Protein AF-0000000068182570 (afdb_homodimer)

InterPro domains:
  IPR019267 CRISPR-associated protein Cas6, C-terminal [PF10040] (191-313)
  IPR059891 AF_1859-like, N-terminal domain [PF27225] (15-176)

Radius of gyration: 29.95 Å; Cα contacts (8 Å, |Δi|>4): 1324; chains: 2; bounding box: 74×82×62 Å

Nearest PDB structures (foldseek):
  6dd5-assembly2_B  TM=6.411E-01  e=1.722E-13  Escherichia coli O157:H7
  6dd5-assembly1_A  TM=6.587E-01  e=2.800E-12  Escherichia coli O157:H7
  4r25-assembly1_A  TM=2.896E-01  e=4.091E-01  Bacillus subtilis subsp. subtilis str. 168
  4rx6-assembly1_B  TM=2.726E-01  e=5.540E-01  Bacillus subtilis subsp. subtilis str. 168
  1qy7-assembly1_A  TM=3.628E-01  e=1.650E+00  Synechococcus elongatus PCC 7942 = FACHB-805

Structure (mmCIF, N/CA/C/O backbone):
data_AF-0000000068182570-model_v1
#
loop_
_entity.id
_entity.type
_entity.pdbx_description
1 polymer 'CRISPR-associated protein Cas6 C-terminal domain-containing protein'
#
loop_
_atom_site.group_PDB
_atom_site.id
_atom_site.type_symbol
_atom_site.label_atom_id
_atom_site.label_alt_id
_atom_site.label_comp_id
_atom_site.label_asym_id
_atom_site.label_entity_id
_atom_site.label_seq_id
_atom_site.pdbx_PDB_ins_code
_atom_site.Cartn_x
_atom_site.Cartn_y
_atom_site.Cartn_z
_atom_site.occupancy
_atom_site.B_iso_or_equiv
_atom_site.auth_seq_id
_atom_site.auth_comp_id
_atom_site.auth_asym_id
_atom_site.auth_atom_id
_atom_site.pdbx_PDB_model_num
ATOM 1 N N . MET A 1 1 ? 48.281 18.938 11.906 1 26.72 1 MET A N 1
ATOM 2 C CA . MET A 1 1 ? 47.156 19.641 11.289 1 26.72 1 MET A CA 1
ATOM 3 C C . MET A 1 1 ? 46 18.688 11.023 1 26.72 1 MET A C 1
ATOM 5 O O . MET A 1 1 ? 46.094 17.844 10.133 1 26.72 1 MET A O 1
ATOM 9 N N . SER A 1 2 ? 45.344 18.141 12.07 1 31.88 2 SER A N 1
ATOM 10 C CA . SER A 1 2 ? 44.281 17.172 12.141 1 31.88 2 SER A CA 1
ATOM 11 C C . SER A 1 2 ? 43.062 17.609 11.328 1 31.88 2 SER A C 1
ATOM 13 O O . SER A 1 2 ? 42.469 18.656 11.602 1 31.88 2 SER A O 1
ATOM 15 N N . THR A 1 3 ? 43.094 17.375 10.008 1 32.53 3 THR A N 1
ATOM 16 C CA . THR A 1 3 ? 41.969 17.609 9.102 1 32.53 3 THR A CA 1
ATOM 17 C C . THR A 1 3 ? 40.688 17.031 9.672 1 32.53 3 THR A C 1
ATOM 19 O O . THR A 1 3 ? 40.562 15.82 9.859 1 32.53 3 THR A O 1
ATOM 22 N N . HIS A 1 4 ? 40.125 17.734 10.633 1 34.22 4 HIS A N 1
ATOM 23 C CA . HIS A 1 4 ? 38.719 17.469 11.008 1 34.22 4 HIS A CA 1
ATOM 24 C C . HIS A 1 4 ? 37.875 17.203 9.773 1 34.22 4 HIS A C 1
ATOM 26 O O . HIS A 1 4 ? 37.844 18.016 8.844 1 34.22 4 HIS A O 1
ATOM 32 N N . HIS A 1 5 ? 37.875 16 9.281 1 34.69 5 HIS A N 1
ATOM 33 C CA . HIS A 1 5 ? 36.906 15.57 8.297 1 34.69 5 HIS A CA 1
ATOM 34 C C . HIS A 1 5 ? 35.531 16.172 8.578 1 34.69 5 HIS A C 1
ATOM 36 O O . HIS A 1 5 ? 34.906 15.852 9.586 1 34.69 5 HIS A O 1
ATOM 42 N N . MET A 1 6 ? 35.438 17.453 8.32 1 28.94 6 MET A N 1
ATOM 43 C CA . MET A 1 6 ? 34.062 17.953 8.258 1 28.94 6 MET A CA 1
ATOM 44 C C . MET A 1 6 ? 33.125 16.953 7.562 1 28.94 6 MET A C 1
ATOM 46 O O . MET A 1 6 ? 33.344 16.641 6.387 1 28.94 6 MET A O 1
ATOM 50 N N . ALA A 1 7 ? 32.75 15.938 8.164 1 37.94 7 ALA A N 1
ATOM 51 C CA . ALA A 1 7 ? 31.609 15.156 7.66 1 37.94 7 ALA A CA 1
ATOM 52 C C . ALA A 1 7 ? 30.703 16.016 6.773 1 37.94 7 ALA A C 1
ATOM 54 O O . ALA A 1 7 ? 30.297 17.109 7.164 1 37.94 7 ALA A O 1
ATOM 55 N N . GLU A 1 8 ? 30.922 16.109 5.59 1 42.59 8 GLU A N 1
ATOM 56 C CA . GLU A 1 8 ? 30.047 16.75 4.605 1 42.59 8 GLU A CA 1
ATOM 57 C C . GLU A 1 8 ? 28.594 16.75 5.07 1 42.59 8 GLU A C 1
ATOM 59 O O . GLU A 1 8 ? 28 15.688 5.246 1 42.59 8 GLU A O 1
ATOM 64 N N . PHE A 1 9 ? 28.141 17.594 6.035 1 49.91 9 PHE A N 1
ATOM 65 C CA . PHE A 1 9 ? 26.781 17.781 6.496 1 49.91 9 PHE A CA 1
ATOM 66 C C . PHE A 1 9 ? 25.812 17.828 5.32 1 49.91 9 PHE A C 1
ATOM 68 O O . PHE A 1 9 ? 25.797 18.797 4.559 1 49.91 9 PHE A O 1
ATOM 75 N N . SER A 1 10 ? 25.641 16.859 4.57 1 63.28 10 SER A N 1
ATOM 76 C CA . SER A 1 10 ? 24.625 16.844 3.518 1 63.28 10 SER A CA 1
ATOM 77 C C . SER A 1 10 ? 23.328 17.5 3.986 1 63.28 10 SER A C 1
ATOM 79 O O . SER A 1 10 ? 22.906 17.297 5.125 1 63.28 10 SER A O 1
ATOM 81 N N . SER A 1 11 ? 22.875 18.656 3.348 1 81.69 11 SER A N 1
ATOM 82 C CA . SER A 1 11 ? 21.641 19.406 3.615 1 81.69 11 SER A CA 1
ATOM 83 C C . SER A 1 11 ? 20.453 18.469 3.758 1 81.69 11 SER A C 1
ATOM 85 O O . SER A 1 11 ? 20.25 17.578 2.928 1 81.69 11 SER A O 1
ATOM 87 N N . PRO A 1 12 ? 19.812 18.594 4.898 1 90.5 12 PRO A N 1
ATOM 88 C CA . PRO A 1 12 ? 18.656 17.719 5.07 1 90.5 12 PRO A CA 1
ATOM 89 C C . PRO A 1 12 ? 17.625 17.875 3.951 1 90.5 12 PRO A C 1
ATOM 91 O O . PRO A 1 12 ? 17.438 18.969 3.428 1 90.5 12 PRO A O 1
ATOM 94 N N . THR A 1 13 ? 17.172 16.797 3.488 1 94 13 THR A N 1
ATOM 95 C CA . THR A 1 13 ? 16.125 16.781 2.465 1 94 13 THR A CA 1
ATOM 96 C C . THR A 1 13 ? 14.859 16.109 2.994 1 94 13 THR A C 1
ATOM 98 O O . THR A 1 13 ? 14.914 15.289 3.91 1 94 13 THR A O 1
ATOM 101 N N . LEU A 1 14 ? 13.742 16.609 2.539 1 96.31 14 LEU A N 1
ATOM 102 C CA . LEU A 1 14 ? 12.438 16.016 2.852 1 96.31 14 LEU A CA 1
ATOM 103 C C . LEU A 1 14 ? 11.477 16.172 1.677 1 96.31 14 LEU A C 1
ATOM 105 O O . LEU A 1 14 ? 11.367 17.266 1.1 1 96.31 14 LEU A O 1
ATOM 109 N N . SER A 1 15 ? 10.875 15.094 1.269 1 96.81 15 SER A N 1
ATOM 110 C CA . SER A 1 15 ? 9.836 15.188 0.249 1 96.81 15 SER A CA 1
ATOM 111 C C . SER A 1 15 ? 8.516 15.68 0.843 1 96.81 15 SER A C 1
ATOM 113 O O . SER A 1 15 ? 8.023 15.117 1.825 1 96.81 15 SER A O 1
ATOM 115 N N . LEU A 1 16 ? 8 16.703 0.334 1 96.75 16 LEU A N 1
ATOM 116 C CA . LEU A 1 16 ? 6.719 17.25 0.772 1 96.75 16 LEU A CA 1
ATOM 117 C C . LEU A 1 16 ? 6.012 17.969 -0.374 1 96.75 16 LEU A C 1
ATOM 119 O O . LEU A 1 16 ? 6.652 18.656 -1.171 1 96.75 16 LEU A O 1
ATOM 123 N N . GLY A 1 17 ? 4.723 17.719 -0.558 1 97.56 17 GLY A N 1
ATOM 124 C CA . GLY A 1 17 ? 3.883 18.375 -1.537 1 97.56 17 GLY A CA 1
ATOM 125 C C . GLY A 1 17 ? 2.77 19.203 -0.909 1 97.56 17 GLY A C 1
ATOM 126 O O . GLY A 1 17 ? 1.881 18.641 -0.257 1 97.56 17 GLY A O 1
ATOM 127 N N . ARG A 1 18 ? 2.877 20.531 -1.02 1 98.25 18 ARG A N 1
ATOM 128 C CA . ARG A 1 18 ? 1.784 21.406 -0.635 1 98.25 18 ARG A CA 1
ATOM 129 C C . ARG A 1 18 ? 0.847 21.672 -1.811 1 98.25 18 ARG A C 1
ATOM 131 O O . ARG A 1 18 ? 1.177 22.438 -2.721 1 98.25 18 ARG A O 1
ATOM 138 N N . TYR A 1 19 ? -0.336 21.125 -1.73 1 98.56 19 TYR A N 1
ATOM 139 C CA . TYR A 1 19 ? -1.284 21.172 -2.838 1 98.56 19 TYR A CA 1
ATOM 140 C C . TYR A 1 19 ? -2.422 22.141 -2.547 1 98.56 19 TYR A C 1
ATOM 142 O O . TYR A 1 19 ? -3.072 22.047 -1.504 1 98.56 19 TYR A O 1
ATOM 150 N N . ARG A 1 20 ? -2.617 23.047 -3.412 1 98.5 20 ARG A N 1
ATOM 151 C CA . ARG A 1 20 ? -3.824 23.859 -3.359 1 98.5 20 ARG A CA 1
ATOM 152 C C . ARG A 1 20 ? -4.984 23.172 -4.066 1 98.5 20 ARG A C 1
ATOM 154 O O . ARG A 1 20 ? -4.879 22.828 -5.246 1 98.5 20 ARG A O 1
ATOM 161 N N . LEU A 1 21 ? -6.016 22.922 -3.393 1 98.5 21 LEU A N 1
ATOM 162 C CA . LEU A 1 21 ? -7.238 22.359 -3.957 1 98.5 21 LEU A CA 1
ATOM 163 C C . LEU A 1 21 ? -8.273 23.453 -4.195 1 98.5 21 LEU A C 1
ATOM 165 O O . LEU A 1 21 ? -8.672 24.156 -3.262 1 98.5 21 LEU A O 1
ATOM 169 N N . ASP A 1 22 ? -8.711 23.531 -5.422 1 98.5 22 ASP A N 1
ATOM 170 C CA . ASP A 1 22 ? -9.734 24.516 -5.781 1 98.5 22 ASP A CA 1
ATOM 171 C C . ASP A 1 22 ? -11.062 23.828 -6.082 1 98.5 22 ASP A C 1
ATOM 173 O O . ASP A 1 22 ? -11.109 22.828 -6.809 1 98.5 22 ASP A O 1
ATOM 177 N N . TRP A 1 23 ? -12.094 24.422 -5.492 1 98.5 23 TRP A N 1
ATOM 178 C CA . TRP A 1 23 ? -13.43 23.844 -5.59 1 98.5 23 TRP A CA 1
ATOM 179 C C . TRP A 1 23 ? -14.445 24.891 -6.059 1 98.5 23 TRP A C 1
ATOM 181 O O . TRP A 1 23 ? -14.344 26.062 -5.699 1 98.5 23 TRP A O 1
ATOM 191 N N . GLN A 1 24 ? -15.383 24.422 -6.805 1 98.69 24 GLN A N 1
ATOM 192 C CA . GLN A 1 24 ? -16.562 25.234 -7.09 1 98.69 24 GLN A CA 1
ATOM 193 C C . GLN A 1 24 ? -17.734 24.828 -6.215 1 98.69 24 GLN A C 1
ATOM 195 O O . GLN A 1 24 ? -18.188 23.672 -6.266 1 98.69 24 GLN A O 1
ATOM 200 N N . VAL A 1 25 ? -18.25 25.766 -5.445 1 98.56 25 VAL A N 1
ATOM 201 C CA . VAL A 1 25 ? -19.328 25.5 -4.5 1 98.56 25 VAL A CA 1
ATOM 202 C C . VAL A 1 25 ? -20.609 25.188 -5.262 1 98.56 25 VAL A C 1
ATOM 204 O O . VAL A 1 25 ? -20.969 25.891 -6.211 1 98.56 25 VAL A O 1
ATOM 207 N N . THR A 1 26 ? -21.312 24.141 -4.891 1 98.62 26 THR A N 1
ATOM 208 C CA . THR A 1 26 ? -22.562 23.75 -5.527 1 98.62 26 THR A CA 1
ATOM 209 C C . THR A 1 26 ? -23.734 23.906 -4.555 1 98.62 26 THR A C 1
ATOM 211 O O . THR A 1 26 ? -24.891 24.047 -4.98 1 98.62 26 THR A O 1
ATOM 214 N N . ARG A 1 27 ? -23.453 23.781 -3.279 1 98.38 27 ARG A N 1
ATOM 215 C CA . ARG A 1 27 ? -24.359 24.109 -2.184 1 98.38 27 ARG A CA 1
ATOM 216 C C . ARG A 1 27 ? -23.656 24.969 -1.134 1 98.38 27 ARG A C 1
ATOM 218 O O . ARG A 1 27 ? -22.5 24.719 -0.805 1 98.38 27 ARG A O 1
ATOM 225 N N . SER A 1 28 ? -24.359 25.891 -0.627 1 98.19 28 SER A N 1
ATOM 226 C CA . SER A 1 28 ? -23.734 26.891 0.247 1 98.19 28 SER A CA 1
ATOM 227 C C . SER A 1 28 ? -22.969 26.219 1.384 1 98.19 28 SER A C 1
ATOM 229 O O . SER A 1 28 ? -23.438 25.234 1.965 1 98.19 28 SER A O 1
ATOM 231 N N . ILE A 1 29 ? -21.812 26.828 1.618 1 97.44 29 ILE A N 1
ATOM 232 C CA . ILE A 1 29 ? -20.953 26.359 2.697 1 97.44 29 ILE A CA 1
ATOM 233 C C . ILE A 1 29 ? -20.75 27.469 3.719 1 97.44 29 ILE A C 1
ATOM 235 O O . ILE A 1 29 ? -20.312 28.562 3.369 1 97.44 29 ILE A O 1
ATOM 239 N N . ARG A 1 30 ? -21.047 27.219 4.934 1 95.56 30 ARG A N 1
ATOM 240 C CA . ARG A 1 30 ? -20.75 28.156 6.02 1 95.56 30 ARG A CA 1
ATOM 241 C C . ARG A 1 30 ? -19.422 27.812 6.684 1 95.56 30 ARG A C 1
ATOM 243 O O . ARG A 1 30 ? -19.312 26.797 7.363 1 95.56 30 ARG A O 1
ATOM 250 N N . LEU A 1 31 ? -18.516 28.688 6.535 1 93.75 31 LEU A N 1
ATOM 251 C CA . LEU A 1 31 ? -17.203 28.5 7.156 1 93.75 31 LEU A CA 1
ATOM 252 C C . LEU A 1 31 ? -17.172 29.156 8.531 1 93.75 31 LEU A C 1
ATOM 254 O O . LEU A 1 31 ? -17.547 30.328 8.68 1 93.75 31 LEU A O 1
ATOM 258 N N . PRO A 1 32 ? -16.781 28.438 9.523 1 91.88 32 PRO A N 1
ATOM 259 C CA . PRO A 1 32 ? -16.516 29.062 10.812 1 91.88 32 PRO A CA 1
ATOM 260 C C . PRO A 1 32 ? -15.305 30 10.789 1 91.88 32 PRO A C 1
ATOM 262 O O . PRO A 1 32 ? -14.727 30.234 9.727 1 91.88 32 PRO A O 1
ATOM 265 N N . ASP A 1 33 ? -14.977 30.578 11.953 1 89.75 33 ASP A N 1
ATOM 266 C CA . ASP A 1 33 ? -13.844 31.484 12.047 1 89.75 33 ASP A CA 1
ATOM 267 C C . ASP A 1 33 ? -12.555 30.812 11.57 1 89.75 33 ASP A C 1
ATOM 269 O O . ASP A 1 33 ? -11.742 31.438 10.883 1 89.75 33 ASP A O 1
ATOM 273 N N . TYR A 1 34 ? -12.406 29.609 11.945 1 92.56 34 TYR A N 1
ATOM 274 C CA . TYR A 1 34 ? -11.297 28.766 11.5 1 92.56 34 TYR A CA 1
ATOM 275 C C . TYR A 1 34 ? -11.789 27.391 11.07 1 92.56 34 TYR A C 1
ATOM 277 O O . TYR A 1 34 ? -12.273 26.625 11.898 1 92.56 34 TYR A O 1
ATOM 285 N N . ALA A 1 35 ? -11.516 27.047 9.836 1 93.5 35 ALA A N 1
ATOM 286 C CA . ALA A 1 35 ? -12.203 25.906 9.242 1 93.5 35 ALA A CA 1
ATOM 287 C C . ALA A 1 35 ? -11.336 24.656 9.273 1 93.5 35 ALA A C 1
ATOM 289 O O . ALA A 1 35 ? -11.703 23.625 8.719 1 93.5 35 ALA A O 1
ATOM 290 N N . GLY A 1 36 ? -10.164 24.734 9.906 1 94.5 36 GLY A N 1
ATOM 291 C CA . GLY A 1 36 ? -9.234 23.609 9.914 1 94.5 36 GLY A CA 1
ATOM 292 C C . GLY A 1 36 ? -9.844 22.328 10.469 1 94.5 36 GLY A C 1
ATOM 293 O O . GLY A 1 36 ? -9.727 21.266 9.867 1 94.5 36 GLY A O 1
ATOM 294 N N . SER A 1 37 ? -10.492 22.438 11.602 1 91.44 37 SER A N 1
ATOM 295 C CA . SER A 1 37 ? -11.094 21.266 12.242 1 91.44 37 SER A CA 1
ATOM 296 C C . SER A 1 37 ? -12.227 20.703 11.398 1 91.44 37 SER A C 1
ATOM 298 O O . SER A 1 37 ? -12.391 19.484 11.305 1 91.44 37 SER A O 1
ATOM 300 N N . MET A 1 38 ? -13.023 21.531 10.828 1 92.19 38 MET A N 1
ATOM 301 C CA . MET A 1 38 ? -14.133 21.125 9.977 1 92.19 38 MET A CA 1
ATOM 302 C C . MET A 1 38 ? -13.625 20.312 8.781 1 92.19 38 MET A C 1
ATOM 304 O O . MET A 1 38 ? -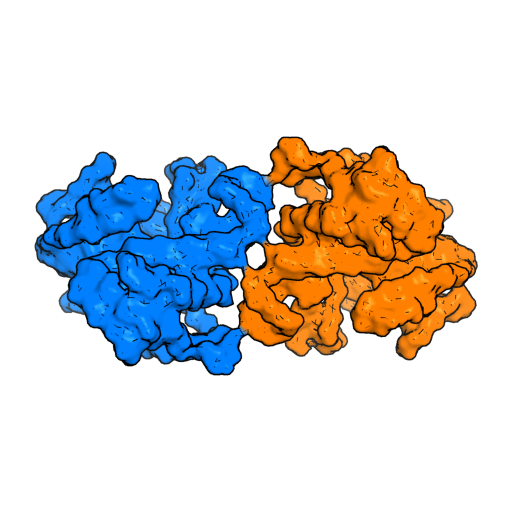14.133 19.234 8.492 1 92.19 38 MET A O 1
ATOM 308 N N . LEU A 1 39 ? -12.625 20.812 8.125 1 96.31 39 LEU A N 1
ATOM 309 C CA . LEU A 1 39 ? -12.07 20.172 6.949 1 96.31 39 LEU A CA 1
ATOM 310 C C . LEU A 1 39 ? -11.406 18.844 7.32 1 96.31 39 LEU A C 1
ATOM 312 O O . LEU A 1 39 ? -11.594 17.844 6.633 1 96.31 39 LEU A O 1
ATOM 316 N N . ARG A 1 40 ? -10.672 18.844 8.391 1 95.56 40 ARG A N 1
ATOM 317 C CA . ARG A 1 40 ? -9.992 17.625 8.82 1 95.56 40 ARG A CA 1
ATOM 318 C C . ARG A 1 40 ? -11 16.516 9.141 1 95.56 40 ARG A C 1
ATOM 320 O O . ARG A 1 40 ? -10.789 15.359 8.781 1 95.56 40 ARG A O 1
ATOM 327 N N . GLY A 1 41 ? -12.055 16.953 9.875 1 93.75 41 GLY A N 1
ATOM 328 C CA . GLY A 1 41 ? -13.094 15.984 10.172 1 93.75 41 GLY A CA 1
ATOM 329 C C . GLY A 1 41 ? -13.734 15.391 8.93 1 93.75 41 GLY A C 1
ATOM 330 O O . GLY A 1 41 ? -13.914 14.172 8.844 1 93.75 41 GLY A O 1
ATOM 331 N N . ALA A 1 42 ? -14.055 16.219 7.992 1 95.69 42 ALA A N 1
ATOM 332 C CA . ALA A 1 42 ? -14.656 15.766 6.738 1 95.69 42 ALA A CA 1
ATOM 333 C C . ALA A 1 42 ? -13.719 14.82 5.992 1 95.69 42 ALA A C 1
ATOM 335 O O . ALA A 1 42 ? -14.148 13.773 5.496 1 95.69 42 ALA A O 1
ATOM 336 N N . PHE A 1 43 ? -12.469 15.172 5.953 1 97.12 43 PHE A N 1
ATOM 337 C CA . PHE A 1 43 ? -11.469 14.359 5.277 1 97.12 43 PHE A CA 1
ATOM 338 C C . PHE A 1 43 ? -11.352 12.992 5.934 1 97.12 43 PHE A C 1
ATOM 340 O O . PHE A 1 43 ? -11.414 11.961 5.254 1 97.12 43 PHE A O 1
ATOM 347 N N . GLY A 1 44 ? -11.156 13 7.277 1 96 44 GLY A N 1
ATOM 348 C CA . GLY A 1 44 ? -10.992 11.758 8.008 1 96 44 GLY A CA 1
ATOM 349 C C . GLY A 1 44 ? -12.148 10.789 7.812 1 96 44 GLY A C 1
ATOM 350 O O . GLY A 1 44 ? -11.93 9.609 7.543 1 96 44 GLY A O 1
ATOM 351 N N . HIS A 1 45 ? -13.328 11.32 7.883 1 94.62 45 HIS A N 1
ATOM 352 C CA . HIS A 1 45 ? -14.516 10.5 7.707 1 94.62 45 HIS A CA 1
ATOM 353 C C . HIS A 1 45 ? -14.586 9.922 6.297 1 94.62 45 HIS A C 1
ATOM 355 O O . HIS A 1 45 ? -14.867 8.734 6.121 1 94.62 45 HIS A O 1
ATOM 361 N N . ALA A 1 46 ? -14.344 10.742 5.328 1 96.25 46 ALA A N 1
ATOM 362 C CA . ALA A 1 46 ? -14.391 10.297 3.939 1 96.25 46 ALA A CA 1
ATOM 363 C C . ALA A 1 46 ? -13.305 9.266 3.654 1 96.25 46 ALA A C 1
ATOM 365 O O . ALA A 1 46 ? -13.555 8.25 3.01 1 96.25 46 ALA A O 1
ATOM 366 N N . LEU A 1 47 ? -12.094 9.484 4.121 1 95.81 47 LEU A N 1
ATOM 367 C CA . LEU A 1 47 ? -10.977 8.578 3.916 1 95.81 47 LEU A CA 1
ATOM 368 C C . LEU A 1 47 ? -11.273 7.199 4.5 1 95.81 47 LEU A C 1
ATOM 370 O O . LEU A 1 47 ? -11.047 6.18 3.846 1 95.81 47 LEU A O 1
ATOM 374 N N . ARG A 1 48 ? -11.773 7.227 5.719 1 94.19 48 ARG A N 1
ATOM 375 C CA . ARG A 1 48 ? -12.117 5.957 6.352 1 94.19 48 ARG A CA 1
ATOM 376 C C . ARG A 1 48 ? -13.211 5.238 5.57 1 94.19 48 ARG A C 1
ATOM 378 O O . ARG A 1 48 ? -13.133 4.023 5.363 1 94.19 48 ARG A O 1
ATOM 385 N N . SER A 1 49 ? -14.18 5.992 5.16 1 91.62 49 SER A N 1
ATOM 386 C CA . SER A 1 49 ? -15.312 5.418 4.438 1 91.62 49 SER A CA 1
ATOM 387 C C . SER A 1 49 ? -14.859 4.742 3.146 1 91.62 49 SER A C 1
ATOM 389 O O . SER A 1 49 ? -15.375 3.686 2.777 1 91.62 49 SER A O 1
ATOM 391 N N . ILE A 1 50 ? -13.914 5.285 2.475 1 88.38 50 ILE A N 1
ATOM 392 C CA . ILE A 1 50 ? -13.539 4.75 1.17 1 88.38 50 ILE A CA 1
ATOM 393 C C . ILE A 1 50 ? -12.375 3.77 1.329 1 88.38 50 ILE A C 1
ATOM 395 O O . ILE A 1 50 ? -12.234 2.83 0.543 1 88.38 50 ILE A O 1
ATOM 399 N N . GLY A 1 51 ? -11.578 3.975 2.281 1 86.38 51 GLY A N 1
ATOM 400 C CA . GLY A 1 51 ? -10.344 3.213 2.398 1 86.38 51 GLY A CA 1
ATOM 401 C C . GLY A 1 51 ? -10.484 1.972 3.258 1 86.38 51 GLY A C 1
ATOM 402 O O . GLY A 1 51 ? -9.664 1.055 3.176 1 86.38 51 GLY A O 1
ATOM 403 N N . CYS A 1 52 ? -11.484 1.945 4.098 1 88.44 52 CYS A N 1
ATOM 404 C CA . CYS A 1 52 ? -11.602 0.83 5.027 1 88.44 52 CYS A CA 1
ATOM 405 C C . CYS A 1 52 ? -12.195 -0.394 4.336 1 88.44 52 CYS A C 1
ATOM 407 O O . CYS A 1 52 ? -13.375 -0.404 3.988 1 88.44 52 CYS A O 1
ATOM 409 N N . ILE A 1 53 ? -11.375 -1.364 4.312 1 81.88 53 ILE A N 1
ATOM 410 C CA . ILE A 1 53 ? -11.75 -2.6 3.633 1 81.88 53 ILE A CA 1
ATOM 411 C C . ILE A 1 53 ? -12.508 -3.512 4.598 1 81.88 53 ILE A C 1
ATOM 413 O O . ILE A 1 53 ? -13.492 -4.148 4.215 1 81.88 53 ILE A O 1
ATOM 417 N N . THR A 1 54 ? -12.18 -3.559 5.871 1 80.88 54 THR A N 1
ATOM 418 C CA . THR A 1 54 ? -12.703 -4.527 6.832 1 80.88 54 THR A CA 1
ATOM 419 C C . THR A 1 54 ? -13.984 -4.016 7.473 1 80.88 54 THR A C 1
ATOM 421 O O . THR A 1 54 ? -14.758 -4.793 8.031 1 80.88 54 THR A O 1
ATOM 424 N N . ARG A 1 55 ? -14.148 -2.699 7.508 1 78.06 55 ARG A N 1
ATOM 425 C CA . ARG A 1 55 ? -15.297 -2.029 8.117 1 78.06 55 ARG A CA 1
ATOM 426 C C . ARG A 1 55 ? -15.352 -2.295 9.617 1 78.06 55 ARG A C 1
ATOM 428 O O . ARG A 1 55 ? -16.422 -2.252 10.219 1 78.06 55 ARG A O 1
ATOM 435 N N . GLU A 1 56 ? -14.234 -2.699 10.094 1 81 56 GLU A N 1
ATOM 436 C CA . GLU A 1 56 ? -14.133 -2.854 11.539 1 81 56 GLU A CA 1
ATOM 437 C C . GLU A 1 56 ? -14.375 -1.527 12.258 1 81 56 GLU A C 1
ATOM 439 O O . GLU A 1 56 ? -13.984 -0.469 11.758 1 81 56 GLU A O 1
ATOM 444 N N . LYS A 1 57 ? -14.953 -1.591 13.406 1 81.12 57 LYS A N 1
ATOM 445 C CA . LYS A 1 57 ? -15.219 -0.381 14.18 1 81.12 57 LYS A CA 1
ATOM 446 C C . LYS A 1 57 ? -13.93 0.188 14.766 1 81.12 57 LYS A C 1
ATOM 448 O O . LYS A 1 57 ? -13.773 1.406 14.875 1 81.12 57 LYS A O 1
ATOM 453 N N . ASP A 1 58 ? -13.047 -0.737 15.156 1 85.31 58 ASP A N 1
ATOM 454 C CA . ASP A 1 58 ? -11.789 -0.348 15.797 1 85.31 58 ASP A CA 1
ATOM 455 C C . ASP A 1 58 ? -10.594 -0.767 14.953 1 85.31 58 ASP A C 1
ATOM 457 O O . ASP A 1 58 ? -10.391 -1.956 14.695 1 85.31 58 ASP A O 1
ATOM 461 N N . CYS A 1 59 ? -9.75 0.26 14.633 1 88.69 59 CYS A N 1
ATOM 462 C CA . CYS A 1 59 ? -8.609 0.007 13.766 1 88.69 59 CYS A CA 1
ATOM 463 C C . CYS A 1 59 ? -7.496 -0.706 14.523 1 88.69 59 CYS A C 1
ATOM 465 O O . CYS A 1 59 ? -6.609 -1.309 13.906 1 88.69 59 CYS A O 1
ATOM 467 N N . THR A 1 60 ? -7.496 -0.642 15.828 1 84.62 60 THR A N 1
ATOM 468 C CA . THR A 1 60 ? -6.383 -1.138 16.641 1 84.62 60 THR A CA 1
ATOM 469 C C . THR A 1 60 ? -6.23 -2.646 16.469 1 84.62 60 THR A C 1
ATOM 471 O O . THR A 1 60 ? -5.117 -3.174 16.547 1 84.62 60 THR A O 1
ATOM 474 N N . THR A 1 61 ? -7.273 -3.332 16.234 1 81.56 61 THR A N 1
ATOM 475 C CA . THR A 1 61 ? -7.223 -4.785 16.109 1 81.56 61 THR A CA 1
ATOM 476 C C . THR A 1 61 ? -7.324 -5.211 14.648 1 81.56 61 THR A C 1
ATOM 478 O O . THR A 1 61 ? -7.398 -6.406 14.352 1 81.56 61 THR A O 1
ATOM 481 N N . CYS A 1 62 ? -7.266 -4.309 13.789 1 86.38 62 CYS A N 1
ATOM 482 C CA . CYS A 1 62 ? -7.449 -4.586 12.375 1 86.38 62 CYS A CA 1
ATOM 483 C C . CYS A 1 62 ? -6.207 -5.227 11.773 1 86.38 62 CYS A C 1
ATOM 485 O O . CYS A 1 62 ? -5.094 -4.727 11.961 1 86.38 62 CYS A O 1
ATOM 487 N N . PRO A 1 63 ? -6.41 -6.316 11.008 1 79.69 63 PRO A N 1
ATOM 488 C CA . PRO A 1 63 ? -5.258 -6.98 10.398 1 79.69 63 PRO A CA 1
ATOM 489 C C . PRO A 1 63 ? -4.578 -6.129 9.328 1 79.69 63 PRO A C 1
ATOM 491 O O . PRO A 1 63 ? -3.438 -6.398 8.945 1 79.69 63 PRO A O 1
ATOM 494 N N . LEU A 1 64 ? -5.273 -5.164 8.797 1 85.5 64 LEU A N 1
ATOM 495 C CA . LEU A 1 64 ? -4.727 -4.328 7.734 1 85.5 64 LEU A CA 1
ATOM 496 C C . LEU A 1 64 ? -4.219 -3.002 8.289 1 85.5 64 LEU A C 1
ATOM 498 O O . LEU A 1 64 ? -3.889 -2.09 7.527 1 85.5 64 LEU A O 1
ATOM 502 N N . ARG A 1 65 ? -4.078 -2.877 9.57 1 86.69 65 ARG A N 1
ATOM 503 C CA . ARG A 1 65 ? -3.822 -1.614 10.258 1 86.69 65 ARG A CA 1
ATOM 504 C C . ARG A 1 65 ? -2.568 -0.94 9.711 1 86.69 65 ARG A C 1
ATOM 506 O O . ARG A 1 65 ? -2.551 0.275 9.508 1 86.69 65 ARG A O 1
ATOM 513 N N . ARG A 1 66 ? -1.517 -1.656 9.391 1 82.06 66 ARG A N 1
ATOM 514 C CA . ARG A 1 66 ? -0.226 -1.081 9.031 1 82.06 66 ARG A CA 1
ATOM 515 C C . ARG A 1 66 ? -0.187 -0.712 7.551 1 82.06 66 ARG A C 1
ATOM 517 O O . ARG A 1 66 ? 0.646 0.093 7.129 1 82.06 66 ARG A O 1
ATOM 524 N N . ASP A 1 67 ? -1.108 -1.247 6.766 1 79.88 67 ASP A N 1
ATOM 525 C CA . ASP A 1 67 ? -1.087 -1.016 5.324 1 79.88 67 ASP A CA 1
ATOM 526 C C . ASP A 1 67 ? -2.348 -0.288 4.867 1 79.88 67 ASP A C 1
ATOM 528 O O . ASP A 1 67 ? -2.562 -0.099 3.668 1 79.88 67 ASP A O 1
ATOM 532 N N . CYS A 1 68 ? -3.088 0.117 5.816 1 88.5 68 CYS A N 1
ATOM 533 C CA . CYS A 1 68 ? -4.355 0.783 5.539 1 88.5 68 CYS A CA 1
ATOM 534 C C . CYS A 1 68 ? -4.141 2.262 5.246 1 88.5 68 CYS A C 1
ATOM 536 O O . CYS A 1 68 ? -3.514 2.973 6.031 1 88.5 68 CYS A O 1
ATOM 538 N N . PRO A 1 69 ? -4.66 2.746 4.078 1 88.44 69 PRO A N 1
ATOM 539 C CA . PRO A 1 69 ? -4.477 4.164 3.752 1 88.44 69 PRO A CA 1
ATOM 540 C C . PRO A 1 69 ? -5.023 5.094 4.832 1 88.44 69 PRO A C 1
ATOM 542 O O . PRO A 1 69 ? -4.48 6.18 5.051 1 88.44 69 PRO A O 1
ATOM 545 N N . TYR A 1 70 ? -6.039 4.707 5.504 1 93.88 70 TYR A N 1
ATOM 546 C CA . TYR A 1 70 ? -6.586 5.516 6.586 1 93.88 70 TYR A CA 1
ATOM 547 C C . TYR A 1 70 ? -5.586 5.637 7.734 1 93.88 70 TYR A C 1
ATOM 549 O O . TYR A 1 70 ? -5.289 6.742 8.195 1 93.88 70 TYR A O 1
ATOM 557 N N . THR A 1 71 ? -5.074 4.527 8.172 1 93.25 71 THR A N 1
ATOM 558 C CA . THR A 1 71 ? -4.156 4.574 9.305 1 93.25 71 THR A CA 1
ATOM 559 C C . THR A 1 71 ? -2.828 5.211 8.898 1 93.25 71 THR A C 1
ATOM 561 O O . THR A 1 71 ? -2.188 5.887 9.711 1 93.25 71 THR A O 1
ATOM 564 N N . ILE A 1 72 ? -2.463 5.078 7.707 1 92.31 72 ILE A N 1
ATOM 565 C CA . ILE A 1 72 ? -1.226 5.68 7.223 1 92.31 72 ILE A CA 1
ATOM 566 C C . ILE A 1 72 ? -1.325 7.203 7.305 1 92.31 72 ILE A C 1
ATOM 568 O O . ILE A 1 72 ? -0.391 7.867 7.758 1 92.31 72 ILE A O 1
ATOM 572 N N . LEU A 1 73 ? -2.453 7.691 6.961 1 95.5 73 LEU A N 1
ATOM 573 C CA . LEU A 1 73 ? -2.598 9.141 6.887 1 95.5 73 LEU A CA 1
ATOM 574 C C . LEU A 1 73 ? -3.121 9.703 8.203 1 95.5 73 LEU A C 1
ATOM 576 O O . LEU A 1 73 ? -2.584 10.688 8.727 1 95.5 73 LEU A O 1
ATOM 580 N N . PHE A 1 74 ? -4.086 9.07 8.781 1 94.62 74 PHE A N 1
ATOM 581 C CA . PHE A 1 74 ? -4.859 9.734 9.82 1 94.62 74 PHE A CA 1
ATOM 582 C C . PHE A 1 74 ? -4.473 9.211 11.195 1 94.62 74 PHE A C 1
ATOM 584 O O . PHE A 1 74 ? -4.566 9.93 12.195 1 94.62 74 PHE A O 1
ATOM 591 N N . GLU A 1 75 ? -4.129 7.988 11.281 1 92.06 75 GLU A N 1
ATOM 592 C CA . GLU A 1 75 ? -3.771 7.371 12.555 1 92.06 75 GLU A CA 1
ATOM 593 C C . GLU A 1 75 ? -2.568 6.445 12.406 1 92.06 75 GLU A C 1
ATOM 595 O O . GLU A 1 75 ? -2.66 5.25 12.68 1 92.06 75 GLU A O 1
ATOM 600 N N . PRO A 1 76 ? -1.487 7.082 12.023 1 92.62 76 PRO A N 1
ATOM 601 C CA . PRO A 1 76 ? -0.316 6.227 11.828 1 92.62 76 PRO A CA 1
ATOM 602 C C . PRO A 1 76 ? 0.069 5.453 13.086 1 92.62 76 PRO A C 1
ATOM 604 O O . PRO A 1 76 ? -0.057 5.977 14.195 1 92.62 76 PRO A O 1
ATOM 607 N N . VAL A 1 77 ? 0.557 4.289 12.922 1 88.81 77 VAL A N 1
ATOM 608 C CA . VAL A 1 77 ? 0.853 3.367 14.016 1 88.81 77 VAL A CA 1
ATOM 609 C C . VAL A 1 77 ? 2.246 3.652 14.57 1 88.81 77 VAL A C 1
ATOM 611 O O . VAL A 1 77 ? 3.238 3.572 13.844 1 88.81 77 VAL A O 1
ATOM 614 N N . PRO A 1 78 ? 2.273 4.016 15.812 1 89.12 78 PRO A N 1
ATOM 615 C CA . PRO A 1 78 ? 3.596 4.219 16.406 1 89.12 78 PRO A CA 1
ATOM 616 C C . PRO A 1 78 ? 4.367 2.912 16.594 1 89.12 78 PRO A C 1
ATOM 618 O O . PRO A 1 78 ? 3.766 1.836 16.641 1 89.12 78 PRO A O 1
ATOM 621 N N . PRO A 1 79 ? 5.648 3.07 16.609 1 83.62 79 PRO A N 1
ATOM 622 C CA . PRO A 1 79 ? 6.414 1.87 16.953 1 83.62 79 PRO A CA 1
ATOM 623 C C . PRO A 1 79 ? 6.207 1.429 18.406 1 83.62 79 PRO A C 1
ATOM 625 O O . PRO A 1 79 ? 5.855 2.246 19.25 1 83.62 79 PRO A O 1
ATOM 628 N N . GLU A 1 80 ? 6.355 0.241 18.656 1 79.81 80 GLU A N 1
ATOM 629 C CA . GLU A 1 80 ? 6.223 -0.264 20.016 1 79.81 80 GLU A CA 1
ATOM 630 C C . GLU A 1 80 ? 7.266 0.358 20.938 1 79.81 80 GLU A C 1
ATOM 632 O O . GLU A 1 80 ? 6.953 0.737 22.062 1 79.81 80 GLU A O 1
ATOM 637 N N . HIS A 1 81 ? 8.5 0.453 20.375 1 78.5 81 HIS A N 1
ATOM 638 C CA . HIS A 1 81 ? 9.586 1.057 21.141 1 78.5 81 HIS A CA 1
ATOM 639 C C . HIS A 1 81 ? 10.336 2.096 20.328 1 78.5 81 HIS A C 1
ATOM 641 O O . HIS A 1 81 ? 10.562 1.9 19.125 1 78.5 81 HIS A O 1
ATOM 647 N N . HIS A 1 82 ? 10.516 3.279 20.984 1 78.31 82 HIS A N 1
ATOM 648 C CA . HIS A 1 82 ? 11.312 4.324 20.359 1 78.31 82 HIS A CA 1
ATOM 649 C C . HIS A 1 82 ? 12.359 4.875 21.328 1 78.31 82 HIS A C 1
ATOM 651 O O . HIS A 1 82 ? 12.094 5.023 22.516 1 78.31 82 HIS A O 1
ATOM 657 N N . PRO A 1 83 ? 13.477 5.059 20.797 1 70.56 83 PRO A N 1
ATOM 658 C CA . PRO A 1 83 ? 14.555 5.512 21.688 1 70.56 83 PRO A CA 1
ATOM 659 C C . PRO A 1 83 ? 14.219 6.82 22.406 1 70.56 83 PRO A C 1
ATOM 661 O O . PRO A 1 83 ? 14.641 7.027 23.547 1 70.56 83 PRO A O 1
ATOM 664 N N . LEU A 1 84 ? 13.625 7.715 21.766 1 69.94 84 LEU A N 1
ATOM 665 C CA . LEU A 1 84 ? 13.312 9.008 22.359 1 69.94 84 LEU A CA 1
ATOM 666 C C . LEU A 1 84 ? 12.25 8.859 23.453 1 69.94 84 LEU A C 1
ATOM 668 O O . LEU A 1 84 ? 12.375 9.43 24.531 1 69.94 84 LEU A O 1
ATOM 672 N N . GLN A 1 85 ? 11.164 8.109 23.062 1 73.44 85 GLN A N 1
ATOM 673 C CA . GLN A 1 85 ? 10.062 7.914 23.984 1 73.44 85 GLN A CA 1
ATOM 674 C C . GLN A 1 85 ? 9.055 6.898 23.438 1 73.44 85 GLN A C 1
ATOM 676 O O . GLN A 1 85 ? 9.164 6.465 22.297 1 73.44 85 GLN A O 1
ATOM 681 N N . ASP A 1 86 ? 8.258 6.5 24.375 1 72.81 86 ASP A N 1
ATOM 682 C CA . ASP A 1 86 ? 7.098 5.738 23.922 1 72.81 86 ASP A CA 1
ATOM 683 C C . ASP A 1 86 ? 6.004 6.66 23.391 1 72.81 86 ASP A C 1
ATOM 685 O O . ASP A 1 86 ? 5.66 7.652 24.047 1 72.81 86 ASP A O 1
ATOM 689 N N . PHE A 1 87 ? 5.676 6.34 22.266 1 79.38 87 PHE A N 1
ATOM 690 C CA . PHE A 1 87 ? 4.66 7.199 21.672 1 79.38 87 PHE A CA 1
ATOM 691 C C . PHE A 1 87 ? 3.299 6.516 21.672 1 79.38 87 PHE A C 1
ATOM 693 O O . PHE A 1 87 ? 3.176 5.363 21.25 1 79.38 87 PHE A O 1
ATOM 700 N N . SER A 1 88 ? 2.352 7.184 22.25 1 77.25 88 SER A N 1
ATOM 701 C CA . SER A 1 88 ? 0.98 6.734 22.031 1 77.25 88 SER A CA 1
ATOM 702 C C . SER A 1 88 ? 0.472 7.141 20.656 1 77.25 88 SER A C 1
ATOM 704 O O . SER A 1 88 ? -0.402 6.477 20.094 1 77.25 88 SER A O 1
ATOM 706 N N . ARG A 1 89 ? 1.053 8.258 20.172 1 86.12 89 ARG A N 1
ATOM 707 C CA . ARG A 1 89 ? 0.746 8.75 18.828 1 86.12 89 ARG A CA 1
ATOM 708 C C . ARG A 1 89 ? 1.966 9.414 18.203 1 86.12 89 ARG A C 1
ATOM 710 O O . ARG A 1 89 ? 2.811 9.969 18.906 1 86.12 89 ARG A O 1
ATOM 717 N N . ILE A 1 90 ? 2.033 9.289 16.984 1 92.56 90 ILE A N 1
ATOM 718 C CA . ILE A 1 90 ? 3.076 9.992 16.234 1 92.56 90 ILE A CA 1
ATOM 719 C C . ILE A 1 90 ? 2.443 11.039 15.328 1 92.56 90 ILE A C 1
ATOM 721 O O . ILE A 1 90 ? 1.252 10.969 15.023 1 92.56 90 ILE A O 1
ATOM 725 N N . PRO A 1 91 ? 3.23 12.078 15 1 95 91 PRO A N 1
ATOM 726 C CA . PRO A 1 91 ? 2.639 13.102 14.133 1 95 91 PRO A CA 1
ATOM 727 C C . PRO A 1 91 ? 2.123 12.531 12.812 1 95 91 PRO A C 1
ATOM 729 O O . PRO A 1 91 ? 2.73 11.609 12.258 1 95 91 PRO A O 1
ATOM 732 N N . VAL A 1 92 ? 1.036 13.031 12.398 1 97.19 92 VAL A N 1
ATOM 733 C CA . VAL A 1 92 ? 0.474 12.602 11.117 1 97.19 92 VAL A CA 1
ATOM 734 C C . VAL A 1 92 ? 1.237 13.25 9.969 1 97.19 92 VAL A C 1
ATOM 736 O O . VAL A 1 92 ? 1.811 14.336 10.133 1 97.19 92 VAL A O 1
ATOM 739 N N . PRO A 1 93 ? 1.202 12.633 8.852 1 98 93 PRO A N 1
ATOM 740 C CA . PRO A 1 93 ? 2.023 13.109 7.738 1 98 93 PRO A CA 1
ATOM 741 C C . PRO A 1 93 ? 1.254 14.023 6.785 1 98 93 PRO A C 1
ATOM 743 O O . PRO A 1 93 ? 1.421 13.93 5.566 1 98 93 PRO A O 1
ATOM 746 N N . TYR A 1 94 ? 0.385 14.828 7.344 1 98.5 94 TYR A N 1
ATOM 747 C CA . TYR A 1 94 ? -0.327 15.789 6.512 1 98.5 94 TYR A CA 1
ATOM 748 C C . TYR A 1 94 ? -0.68 17.047 7.305 1 98.5 94 TYR A C 1
ATOM 750 O O . TYR A 1 94 ? -0.64 17.031 8.539 1 98.5 94 TYR A O 1
ATOM 758 N N . ILE A 1 95 ? -0.931 18.094 6.609 1 98.5 95 ILE A N 1
ATOM 759 C CA . ILE A 1 95 ? -1.442 19.344 7.172 1 98.5 95 ILE A CA 1
ATOM 760 C C . ILE A 1 95 ? -2.545 19.906 6.273 1 98.5 95 ILE A C 1
ATOM 762 O O . ILE A 1 95 ? -2.416 19.891 5.047 1 98.5 95 ILE A O 1
ATOM 766 N N . ILE A 1 96 ? -3.566 20.312 6.863 1 98.5 96 ILE A N 1
ATOM 767 C CA . ILE A 1 96 ? -4.641 21 6.156 1 98.5 96 ILE A CA 1
ATOM 768 C C . ILE A 1 96 ? -4.629 22.484 6.512 1 98.5 96 ILE A C 1
ATOM 770 O O . ILE A 1 96 ? -4.766 22.859 7.684 1 98.5 96 ILE A O 1
ATOM 774 N N . GLU A 1 97 ? -4.41 23.281 5.527 1 98.12 97 GLU A N 1
ATOM 775 C CA . GLU A 1 97 ? -4.473 24.719 5.707 1 98.12 97 GLU A CA 1
ATOM 776 C C . GLU A 1 97 ? -5.789 25.281 5.184 1 98.12 97 GLU A C 1
ATOM 778 O O . GLU A 1 97 ? -5.961 25.453 3.973 1 98.12 97 GLU A O 1
ATOM 783 N N . PRO A 1 98 ? -6.656 25.641 6.078 1 97.06 98 PRO A N 1
ATOM 784 C CA . PRO A 1 98 ? -7.961 26.156 5.652 1 97.06 98 PRO A CA 1
ATOM 785 C C . PRO A 1 98 ? -7.867 27.547 5.023 1 97.06 98 PRO A C 1
ATOM 787 O O . PRO A 1 98 ? -6.793 28.156 5.004 1 97.06 98 PRO A O 1
ATOM 790 N N . PRO A 1 99 ? -9.008 28.016 4.461 1 95.69 99 PRO A N 1
ATOM 791 C CA . PRO A 1 99 ? -9.047 29.406 3.979 1 95.69 99 PRO A CA 1
ATOM 792 C C . PRO A 1 99 ? -8.742 30.422 5.078 1 95.69 99 PRO A C 1
ATOM 794 O O . PRO A 1 99 ? -8.625 30.047 6.25 1 95.69 99 PRO A O 1
ATOM 797 N N . GLU A 1 100 ? -8.594 31.578 4.629 1 91.31 100 GLU A N 1
ATOM 798 C CA . GLU A 1 100 ? -8.242 32.656 5.547 1 91.31 100 GLU A CA 1
ATOM 799 C C . GLU A 1 100 ? -9.227 32.719 6.711 1 91.31 100 GLU A C 1
ATOM 801 O O . GLU A 1 100 ? -10.398 32.375 6.562 1 91.31 100 GLU A O 1
ATOM 806 N N . TRP A 1 101 ? -8.758 33.281 7.742 1 89.56 101 TRP A N 1
ATOM 807 C CA . TRP A 1 101 ? -9.516 33.406 8.984 1 89.56 101 TRP A CA 1
ATOM 808 C C . TRP A 1 101 ? -10.742 34.281 8.789 1 89.56 101 TRP A C 1
ATOM 810 O O . TRP A 1 101 ? -10.68 35.312 8.094 1 89.56 101 TRP A O 1
ATOM 820 N N . GLY A 1 102 ? -11.867 33.844 9.414 1 89.5 102 GLY A N 1
ATOM 821 C CA . GLY A 1 102 ? -13.094 34.625 9.375 1 89.5 102 GLY A CA 1
ATOM 822 C C . GLY A 1 102 ? -14.305 33.844 8.93 1 89.5 102 GLY A C 1
ATOM 823 O O . GLY A 1 102 ? -14.211 33.031 8.008 1 89.5 102 GLY A O 1
ATOM 824 N N . THR A 1 103 ? -15.375 34.125 9.648 1 89.69 103 THR A N 1
ATOM 825 C CA . THR A 1 103 ? -16.625 33.469 9.25 1 89.69 103 THR A CA 1
ATOM 826 C C . THR A 1 103 ? -17.094 34 7.895 1 89.69 103 THR A C 1
ATOM 828 O O . THR A 1 103 ? -17.016 35.188 7.609 1 89.69 103 THR A O 1
ATOM 831 N N . ARG A 1 104 ? -17.516 33.062 7.051 1 92.81 104 ARG A N 1
ATOM 832 C CA . ARG A 1 104 ? -18.047 33.469 5.75 1 92.81 104 ARG A CA 1
ATOM 833 C C . ARG A 1 104 ? -18.984 32.406 5.191 1 92.81 104 ARG A C 1
ATOM 835 O O . ARG A 1 104 ? -18.891 31.219 5.578 1 92.81 104 ARG A O 1
ATOM 842 N N . VAL A 1 105 ? -19.859 32.906 4.398 1 96.38 105 VAL A N 1
ATOM 843 C CA . VAL A 1 105 ? -20.734 32 3.66 1 96.38 105 VAL A CA 1
ATOM 844 C C . VAL A 1 105 ? -20.359 32 2.182 1 96.38 105 VAL A C 1
ATOM 846 O O . VAL A 1 105 ? -20.297 33.062 1.554 1 96.38 105 VAL A O 1
ATOM 849 N N . LEU A 1 106 ? -20.031 30.875 1.688 1 97.62 106 LEU A N 1
ATOM 850 C CA . LEU A 1 106 ? -19.797 30.688 0.259 1 97.62 106 LEU A CA 1
ATOM 851 C C . LEU A 1 106 ? -21.062 30.219 -0.44 1 97.62 106 LEU A C 1
ATOM 853 O O . LEU A 1 106 ? -21.719 29.281 0.027 1 97.62 106 LEU A O 1
ATOM 857 N N . HIS A 1 107 ? -21.359 30.859 -1.508 1 98 107 HIS A N 1
ATOM 858 C CA . HIS A 1 107 ? -22.562 30.531 -2.264 1 98 107 HIS A CA 1
ATOM 859 C C . HIS A 1 107 ? -22.219 29.719 -3.51 1 98 107 HIS A C 1
ATOM 861 O O . HIS A 1 107 ? -21.062 29.688 -3.938 1 98 107 HIS A O 1
ATOM 867 N N . PRO A 1 108 ? -23.297 29.031 -4.027 1 98.25 108 PRO A N 1
ATOM 868 C CA . PRO A 1 108 ? -23.031 28.312 -5.273 1 98.25 108 PRO A CA 1
ATOM 869 C C . PRO A 1 108 ? -22.359 29.172 -6.332 1 98.25 108 PRO A C 1
ATOM 871 O O . PRO A 1 108 ? -22.766 30.328 -6.547 1 98.25 108 PRO A O 1
ATOM 874 N N . GLY A 1 109 ? -21.328 28.641 -6.941 1 98.19 109 GLY A N 1
ATOM 875 C CA . GLY A 1 109 ? -20.578 29.406 -7.926 1 98.19 109 GLY A CA 1
ATOM 876 C C . GLY A 1 109 ? -19.281 29.984 -7.375 1 98.19 109 GLY A C 1
ATOM 877 O O . GLY A 1 109 ? -18.344 30.25 -8.125 1 98.19 109 GLY A O 1
ATOM 878 N N . ASP A 1 110 ? -19.25 30.203 -6.051 1 98.25 110 ASP A N 1
ATOM 879 C CA . ASP A 1 110 ? -18.047 30.719 -5.41 1 98.25 110 ASP A CA 1
ATOM 880 C C . ASP A 1 110 ? -16.938 29.672 -5.422 1 98.25 110 ASP A C 1
ATOM 882 O O . ASP A 1 110 ? -17.203 28.484 -5.637 1 98.25 110 ASP A O 1
ATOM 886 N N . THR A 1 111 ? -15.719 30.172 -5.207 1 98.12 111 THR A N 1
ATOM 887 C CA . THR A 1 111 ? -14.555 29.281 -5.145 1 98.12 111 THR A CA 1
ATOM 888 C C . THR A 1 111 ? -14.141 29.047 -3.697 1 98.12 111 THR A C 1
ATOM 890 O O . THR A 1 111 ? -14.062 29.984 -2.902 1 98.12 111 THR A O 1
ATOM 893 N N . LEU A 1 112 ? -14.008 27.859 -3.328 1 98.19 112 LEU A N 1
ATOM 894 C CA . LEU A 1 112 ? -13.359 27.453 -2.088 1 98.19 112 LEU A CA 1
ATOM 895 C C . LEU A 1 112 ? -11.953 26.922 -2.359 1 98.19 112 LEU A C 1
ATOM 897 O O . LEU A 1 112 ? -11.766 26.031 -3.184 1 98.19 112 LEU A O 1
ATOM 901 N N . SER A 1 113 ? -10.977 27.516 -1.732 1 98.25 113 SER A N 1
ATOM 902 C CA . SER A 1 113 ? -9.602 27.047 -1.882 1 98.25 113 SER A CA 1
ATOM 903 C C . SER A 1 113 ? -8.961 26.766 -0.526 1 98.25 113 SER A C 1
ATOM 905 O O . SER A 1 113 ? -9.148 27.531 0.423 1 98.25 113 SER A O 1
ATOM 907 N N . PHE A 1 114 ? -8.305 25.703 -0.391 1 98.5 114 PHE A N 1
ATOM 908 C CA . 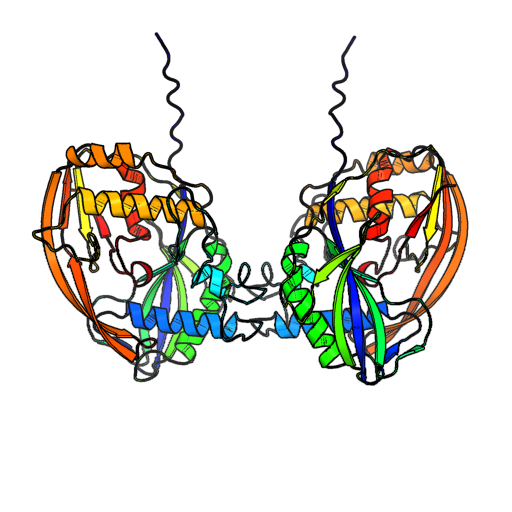PHE A 1 114 ? -7.488 25.391 0.78 1 98.5 114 PHE A CA 1
ATOM 909 C C . PHE A 1 114 ? -6.316 24.5 0.405 1 98.5 114 PHE A C 1
ATOM 911 O O . PHE A 1 114 ? -6.234 24.016 -0.728 1 98.5 114 PHE A O 1
ATOM 918 N N . HIS A 1 115 ? -5.359 24.344 1.296 1 98.56 115 HIS A N 1
ATOM 919 C CA . HIS A 1 115 ? -4.152 23.578 0.994 1 98.56 115 HIS A CA 1
ATOM 920 C C . HIS A 1 115 ? -4.113 22.266 1.78 1 98.56 115 HIS A C 1
ATOM 922 O O . HIS A 1 115 ? -4.625 22.203 2.9 1 98.56 115 HIS A O 1
ATOM 928 N N . PHE A 1 116 ? -3.609 21.312 1.148 1 98.62 116 PHE A N 1
ATOM 929 C CA . PHE A 1 116 ? -3.355 20 1.714 1 98.62 116 PHE A CA 1
ATOM 930 C C . PHE A 1 116 ? -1.909 19.578 1.481 1 98.62 116 PHE A C 1
ATOM 932 O O . PHE A 1 116 ? -1.502 19.344 0.343 1 98.62 116 PHE A O 1
ATOM 939 N N . THR A 1 117 ? -1.155 19.5 2.576 1 98.5 117 THR A N 1
ATOM 940 C CA . THR A 1 117 ? 0.249 19.125 2.479 1 98.5 117 THR A CA 1
ATOM 941 C C . THR A 1 117 ? 0.433 17.656 2.832 1 98.5 117 THR A C 1
ATOM 943 O O . THR A 1 117 ? -0.091 17.172 3.842 1 98.5 117 THR A O 1
ATOM 946 N N . LEU A 1 118 ? 1.059 16.953 1.965 1 98.31 118 LEU A N 1
ATOM 947 C CA . LEU A 1 118 ? 1.473 15.578 2.229 1 98.31 118 LEU A CA 1
ATOM 948 C C . LEU A 1 118 ? 2.984 15.492 2.406 1 98.31 118 LEU A C 1
ATOM 950 O O . LEU A 1 118 ? 3.738 16.156 1.69 1 98.31 118 LEU A O 1
ATOM 954 N N . ILE A 1 119 ? 3.402 14.539 3.316 1 98 119 ILE A N 1
ATOM 955 C CA . ILE A 1 119 ? 4.809 14.523 3.707 1 98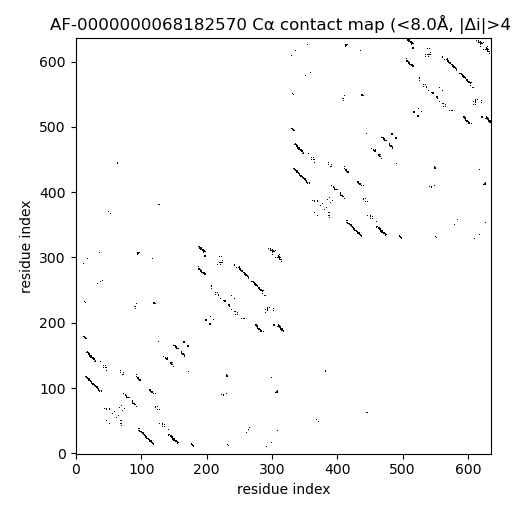 119 ILE A CA 1
ATOM 956 C C . ILE A 1 119 ? 5.371 13.117 3.555 1 98 119 ILE A C 1
ATOM 958 O O . ILE A 1 119 ? 4.773 12.148 4.027 1 98 119 ILE A O 1
ATOM 962 N N . GLY A 1 120 ? 6.531 13.047 2.902 1 96.56 120 GLY A N 1
ATOM 963 C CA . GLY A 1 120 ? 7.277 11.797 2.824 1 96.56 120 GLY A CA 1
ATOM 964 C C . GLY A 1 120 ? 6.508 10.688 2.145 1 96.56 120 GLY A C 1
ATOM 965 O O . GLY A 1 120 ? 5.996 10.859 1.035 1 96.56 120 GLY A O 1
ATOM 966 N N . CYS A 1 121 ? 6.387 9.586 2.807 1 91.44 121 CYS A N 1
ATOM 967 C CA . CYS A 1 121 ? 5.77 8.398 2.24 1 91.44 121 CYS A CA 1
ATOM 968 C C . CYS A 1 121 ? 4.285 8.625 1.98 1 91.44 121 CYS A C 1
ATOM 970 O O . CYS A 1 121 ? 3.686 7.953 1.138 1 91.44 121 CYS A O 1
ATOM 972 N N . ALA A 1 122 ? 3.742 9.57 2.627 1 95.69 122 ALA A N 1
ATOM 973 C CA . ALA A 1 122 ? 2.318 9.844 2.463 1 95.69 122 ALA A CA 1
ATOM 974 C C . ALA A 1 122 ? 2.025 10.398 1.069 1 95.69 122 ALA A C 1
ATOM 976 O O . ALA A 1 122 ? 0.872 10.422 0.634 1 95.69 122 ALA A O 1
ATOM 977 N N . LEU A 1 123 ? 3.051 10.867 0.39 1 95.25 123 LEU A N 1
ATOM 978 C CA . LEU A 1 123 ? 2.879 11.375 -0.966 1 95.25 123 LEU A CA 1
ATOM 979 C C . LEU A 1 123 ? 2.311 10.297 -1.884 1 95.25 123 LEU A C 1
ATOM 981 O O . LEU A 1 123 ? 1.592 10.609 -2.838 1 95.25 123 LEU A O 1
ATOM 985 N N . GLN A 1 124 ? 2.584 9.062 -1.569 1 89.31 124 GLN A N 1
ATOM 986 C CA . GLN A 1 124 ? 2.088 7.945 -2.361 1 89.31 124 GLN A CA 1
ATOM 987 C C . GLN A 1 124 ? 0.574 7.801 -2.225 1 89.31 124 GLN A C 1
ATOM 989 O O . GLN A 1 124 ? -0.072 7.16 -3.057 1 89.31 124 GLN A O 1
ATOM 994 N N . GLU A 1 125 ? 0.023 8.414 -1.201 1 92.69 125 GLU A N 1
ATOM 995 C CA . GLU A 1 125 ? -1.406 8.312 -0.925 1 92.69 125 GLU A CA 1
ATOM 996 C C . GLU A 1 125 ? -2.18 9.445 -1.583 1 92.69 125 GLU A C 1
ATOM 998 O O . GLU A 1 125 ? -3.387 9.586 -1.379 1 92.69 125 GLU A O 1
ATOM 1003 N N . LEU A 1 126 ? -1.527 10.281 -2.416 1 94.81 126 LEU A N 1
ATOM 1004 C CA . LEU A 1 126 ? -2.172 11.438 -3.027 1 94.81 126 LEU A CA 1
ATOM 1005 C C . LEU A 1 126 ? -3.418 11.023 -3.801 1 94.81 126 LEU A C 1
ATOM 1007 O O . LEU A 1 126 ? -4.469 11.656 -3.686 1 94.81 126 LEU A O 1
ATOM 1011 N N . PRO A 1 127 ? -3.424 9.945 -4.574 1 91.44 127 PRO A N 1
ATOM 1012 C CA . PRO A 1 127 ? -4.629 9.586 -5.328 1 91.44 127 PRO A CA 1
ATOM 1013 C C . PRO A 1 127 ? -5.832 9.32 -4.426 1 91.44 127 PRO A C 1
ATOM 1015 O O . PRO A 1 127 ? -6.918 9.852 -4.664 1 91.44 127 PRO A O 1
ATOM 1018 N N . ILE A 1 128 ? -5.625 8.5 -3.377 1 92.19 128 ILE A N 1
ATOM 1019 C CA . ILE A 1 128 ? -6.754 8.18 -2.51 1 92.19 128 ILE A CA 1
ATOM 1020 C C . ILE A 1 128 ? -7.152 9.406 -1.702 1 92.19 128 ILE A C 1
ATOM 1022 O O . ILE A 1 128 ? -8.328 9.594 -1.382 1 92.19 128 ILE A O 1
ATOM 1026 N N . ALA A 1 129 ? -6.199 10.25 -1.405 1 96.25 129 ALA A N 1
ATOM 1027 C CA . ALA A 1 129 ? -6.523 11.492 -0.721 1 96.25 129 ALA A CA 1
ATOM 1028 C C . ALA A 1 129 ? -7.441 12.367 -1.575 1 96.25 129 ALA A C 1
ATOM 1030 O O . ALA A 1 129 ? -8.398 12.953 -1.067 1 96.25 129 ALA A O 1
ATOM 1031 N N . ILE A 1 130 ? -7.113 12.469 -2.854 1 95.25 130 ILE A N 1
ATOM 1032 C CA . ILE A 1 130 ? -7.938 13.242 -3.77 1 95.25 130 ILE A CA 1
ATOM 1033 C C . ILE A 1 130 ? -9.352 12.672 -3.809 1 95.25 130 ILE A C 1
ATOM 1035 O O . ILE A 1 130 ? -10.328 13.414 -3.734 1 95.25 130 ILE A O 1
ATOM 1039 N N . LEU A 1 131 ? -9.453 11.391 -3.887 1 92.69 131 LEU A N 1
ATOM 1040 C CA . LEU A 1 131 ? -10.758 10.742 -3.898 1 92.69 131 LEU A CA 1
ATOM 1041 C C . LEU A 1 131 ? -11.516 11.023 -2.607 1 92.69 131 LEU A C 1
ATOM 1043 O O . LEU A 1 131 ? -12.727 11.289 -2.637 1 92.69 131 LEU A O 1
ATOM 1047 N N . ALA A 1 132 ? -10.828 10.961 -1.509 1 96.06 132 ALA A N 1
ATOM 1048 C CA . ALA A 1 132 ? -11.438 11.227 -0.211 1 96.06 132 ALA A CA 1
ATOM 1049 C C . ALA A 1 132 ? -11.961 12.664 -0.135 1 96.06 132 ALA A C 1
ATOM 1051 O O . ALA A 1 132 ? -13.07 12.898 0.349 1 96.06 132 ALA A O 1
ATOM 1052 N N . TRP A 1 133 ? -11.172 13.602 -0.58 1 97.62 133 TRP A N 1
ATOM 1053 C CA . TRP A 1 133 ? -11.617 14.992 -0.585 1 97.62 133 TRP A CA 1
ATOM 1054 C C . TRP A 1 133 ? -12.852 15.172 -1.461 1 97.62 133 TRP A C 1
ATOM 1056 O O . TRP A 1 133 ? -13.797 15.852 -1.073 1 97.62 133 TRP A O 1
ATOM 1066 N N . ARG A 1 134 ? -12.797 14.633 -2.641 1 95.81 134 ARG A N 1
ATOM 1067 C CA . ARG A 1 134 ? -13.945 14.727 -3.531 1 95.81 134 ARG A CA 1
ATOM 1068 C C . ARG A 1 134 ? -15.195 14.164 -2.867 1 95.81 134 ARG A C 1
ATOM 1070 O O . ARG A 1 134 ? -16.266 14.758 -2.947 1 95.81 134 ARG A O 1
ATOM 1077 N N . ARG A 1 135 ? -15.07 13.062 -2.23 1 95.12 135 ARG A N 1
ATOM 1078 C CA . ARG A 1 135 ? -16.203 12.453 -1.522 1 95.12 135 ARG A CA 1
ATOM 1079 C C . ARG A 1 135 ? -16.672 13.344 -0.382 1 95.12 135 ARG A C 1
ATOM 1081 O O . ARG A 1 135 ? -17.875 13.523 -0.188 1 95.12 135 ARG A O 1
ATOM 1088 N N . ALA A 1 136 ? -15.773 13.828 0.374 1 97.69 136 ALA A N 1
ATOM 1089 C CA . ALA A 1 136 ? -16.109 14.672 1.519 1 97.69 136 ALA A CA 1
ATOM 1090 C C . ALA A 1 136 ? -16.953 15.867 1.091 1 97.69 136 ALA A C 1
ATOM 1092 O O . ALA A 1 136 ? -18 16.125 1.683 1 97.69 136 ALA A O 1
ATOM 1093 N N . LEU A 1 137 ? -16.547 16.531 0.05 1 98.25 137 LEU A N 1
ATOM 1094 C CA . LEU A 1 137 ? -17.234 17.75 -0.356 1 98.25 137 LEU A CA 1
ATOM 1095 C C . LEU A 1 137 ? -18.469 17.438 -1.187 1 98.25 137 LEU A C 1
ATOM 1097 O O . LEU A 1 137 ? -19.328 18.297 -1.396 1 98.25 137 LEU A O 1
ATOM 1101 N N . ALA A 1 138 ? -18.516 16.25 -1.727 1 97 138 ALA A N 1
ATOM 1102 C CA . ALA A 1 138 ? -19.75 15.812 -2.391 1 97 138 ALA A CA 1
ATOM 1103 C C . ALA A 1 138 ? -20.828 15.477 -1.372 1 97 138 ALA A C 1
ATOM 1105 O O . ALA A 1 138 ? -22.016 15.727 -1.61 1 97 138 ALA A O 1
ATOM 1106 N N . ARG A 1 139 ? -20.484 14.859 -0.3 1 95.38 139 ARG A N 1
ATOM 1107 C CA . ARG A 1 139 ? -21.422 14.477 0.75 1 95.38 139 ARG A CA 1
ATOM 1108 C C . ARG A 1 139 ? -21.938 15.703 1.506 1 95.38 139 ARG A C 1
ATOM 1110 O O . ARG A 1 139 ? -23.109 15.758 1.894 1 95.38 139 ARG A O 1
ATOM 1117 N N . GLY A 1 140 ? -20.953 16.562 1.822 1 96.81 140 GLY A N 1
ATOM 1118 C CA . GLY A 1 140 ? -21.312 17.781 2.527 1 96.81 140 GLY A CA 1
ATOM 1119 C C . GLY A 1 140 ? -20.438 18.062 3.734 1 96.81 140 GLY A C 1
ATOM 1120 O O . GLY A 1 140 ? -20.125 17.156 4.504 1 96.81 140 GLY A O 1
ATOM 1121 N N . ILE A 1 141 ? -20.156 19.344 3.887 1 95 141 ILE A N 1
ATOM 1122 C CA . ILE A 1 141 ? -19.344 19.734 5.027 1 95 141 ILE A CA 1
ATOM 1123 C C . ILE A 1 141 ? -20.031 20.875 5.793 1 95 141 ILE A C 1
ATOM 1125 O O . ILE A 1 141 ? -20.828 21.625 5.219 1 95 141 ILE A O 1
ATOM 1129 N N . GLY A 1 142 ? -19.734 20.922 7.113 1 88.81 142 GLY A N 1
ATOM 1130 C CA . GLY A 1 142 ? -20.312 21.969 7.934 1 88.81 142 GLY A CA 1
ATOM 1131 C C . GLY A 1 142 ? -21.734 21.688 8.359 1 88.81 142 GLY A C 1
ATOM 1132 O O . GLY A 1 142 ? -22.266 20.625 8.062 1 88.81 142 GLY A O 1
ATOM 1133 N N . PRO A 1 143 ? -22.266 22.609 9.07 1 85.25 143 PRO A N 1
ATOM 1134 C CA . PRO A 1 143 ? -23.594 22.375 9.656 1 85.25 143 PRO A CA 1
ATOM 1135 C C . PRO A 1 143 ? -24.688 22.25 8.602 1 85.25 143 PRO A C 1
ATOM 1137 O O . PRO A 1 143 ? -25.703 21.578 8.836 1 85.25 143 PRO A O 1
ATOM 1140 N N . ASP A 1 144 ? -24.531 22.828 7.445 1 89.62 144 ASP A N 1
ATOM 1141 C CA . ASP A 1 144 ? -25.578 22.844 6.422 1 89.62 144 ASP A CA 1
ATOM 1142 C C . ASP A 1 144 ? -25.25 21.859 5.301 1 89.62 144 ASP A C 1
ATOM 1144 O O . ASP A 1 144 ? -25.844 21.906 4.223 1 89.62 144 ASP A O 1
ATOM 1148 N N . ASP A 1 145 ? -24.328 21.109 5.469 1 94.88 145 ASP A N 1
ATOM 1149 C CA . ASP A 1 145 ? -23.906 20.109 4.488 1 94.88 145 ASP A CA 1
ATOM 1150 C C . ASP A 1 145 ? -23.625 20.766 3.133 1 94.88 145 ASP A C 1
ATOM 1152 O O . ASP A 1 145 ? -24.172 20.344 2.109 1 94.88 145 ASP A O 1
ATOM 1156 N N . GLY A 1 146 ? -22.859 21.812 3.191 1 97.69 146 GLY A N 1
ATOM 1157 C CA . GLY A 1 146 ? -22.453 22.453 1.947 1 97.69 146 GLY A CA 1
ATOM 1158 C C . GLY A 1 146 ? -21.609 21.547 1.071 1 97.69 146 GLY A C 1
ATOM 1159 O O . GLY A 1 146 ? -20.828 20.734 1.577 1 97.69 146 GLY A O 1
ATOM 1160 N N . THR A 1 147 ? -21.766 21.734 -0.283 1 98.62 147 THR A N 1
ATOM 1161 C CA . THR A 1 147 ? -21.062 20.844 -1.203 1 98.62 147 THR A CA 1
ATOM 1162 C C . THR A 1 147 ? -20.281 21.656 -2.232 1 98.62 147 THR A C 1
ATOM 1164 O O . THR A 1 147 ? -20.531 22.844 -2.428 1 98.62 147 THR A O 1
ATOM 1167 N N . ALA A 1 148 ? -19.312 21.031 -2.816 1 98.56 148 ALA A N 1
ATOM 1168 C CA . ALA A 1 148 ? -18.484 21.641 -3.855 1 98.56 148 ALA A CA 1
ATOM 1169 C C . ALA A 1 148 ? -17.875 20.578 -4.766 1 98.56 148 ALA A C 1
ATOM 1171 O O . ALA A 1 148 ? -17.812 19.406 -4.402 1 98.56 148 ALA A O 1
ATOM 1172 N N . GLU A 1 149 ? -17.469 21 -5.969 1 98 149 GLU A N 1
ATOM 1173 C CA . GLU A 1 149 ? -16.812 20.125 -6.941 1 98 149 GLU A CA 1
ATOM 1174 C C . GLU A 1 149 ? -15.359 20.562 -7.18 1 98 149 GLU A C 1
ATOM 1176 O O . GLU A 1 149 ? -15.078 21.75 -7.348 1 98 149 GLU A O 1
ATOM 1181 N N . LEU A 1 150 ? -14.5 19.578 -7.195 1 97.88 150 LEU A N 1
ATOM 1182 C CA . LEU A 1 150 ? -13.078 19.859 -7.406 1 97.88 150 LEU A CA 1
ATOM 1183 C C . LEU A 1 150 ? -12.836 20.391 -8.82 1 97.88 150 LEU A C 1
ATOM 1185 O O . LEU A 1 150 ? -13.32 19.812 -9.797 1 97.88 150 LEU A O 1
ATOM 1189 N N . THR A 1 151 ? -12.102 21.469 -8.938 1 97.69 151 THR A N 1
ATOM 1190 C CA . THR A 1 151 ? -11.844 22.031 -10.258 1 97.69 151 THR A CA 1
ATOM 1191 C C . THR A 1 151 ? -10.375 21.875 -10.633 1 97.69 151 THR A C 1
ATOM 1193 O O . THR A 1 151 ? -10.047 21.703 -11.812 1 97.69 151 THR A O 1
ATOM 1196 N N . SER A 1 152 ? -9.5 21.938 -9.641 1 97.06 152 SER A N 1
ATOM 1197 C CA . SER A 1 152 ? -8.078 21.781 -9.953 1 97.06 152 SER A CA 1
ATOM 1198 C C . SER A 1 152 ? -7.266 21.516 -8.695 1 97.06 152 SER A C 1
ATOM 1200 O O . SER A 1 152 ? -7.707 21.828 -7.582 1 97.06 152 SER A O 1
ATOM 1202 N N . ILE A 1 153 ? -6.141 20.922 -8.867 1 97.88 153 ILE A N 1
ATOM 1203 C CA . ILE A 1 153 ? -5.109 20.766 -7.844 1 97.88 153 ILE A CA 1
ATOM 1204 C C . ILE A 1 153 ? -3.779 21.297 -8.375 1 97.88 153 ILE A C 1
ATOM 1206 O O . ILE A 1 153 ? -3.336 20.906 -9.453 1 97.88 153 ILE A O 1
ATOM 1210 N N . VAL A 1 154 ? -3.186 22.219 -7.59 1 97.88 154 VAL A N 1
ATOM 1211 C CA . VAL A 1 154 ? -1.926 22.859 -7.965 1 97.88 154 VAL A CA 1
ATOM 1212 C C . VAL A 1 154 ? -0.882 22.625 -6.879 1 97.88 154 VAL A C 1
ATOM 1214 O O . VAL A 1 154 ? -1.163 22.797 -5.691 1 97.88 154 VAL A O 1
ATOM 1217 N N . LEU A 1 155 ? 0.278 22.141 -7.254 1 97.88 155 LEU A N 1
ATOM 1218 C CA . LEU A 1 155 ? 1.403 22.047 -6.332 1 97.88 155 LEU A CA 1
ATOM 1219 C C . LEU A 1 155 ? 2.051 23.406 -6.125 1 97.88 155 LEU A C 1
ATOM 1221 O O . LEU A 1 155 ? 2.475 24.047 -7.086 1 97.88 155 LEU A O 1
ATOM 1225 N N . GLU A 1 156 ? 2.064 23.828 -4.879 1 96 156 GLU A N 1
ATOM 1226 C CA . GLU A 1 156 ? 2.707 25.094 -4.555 1 96 156 GLU A CA 1
ATOM 1227 C C . GLU A 1 156 ? 4.16 24.891 -4.141 1 96 156 GLU A C 1
ATOM 1229 O O . GLU A 1 156 ? 4.445 24.188 -3.176 1 96 156 GLU A O 1
ATOM 1234 N N . GLN A 1 157 ? 4.988 25.5 -4.859 1 88.81 157 GLN A N 1
ATOM 1235 C CA . GLN A 1 157 ? 6.414 25.531 -4.555 1 88.81 157 GLN A CA 1
ATOM 1236 C C . GLN A 1 157 ? 6.879 26.938 -4.227 1 88.81 157 GLN A C 1
ATOM 1238 O O . GLN A 1 157 ? 6.137 27.906 -4.418 1 88.81 157 GLN A O 1
ATOM 1243 N N . PRO A 1 158 ? 8.039 27.031 -3.623 1 81.44 158 PRO A N 1
ATOM 1244 C CA . PRO A 1 158 ? 8.516 28.375 -3.246 1 81.44 158 PRO A CA 1
ATOM 1245 C C . PRO A 1 158 ? 8.531 29.344 -4.422 1 81.44 158 PRO A C 1
ATOM 1247 O O . PRO A 1 158 ? 8.172 30.516 -4.266 1 81.44 158 PRO A O 1
ATOM 1250 N N . ASP A 1 159 ? 8.844 28.797 -5.621 1 83.69 159 ASP A N 1
ATOM 1251 C CA . ASP A 1 159 ? 9.039 29.734 -6.723 1 83.69 159 ASP A CA 1
ATOM 1252 C C . ASP A 1 159 ? 8.07 29.453 -7.867 1 83.69 159 ASP A C 1
ATOM 1254 O O . ASP A 1 159 ? 8.18 30.047 -8.938 1 83.69 159 ASP A O 1
ATOM 1258 N N . SER A 1 160 ? 7.168 28.531 -7.641 1 88.44 160 SER A N 1
ATOM 1259 C CA . SER A 1 160 ? 6.309 28.188 -8.773 1 88.44 160 SER A CA 1
ATOM 1260 C C . SER A 1 160 ? 5.059 27.438 -8.312 1 88.44 160 SER A C 1
ATOM 1262 O O . SER A 1 160 ? 4.988 26.984 -7.172 1 88.44 160 SER A O 1
ATOM 1264 N N . SER A 1 161 ? 4.117 27.562 -9.133 1 93.25 161 SER A N 1
ATOM 1265 C CA . SER A 1 161 ? 2.9 26.766 -9.008 1 93.25 161 SER A CA 1
ATOM 1266 C C . SER A 1 161 ? 2.713 25.859 -10.211 1 93.25 161 SER A C 1
ATOM 1268 O O . SER A 1 161 ? 2.732 26.312 -11.359 1 93.25 161 SER A O 1
ATOM 1270 N N . ILE A 1 162 ? 2.516 24.594 -9.953 1 94.31 162 ILE A N 1
ATOM 1271 C CA . ILE A 1 162 ? 2.463 23.594 -11.023 1 94.31 162 ILE A CA 1
ATOM 1272 C C . ILE A 1 162 ? 1.122 22.859 -10.977 1 94.31 162 ILE A C 1
ATOM 1274 O O . ILE A 1 162 ? 0.79 22.219 -9.984 1 94.31 162 ILE A O 1
ATOM 1278 N N . PRO A 1 163 ? 0.345 22.953 -12.062 1 94.94 163 PRO A N 1
ATOM 1279 C CA . PRO A 1 163 ? -0.869 22.141 -12.094 1 94.94 163 PRO A CA 1
ATOM 1280 C C . PRO A 1 163 ? -0.574 20.641 -12.039 1 94.94 163 PRO A C 1
ATOM 1282 O O . PRO A 1 163 ? 0.287 20.156 -12.773 1 94.94 163 PRO A O 1
ATOM 1285 N N . VAL A 1 164 ? -1.266 19.953 -11.148 1 95.25 164 VAL A N 1
ATOM 1286 C CA . VAL A 1 164 ? -0.95 18.547 -10.953 1 95.25 164 VAL A CA 1
ATOM 1287 C C . VAL A 1 164 ? -2.154 17.688 -11.336 1 95.25 164 VAL A C 1
ATOM 1289 O O . VAL A 1 164 ? -2.004 16.516 -11.695 1 95.25 164 VAL A O 1
ATOM 1292 N N . TYR A 1 165 ? -3.348 18.25 -11.258 1 92.19 165 TYR A N 1
ATOM 1293 C CA . TYR A 1 165 ? -4.547 17.453 -11.477 1 92.19 165 TYR A CA 1
ATOM 1294 C C . TYR A 1 165 ? -5.727 18.328 -11.883 1 92.19 165 TYR A C 1
ATOM 1296 O O . TYR A 1 165 ? -5.922 19.406 -11.312 1 92.19 165 TYR A O 1
ATOM 1304 N N . THR A 1 166 ? -6.449 17.75 -12.859 1 88.88 166 THR A N 1
ATOM 1305 C CA . THR A 1 166 ? -7.789 18.234 -13.172 1 88.88 166 THR A CA 1
ATOM 1306 C C . THR A 1 166 ? -8.758 17.078 -13.352 1 88.88 166 THR A C 1
ATOM 1308 O O . THR A 1 166 ? -8.375 16.016 -13.828 1 88.88 166 THR A O 1
ATOM 1311 N N . PRO A 1 167 ? -9.938 17.359 -12.883 1 84.81 167 PRO A N 1
ATOM 1312 C CA . PRO A 1 167 ? -10.922 16.297 -13.055 1 84.81 167 PRO A CA 1
ATOM 1313 C C . PRO A 1 167 ? -11.062 15.852 -14.508 1 84.81 167 PRO A C 1
ATOM 1315 O O . PRO A 1 167 ? -11.336 14.68 -14.781 1 84.81 167 PRO A O 1
ATOM 1318 N N . GLU A 1 168 ? -10.922 16.672 -15.438 1 80.31 168 GLU A N 1
ATOM 1319 C CA . GLU A 1 168 ? -11.039 16.359 -16.859 1 80.31 168 GLU A CA 1
ATOM 1320 C C . GLU A 1 168 ? -9.969 15.359 -17.281 1 80.31 168 GLU A C 1
ATOM 1322 O O . GLU A 1 168 ? -10.242 14.445 -18.062 1 80.31 168 GLU A O 1
ATOM 1327 N N . ASN A 1 169 ? -8.812 15.602 -16.797 1 74.88 169 ASN A N 1
ATOM 1328 C CA . ASN A 1 169 ? -7.703 14.703 -17.125 1 74.88 169 ASN A CA 1
ATOM 1329 C C . ASN A 1 169 ? -7.766 13.414 -16.312 1 74.88 169 ASN A C 1
ATOM 1331 O O . ASN A 1 169 ? -7.465 12.336 -16.828 1 74.88 169 ASN A O 1
ATOM 1335 N N . GLY A 1 170 ? -8.195 13.531 -15.078 1 76.44 170 GLY A N 1
ATOM 1336 C CA . GLY A 1 170 ? -8.383 12.383 -14.203 1 76.44 170 GLY A CA 1
ATOM 1337 C C . GLY A 1 170 ? -7.078 11.734 -13.773 1 76.44 170 GLY A C 1
ATOM 1338 O O . GLY A 1 170 ? -7.082 10.695 -13.117 1 76.44 170 GLY A O 1
ATOM 1339 N N . GLN A 1 171 ? -5.953 12.266 -14.297 1 80.56 171 GLN A N 1
ATOM 1340 C CA . GLN A 1 171 ? -4.645 11.711 -13.961 1 80.56 171 GLN A CA 1
ATOM 1341 C C . GLN A 1 171 ? -3.797 12.727 -13.195 1 80.56 171 GLN A C 1
ATOM 1343 O O . GLN A 1 171 ? -3.885 13.93 -13.438 1 80.56 171 GLN A O 1
ATOM 1348 N N . ILE A 1 172 ? -3.084 12.203 -12.281 1 89.06 172 ILE A N 1
ATOM 1349 C CA . ILE A 1 172 ? -2.145 13.047 -11.547 1 89.06 172 ILE A CA 1
ATOM 1350 C C . ILE A 1 172 ? -0.843 13.172 -12.336 1 89.06 172 ILE A C 1
ATOM 1352 O O . ILE A 1 172 ? -0.151 12.18 -12.57 1 89.06 172 ILE A O 1
ATOM 1356 N N . GLU A 1 173 ? -0.482 14.328 -12.703 1 89.75 173 GLU A N 1
ATOM 1357 C CA . GLU A 1 173 ? 0.756 14.57 -13.438 1 89.75 173 GLU A CA 1
ATOM 1358 C C . GLU A 1 173 ? 1.978 14.359 -12.547 1 89.75 173 GLU A C 1
ATOM 1360 O O . GLU A 1 173 ? 1.968 14.727 -11.367 1 89.75 173 GLU A O 1
ATOM 1365 N N . PRO A 1 174 ? 2.963 13.711 -13.156 1 87.88 174 PRO A N 1
ATOM 1366 C CA . PRO A 1 174 ? 4.199 13.594 -12.375 1 87.88 174 PRO A CA 1
ATOM 1367 C C . PRO A 1 174 ? 4.746 14.945 -11.922 1 87.88 174 PRO A C 1
ATOM 1369 O O . PRO A 1 174 ? 4.66 15.93 -12.664 1 87.88 174 PRO A O 1
ATOM 1372 N N . HIS A 1 175 ? 5.195 15.078 -10.781 1 93.12 175 HIS A N 1
ATOM 1373 C CA . HIS A 1 175 ? 5.742 16.312 -10.234 1 93.12 175 HIS A CA 1
ATOM 1374 C C . HIS A 1 175 ? 6.773 16.016 -9.148 1 93.12 175 HIS A C 1
ATOM 1376 O O . HIS A 1 175 ? 6.727 14.969 -8.508 1 93.12 175 HIS A O 1
ATOM 1382 N N . GLU A 1 176 ? 7.715 16.891 -8.977 1 92.44 176 GLU A N 1
ATOM 1383 C CA . GLU A 1 176 ? 8.789 16.75 -7.992 1 92.44 176 GLU A CA 1
ATOM 1384 C C . GLU A 1 176 ? 8.406 17.391 -6.664 1 92.44 176 GLU A C 1
ATOM 1386 O O . GLU A 1 176 ? 7.902 18.516 -6.641 1 92.44 176 GLU A O 1
ATOM 1391 N N . THR A 1 177 ? 8.641 16.656 -5.57 1 95.38 177 THR A N 1
ATOM 1392 C CA . THR A 1 177 ? 8.227 17.156 -4.27 1 95.38 177 THR A CA 1
ATOM 1393 C C . THR A 1 177 ? 9.406 17.219 -3.307 1 95.38 177 THR A C 1
ATOM 1395 O O . THR A 1 177 ? 9.266 17.641 -2.16 1 95.38 177 THR A O 1
ATOM 1398 N N . ARG A 1 178 ? 10.586 16.797 -3.775 1 94.12 178 ARG A N 1
ATOM 1399 C CA . ARG A 1 178 ? 11.742 16.781 -2.889 1 94.12 178 ARG A CA 1
ATOM 1400 C C . ARG A 1 178 ? 12.258 18.188 -2.643 1 94.12 178 ARG A C 1
ATOM 1402 O O . ARG A 1 178 ? 12.539 18.922 -3.59 1 94.12 178 ARG A O 1
ATOM 1409 N N . LEU A 1 179 ? 12.391 18.625 -1.384 1 93.56 179 LEU A N 1
ATOM 1410 C CA . LEU A 1 179 ? 12.922 19.922 -0.981 1 93.56 179 LEU A CA 1
ATOM 1411 C C . LEU A 1 179 ? 14.25 19.766 -0.251 1 93.56 179 LEU A C 1
ATOM 1413 O O . LEU A 1 179 ? 14.398 18.875 0.589 1 93.56 179 LEU A O 1
ATOM 1417 N N . ALA A 1 180 ? 15.102 20.578 -0.586 1 92.75 180 ALA A N 1
ATOM 1418 C CA . ALA A 1 180 ? 16.391 20.625 0.096 1 92.75 180 ALA A CA 1
ATOM 1419 C C . ALA A 1 180 ? 16.531 21.922 0.897 1 92.75 180 ALA A C 1
ATOM 1421 O O . ALA A 1 180 ? 16.281 23.016 0.381 1 92.75 180 ALA A O 1
ATOM 1422 N N . CYS A 1 181 ? 16.906 21.766 2.088 1 93.44 181 CYS A N 1
ATOM 1423 C CA . CYS A 1 181 ? 17.094 22.906 2.959 1 93.44 181 CYS A CA 1
ATOM 1424 C C . CYS A 1 181 ? 18.266 23.766 2.482 1 93.44 181 CYS A C 1
ATOM 1426 O O . CYS A 1 181 ? 19.391 23.266 2.326 1 93.44 181 CYS A O 1
ATOM 1428 N N . PRO A 1 182 ? 18.078 25.016 2.207 1 92.25 182 PRO A N 1
ATOM 1429 C CA . PRO A 1 182 ? 19.188 25.906 1.834 1 92.25 182 PRO A CA 1
ATOM 1430 C C . PRO A 1 182 ? 20.109 26.219 3.01 1 92.25 182 PRO A C 1
ATOM 1432 O O . PRO A 1 182 ? 19.781 25.922 4.156 1 92.25 182 PRO A O 1
ATOM 1435 N N . PRO A 1 183 ? 21.234 26.734 2.734 1 91.06 183 PRO A N 1
ATOM 1436 C CA . PRO A 1 183 ? 22.125 27.156 3.83 1 91.06 183 PRO A CA 1
ATOM 1437 C C . PRO A 1 183 ? 21.469 28.188 4.742 1 91.06 183 PRO A C 1
ATOM 1439 O O . PRO A 1 183 ? 20.641 28.984 4.293 1 91.06 183 PRO A O 1
ATOM 1442 N N . PRO A 1 184 ? 21.828 28.125 5.992 1 88.06 184 PRO A N 1
ATOM 1443 C CA . PRO A 1 184 ? 21.25 29.078 6.938 1 88.06 184 PRO A CA 1
ATOM 1444 C C . PRO A 1 184 ? 21.594 30.516 6.602 1 88.06 184 PRO A C 1
ATOM 1446 O O . PRO A 1 184 ? 22.656 30.797 6.055 1 88.06 184 PRO A O 1
ATOM 1449 N N . PRO A 1 185 ? 20.562 31.25 6.785 1 78.44 185 PRO A N 1
ATOM 1450 C CA . PRO A 1 185 ? 20.844 32.656 6.566 1 78.44 185 PRO A CA 1
ATOM 1451 C C . PRO A 1 185 ? 21.75 33.281 7.637 1 78.44 185 PRO A C 1
ATOM 1453 O O . PRO A 1 185 ? 22.266 32.531 8.484 1 78.44 185 PRO A O 1
ATOM 1456 N N . ALA A 1 186 ? 21.609 34.625 7.688 1 74.12 186 ALA A N 1
ATOM 1457 C CA . ALA A 1 186 ? 22.375 35.469 8.609 1 74.12 186 ALA A CA 1
ATOM 1458 C C . ALA A 1 186 ? 22.016 35.156 10.062 1 74.12 186 ALA A C 1
ATOM 1460 O O . ALA A 1 186 ? 21.125 34.312 10.32 1 74.12 186 ALA A O 1
ATOM 1461 N N . ALA A 1 187 ? 22.594 35.75 10.969 1 84 187 ALA A N 1
ATOM 1462 C CA . ALA A 1 187 ? 22.438 35.562 12.414 1 84 187 ALA A CA 1
ATOM 1463 C C . ALA A 1 187 ? 21.062 35.969 12.883 1 84 187 ALA A C 1
ATOM 1465 O O . ALA A 1 187 ? 20.672 35.688 14.016 1 84 187 ALA A O 1
ATOM 1466 N N . THR A 1 188 ? 20.219 36.562 11.984 1 91.81 188 THR A N 1
ATOM 1467 C CA . THR A 1 188 ? 18.906 37 12.391 1 91.81 188 THR A CA 1
ATOM 1468 C C . THR A 1 188 ? 17.844 36.594 11.375 1 91.81 188 THR A C 1
ATOM 1470 O O . THR A 1 188 ? 18.062 36.688 10.164 1 91.81 188 THR A O 1
ATOM 1473 N N . ILE A 1 189 ? 16.719 36.031 11.922 1 94.81 189 ILE A N 1
ATOM 1474 C CA . ILE A 1 189 ? 15.57 35.75 11.07 1 94.81 189 ILE A CA 1
ATOM 1475 C C . ILE A 1 189 ? 14.305 36.312 11.711 1 94.81 189 ILE A C 1
ATOM 1477 O O . ILE A 1 189 ? 14.266 36.562 12.922 1 94.81 189 ILE A O 1
ATOM 1481 N N . ARG A 1 190 ? 13.32 36.594 10.883 1 96.56 190 ARG A N 1
ATOM 1482 C CA . ARG A 1 190 ? 12 37 11.352 1 96.56 190 ARG A CA 1
ATOM 1483 C C . ARG A 1 190 ? 10.93 36 10.953 1 96.56 190 ARG A C 1
ATOM 1485 O O . ARG A 1 190 ? 10.797 35.656 9.781 1 96.56 190 ARG A O 1
ATOM 1492 N N . LEU A 1 191 ? 10.242 35.5 11.945 1 97.44 191 LEU A N 1
ATOM 1493 C CA . LEU A 1 191 ? 9.094 34.656 11.719 1 97.44 191 LEU A CA 1
ATOM 1494 C C . LEU A 1 191 ? 7.797 35.469 11.719 1 97.44 191 LEU A C 1
ATOM 1496 O O . LEU A 1 191 ? 7.586 36.281 12.602 1 97.44 191 LEU A O 1
ATOM 1500 N N . HIS A 1 192 ? 7.035 35.281 10.727 1 98.06 192 HIS A N 1
ATOM 1501 C CA . HIS A 1 192 ? 5.66 35.781 10.719 1 98.06 192 HIS A CA 1
ATOM 1502 C C . HIS A 1 192 ? 4.672 34.625 10.945 1 98.06 192 HIS A C 1
ATOM 1504 O O . HIS A 1 192 ? 4.375 33.875 10.023 1 98.06 192 HIS A O 1
ATOM 1510 N N . ILE A 1 193 ? 4.156 34.562 12.125 1 97.69 193 ILE A N 1
ATOM 1511 C CA . ILE A 1 193 ? 3.229 33.5 12.516 1 97.69 193 ILE A CA 1
ATOM 1512 C C . ILE A 1 193 ? 1.804 33.906 12.141 1 97.69 193 ILE A C 1
ATOM 1514 O O . ILE A 1 193 ? 1.242 34.812 12.727 1 97.69 193 ILE A O 1
ATOM 1518 N N . THR A 1 194 ? 1.171 33.125 11.258 1 96.12 194 THR A N 1
ATOM 1519 C CA . THR A 1 194 ? -0.071 33.594 10.648 1 96.12 194 THR A CA 1
ATOM 1520 C C . THR A 1 194 ? -1.267 32.844 11.219 1 96.12 194 THR A C 1
ATOM 1522 O O . THR A 1 194 ? -2.406 33.281 11.117 1 96.12 194 THR A O 1
ATOM 1525 N N . THR A 1 195 ? -1.097 31.656 11.703 1 96.5 195 THR A N 1
ATOM 1526 C CA . THR A 1 195 ? -2.145 30.922 12.414 1 96.5 195 THR A CA 1
ATOM 1527 C C . THR A 1 195 ? -1.723 30.641 13.852 1 96.5 195 THR A C 1
ATOM 1529 O O . THR A 1 195 ? -0.529 30.578 14.156 1 96.5 195 THR A O 1
ATOM 1532 N N . PRO A 1 196 ? -2.65 30.453 14.727 1 95.69 196 PRO A N 1
ATOM 1533 C CA . PRO A 1 196 ? -2.326 30.344 16.156 1 95.69 196 PRO A CA 1
ATOM 1534 C C . PRO A 1 196 ? -1.303 29.25 16.438 1 95.69 196 PRO A C 1
ATOM 1536 O O . PRO A 1 196 ? -1.532 28.078 16.109 1 95.69 196 PRO A O 1
ATOM 1539 N N . LEU A 1 197 ? -0.237 29.641 17.047 1 97.31 197 LEU A N 1
ATOM 1540 C CA . LEU A 1 197 ? 0.82 28.75 17.516 1 97.31 197 LEU A CA 1
ATOM 1541 C C . LEU A 1 197 ? 0.569 28.328 18.953 1 97.31 197 LEU A C 1
ATOM 1543 O O . LEU A 1 197 ? 0.575 29.156 19.859 1 97.31 197 LEU A O 1
ATOM 1547 N N . ARG A 1 198 ? 0.443 27.047 19.125 1 95.94 198 ARG A N 1
ATOM 1548 C CA . ARG A 1 198 ? 0.116 26.531 20.453 1 95.94 198 ARG A CA 1
ATOM 1549 C C . ARG A 1 198 ? 1.278 25.734 21.031 1 95.94 198 ARG A C 1
ATOM 1551 O O . ARG A 1 198 ? 1.446 24.547 20.703 1 95.94 198 ARG A O 1
ATOM 1558 N N . LEU A 1 199 ? 2.018 26.359 21.859 1 96.44 199 LEU A N 1
ATOM 1559 C CA . LEU A 1 199 ? 3.086 25.703 22.609 1 96.44 199 LEU A CA 1
ATOM 1560 C C . LEU A 1 199 ? 2.682 25.531 24.078 1 96.44 199 LEU A C 1
ATOM 1562 O O . LEU A 1 199 ? 1.951 26.344 24.625 1 96.44 199 LEU A O 1
ATOM 1566 N N . GLN A 1 200 ? 3.125 24.438 24.578 1 93.56 200 GLN A N 1
ATOM 1567 C CA . GLN A 1 200 ? 2.764 24.156 25.953 1 93.56 200 GLN A CA 1
ATOM 1568 C C . GLN A 1 200 ? 3.975 23.688 26.75 1 93.56 200 GLN A C 1
ATOM 1570 O O . GLN A 1 200 ? 4.941 23.172 26.188 1 93.56 200 GLN A O 1
ATOM 1575 N N . ASN A 1 201 ? 3.969 23.953 27.938 1 90.5 201 ASN A N 1
ATOM 1576 C CA . ASN A 1 201 ? 4.871 23.375 28.922 1 90.5 201 ASN A CA 1
ATOM 1577 C C . ASN A 1 201 ? 4.113 22.594 30 1 90.5 201 ASN A C 1
ATOM 1579 O O . ASN A 1 201 ? 3.381 23.188 30.797 1 90.5 201 ASN A O 1
ATOM 1583 N N . ASN A 1 202 ? 4.285 21.266 29.969 1 88.06 202 ASN A N 1
ATOM 1584 C CA . ASN A 1 202 ? 3.58 20.391 30.891 1 88.06 202 ASN A CA 1
ATOM 1585 C C . ASN A 1 202 ? 2.072 20.609 30.828 1 88.06 202 ASN A C 1
ATOM 1587 O O . ASN A 1 202 ? 1.428 20.781 31.875 1 88.06 202 ASN A O 1
ATOM 1591 N N . GLY A 1 203 ? 1.619 20.781 29.703 1 86.75 203 GLY A N 1
ATOM 1592 C CA . GLY A 1 203 ? 0.184 20.859 29.484 1 86.75 203 GLY A CA 1
ATOM 1593 C C . GLY A 1 203 ? -0.364 22.266 29.594 1 86.75 203 GLY A C 1
ATOM 1594 O O . GLY A 1 203 ? -1.533 22.516 29.297 1 86.75 203 GLY A O 1
ATOM 1595 N N . VAL A 1 204 ? 0.443 23.203 30.031 1 89.38 204 VAL A N 1
ATOM 1596 C CA . VAL A 1 204 ? 0.014 24.578 30.203 1 89.38 204 VAL A CA 1
ATOM 1597 C C . VAL A 1 204 ? 0.392 25.391 28.969 1 89.38 204 VAL A C 1
ATOM 1599 O O . VAL A 1 204 ? 1.569 25.484 28.609 1 89.38 204 VAL A O 1
ATOM 1602 N N . PRO A 1 205 ? -0.609 26.016 28.375 1 91.5 205 PRO A N 1
ATOM 1603 C CA . PRO A 1 205 ? -0.299 26.828 27.188 1 91.5 205 PRO A CA 1
ATOM 1604 C C . PRO A 1 205 ? 0.606 28.016 27.5 1 91.5 205 PRO A C 1
ATOM 1606 O O . PRO A 1 205 ? 0.428 28.672 28.531 1 91.5 205 PRO A O 1
ATOM 1609 N N . LEU A 1 206 ? 1.553 28.234 26.672 1 95.12 206 LEU A N 1
ATOM 1610 C CA . LEU A 1 206 ? 2.455 29.375 26.812 1 95.12 206 LEU A CA 1
ATOM 1611 C C . LEU A 1 206 ? 1.898 30.609 26.109 1 95.12 206 LEU A C 1
ATOM 1613 O O . LEU A 1 206 ? 1.609 30.562 24.906 1 95.12 206 LEU A O 1
ATOM 1617 N N . LYS A 1 207 ? 1.827 31.656 26.875 1 94.75 207 LYS A N 1
ATOM 1618 C CA . LYS A 1 207 ? 1.298 32.906 26.344 1 94.75 207 LYS A CA 1
ATOM 1619 C C . LYS A 1 207 ? 2.424 33.812 25.891 1 94.75 207 LYS A C 1
ATOM 1621 O O . LYS A 1 207 ? 3.596 33.438 25.922 1 94.75 207 LYS A O 1
ATOM 1626 N N . ALA A 1 208 ? 1.984 35 25.406 1 94.25 208 ALA A N 1
ATOM 1627 C CA . ALA A 1 208 ? 2.945 35.938 24.828 1 94.25 208 ALA A CA 1
ATOM 1628 C C . ALA A 1 208 ? 4.016 36.312 25.844 1 94.25 208 ALA A C 1
ATOM 1630 O O . ALA A 1 208 ? 5.176 36.531 25.484 1 94.25 208 ALA A O 1
ATOM 1631 N N . GLN A 1 209 ? 3.672 36.344 27.109 1 93.88 209 GLN A N 1
ATOM 1632 C CA . GLN A 1 209 ? 4.578 36.812 28.156 1 93.88 209 GLN A CA 1
ATOM 1633 C C . GLN A 1 209 ? 5.449 35.656 28.672 1 93.88 209 GLN A C 1
ATOM 1635 O O . GLN A 1 209 ? 6.488 35.906 29.297 1 93.88 209 GLN A O 1
ATOM 1640 N N . THR A 1 210 ? 4.996 34.5 28.375 1 95.06 210 THR A N 1
ATOM 1641 C CA . THR A 1 210 ? 5.68 33.375 29.031 1 95.06 210 THR A CA 1
ATOM 1642 C C . THR A 1 210 ? 6.414 32.531 28 1 95.06 210 THR A C 1
ATOM 1644 O O . THR A 1 210 ? 7.277 31.719 28.359 1 95.06 210 THR A O 1
ATOM 1647 N N . VAL A 1 211 ? 6.094 32.656 26.734 1 96.69 211 VAL A N 1
ATOM 1648 C CA . VAL A 1 211 ? 6.742 31.859 25.703 1 96.69 211 VAL A CA 1
ATOM 1649 C C . VAL A 1 211 ? 8.227 32.219 25.625 1 96.69 211 VAL A C 1
ATOM 1651 O O . VAL A 1 211 ? 8.609 33.344 25.938 1 96.69 211 VAL A O 1
ATOM 1654 N N . THR A 1 212 ? 9.039 31.234 25.266 1 96.94 212 THR A N 1
ATOM 1655 C CA . THR A 1 212 ? 10.477 31.438 25.156 1 96.94 212 THR A CA 1
ATOM 1656 C C . THR A 1 212 ? 11 30.953 23.812 1 96.94 212 THR A C 1
ATOM 1658 O O . THR A 1 212 ? 10.344 30.172 23.125 1 96.94 212 THR A O 1
ATOM 1661 N N . GLU A 1 213 ? 12.188 31.469 23.469 1 97.38 213 GLU A N 1
ATOM 1662 C CA . GLU A 1 213 ? 12.867 30.984 22.281 1 97.38 213 GLU A CA 1
ATOM 1663 C C . GLU A 1 213 ? 13.141 29.484 22.375 1 97.38 213 GLU A C 1
ATOM 1665 O O . GLU A 1 213 ? 13 28.75 21.375 1 97.38 213 GLU A O 1
ATOM 1670 N N . ARG A 1 214 ? 13.461 29.062 23.531 1 97.31 214 ARG A N 1
ATOM 1671 C CA . ARG A 1 214 ? 13.727 27.656 23.766 1 97.31 214 ARG A CA 1
ATOM 1672 C C . ARG A 1 214 ? 12.5 26.812 23.438 1 97.31 214 ARG A C 1
ATOM 1674 O O . ARG A 1 214 ? 12.594 25.781 22.766 1 97.31 214 ARG A O 1
ATOM 1681 N N . ALA A 1 215 ? 11.352 27.219 23.938 1 97.38 215 ALA A N 1
ATOM 1682 C CA . ALA A 1 215 ? 10.117 26.469 23.719 1 97.38 215 ALA A CA 1
ATOM 1683 C C . ALA A 1 215 ? 9.812 26.344 22.234 1 97.38 215 ALA A C 1
ATOM 1685 O O . ALA A 1 215 ? 9.453 25.266 21.75 1 97.38 215 ALA A O 1
ATOM 1686 N N . LEU A 1 216 ? 9.969 27.422 21.484 1 98.19 216 LEU A N 1
ATOM 1687 C CA . LEU A 1 216 ? 9.711 27.422 20.047 1 98.19 216 LEU A CA 1
ATOM 1688 C C . LEU A 1 216 ? 10.703 26.516 19.328 1 98.19 216 LEU A C 1
ATOM 1690 O O . LEU A 1 216 ? 10.297 25.625 18.578 1 98.19 216 LEU A O 1
ATOM 1694 N N . LEU A 1 217 ? 11.961 26.766 19.562 1 98.06 217 LEU A N 1
ATOM 1695 C CA . LEU A 1 217 ? 13.016 26.078 18.828 1 98.06 217 LEU A CA 1
ATOM 1696 C C . LEU A 1 217 ? 12.977 24.578 19.109 1 98.06 217 LEU A C 1
ATOM 1698 O O . LEU A 1 217 ? 13.07 23.766 18.172 1 98.06 217 LEU A O 1
ATOM 1702 N N . MET A 1 218 ? 12.789 24.203 20.312 1 97.12 218 MET A N 1
ATOM 1703 C CA . MET A 1 218 ? 12.789 22.781 20.656 1 97.12 218 MET A CA 1
ATOM 1704 C C . MET A 1 218 ? 11.539 22.094 20.125 1 97.12 218 MET A C 1
ATOM 1706 O O . MET A 1 218 ? 11.578 20.922 19.75 1 97.12 218 MET A O 1
ATOM 1710 N N . ALA A 1 219 ? 10.414 22.828 20.078 1 96.94 219 ALA A N 1
ATOM 1711 C CA . ALA A 1 219 ? 9.211 22.266 19.469 1 96.94 219 ALA A CA 1
ATOM 1712 C C . ALA A 1 219 ? 9.422 21.984 17.984 1 96.94 219 ALA A C 1
ATOM 1714 O O . ALA A 1 219 ? 9.016 20.938 17.484 1 96.94 219 ALA A O 1
ATOM 1715 N N . LEU A 1 220 ? 10.055 22.891 17.344 1 98.12 220 LEU A N 1
ATOM 1716 C CA . LEU A 1 220 ? 10.336 22.734 15.914 1 98.12 220 LEU A CA 1
ATOM 1717 C C . LEU A 1 220 ? 11.305 21.594 15.672 1 98.12 220 LEU A C 1
ATOM 1719 O O . LEU A 1 220 ? 11.102 20.781 14.766 1 98.12 220 LEU A O 1
ATOM 1723 N N . VAL A 1 221 ? 12.32 21.531 16.469 1 96.62 221 VAL A N 1
ATOM 1724 C CA . VAL A 1 221 ? 13.336 20.5 16.359 1 96.62 221 VAL A CA 1
ATOM 1725 C C . VAL A 1 221 ? 12.695 19.125 16.547 1 96.62 221 VAL A C 1
ATOM 1727 O O . VAL A 1 221 ? 12.906 18.219 15.758 1 96.62 221 VAL A O 1
ATOM 1730 N N . ARG A 1 222 ? 11.906 19.016 17.547 1 94.56 222 ARG A N 1
ATOM 1731 C CA . ARG A 1 222 ? 11.25 17.75 17.844 1 94.56 222 ARG A CA 1
ATOM 1732 C C . ARG A 1 222 ? 10.32 17.328 16.719 1 94.56 222 ARG A C 1
ATOM 1734 O O . ARG A 1 222 ? 10.336 16.172 16.281 1 94.56 222 ARG A O 1
ATOM 1741 N N . ARG A 1 223 ? 9.57 18.219 16.25 1 96.31 223 ARG A N 1
ATOM 1742 C CA . ARG A 1 223 ? 8.609 17.906 15.188 1 96.31 223 ARG A CA 1
ATOM 1743 C C . ARG A 1 223 ? 9.328 17.469 13.914 1 96.31 223 ARG A C 1
ATOM 1745 O O . ARG A 1 223 ? 8.961 16.453 13.312 1 96.31 223 ARG A O 1
ATOM 1752 N N . PHE A 1 224 ? 10.305 18.203 13.523 1 97 224 PHE A N 1
ATOM 1753 C CA . PHE A 1 224 ? 11.031 17.844 12.312 1 97 224 PHE A CA 1
ATOM 1754 C C . PHE A 1 224 ? 11.711 16.484 12.461 1 97 224 PHE A C 1
ATOM 1756 O O . PHE A 1 224 ? 11.68 15.672 11.539 1 97 224 PHE A O 1
ATOM 1763 N N . ALA A 1 225 ? 12.305 16.297 13.594 1 94.56 225 ALA A N 1
ATOM 1764 C CA . ALA A 1 225 ? 12.984 15.031 13.852 1 94.56 225 ALA A CA 1
ATOM 1765 C C . ALA A 1 225 ? 12.016 13.859 13.758 1 94.56 225 ALA A C 1
ATOM 1767 O O . ALA A 1 225 ? 12.305 12.859 13.094 1 94.56 225 ALA A O 1
ATOM 1768 N N . LEU A 1 226 ? 10.867 14.008 14.336 1 94.5 226 LEU A N 1
ATOM 1769 C CA . LEU A 1 226 ? 9.891 12.922 14.359 1 94.5 226 LEU A CA 1
ATOM 1770 C C . LEU A 1 226 ? 9.297 12.695 12.969 1 94.5 226 LEU A C 1
ATOM 1772 O O . LEU A 1 226 ? 9.172 11.555 12.523 1 94.5 226 LEU A O 1
ATOM 1776 N N . ILE A 1 227 ? 8.977 13.734 12.266 1 96.62 227 ILE A N 1
ATOM 1777 C CA . ILE A 1 227 ? 8.383 13.617 10.938 1 96.62 227 ILE A CA 1
ATOM 1778 C C . ILE A 1 227 ? 9.383 12.969 9.977 1 96.62 227 ILE A C 1
ATOM 1780 O O . ILE A 1 227 ? 9.023 12.078 9.211 1 96.62 227 ILE A O 1
ATOM 1784 N N . SER A 1 228 ? 10.609 13.422 10.031 1 95.5 228 SER A N 1
ATOM 1785 C CA . SER A 1 228 ? 11.633 12.844 9.164 1 95.5 228 SER A CA 1
ATOM 1786 C C . SER A 1 228 ? 11.867 11.375 9.484 1 95.5 228 SER A C 1
ATOM 1788 O O . SER A 1 228 ? 12.094 10.562 8.578 1 95.5 228 SER A O 1
ATOM 1790 N N . GLU A 1 229 ? 11.797 11.109 10.719 1 93.06 229 GLU A N 1
ATOM 1791 C CA . GLU A 1 229 ? 12.055 9.742 11.156 1 93.06 229 GLU A CA 1
ATOM 1792 C C . GLU A 1 229 ? 10.922 8.805 10.727 1 93.06 229 GLU A C 1
ATOM 1794 O O . GLU A 1 229 ? 11.172 7.73 10.18 1 93.06 229 GLU A O 1
ATOM 1799 N N . PHE A 1 230 ? 9.773 9.234 10.93 1 93.56 230 PHE A N 1
ATOM 1800 C CA . PHE A 1 230 ? 8.648 8.328 10.75 1 93.56 230 PHE A CA 1
ATOM 1801 C C . PHE A 1 230 ? 8.156 8.352 9.312 1 93.56 230 PHE A C 1
ATOM 1803 O O . PHE A 1 230 ? 7.602 7.359 8.82 1 93.56 230 PHE A O 1
ATOM 1810 N N . HIS A 1 231 ? 8.32 9.406 8.617 1 95 231 HIS A N 1
ATOM 1811 C CA . HIS A 1 231 ? 7.656 9.539 7.324 1 95 231 HIS A CA 1
ATOM 1812 C C . HIS A 1 231 ? 8.648 9.922 6.227 1 95 231 HIS A C 1
ATOM 1814 O O . HIS A 1 231 ? 8.336 9.797 5.039 1 95 231 HIS A O 1
ATOM 1820 N N . GLY A 1 232 ? 9.773 10.383 6.617 1 94.5 232 GLY A N 1
ATOM 1821 C CA . GLY A 1 232 ? 10.727 10.883 5.637 1 94.5 232 GLY A CA 1
ATOM 1822 C C . GLY A 1 232 ? 11.586 9.789 5.027 1 94.5 232 GLY A C 1
ATOM 1823 O O . GLY A 1 232 ? 11.469 8.625 5.398 1 94.5 232 GLY A O 1
ATOM 1824 N N . GLU A 1 233 ? 12.375 10.18 4.043 1 90 233 GLU A N 1
ATOM 1825 C CA . GLU A 1 233 ? 13.312 9.266 3.396 1 90 233 GLU A CA 1
ATOM 1826 C C . GLU A 1 233 ? 14.516 8.992 4.289 1 90 233 GLU A C 1
ATOM 1828 O O . GLU A 1 233 ? 15.062 7.883 4.273 1 90 233 GLU A O 1
ATOM 1833 N N . ALA A 1 234 ? 14.867 10.016 4.957 1 89.19 234 ALA A N 1
ATOM 1834 C CA . ALA A 1 234 ? 15.992 9.906 5.887 1 89.19 234 ALA A CA 1
ATOM 1835 C C . ALA A 1 234 ? 15.695 10.641 7.191 1 89.19 234 ALA A C 1
ATOM 1837 O O . ALA A 1 234 ? 15.203 11.773 7.176 1 89.19 234 ALA A O 1
ATOM 1838 N N . ALA A 1 235 ? 16.078 10 8.25 1 88.75 235 ALA A N 1
ATOM 1839 C CA . ALA A 1 235 ? 15.828 10.586 9.562 1 88.75 235 ALA A CA 1
ATOM 1840 C C . ALA A 1 235 ? 16.812 11.711 9.859 1 88.75 235 ALA A C 1
ATOM 1842 O O . ALA A 1 235 ? 18.016 11.562 9.633 1 88.75 235 ALA A O 1
ATOM 1843 N N . TRP A 1 236 ? 16.359 12.844 10.266 1 91.62 236 TRP A N 1
ATOM 1844 C CA . TRP A 1 236 ? 17.172 13.898 10.867 1 91.62 236 TRP A CA 1
ATOM 1845 C C . TRP A 1 236 ? 17.344 13.664 12.367 1 91.62 236 TRP A C 1
ATOM 1847 O O . TRP A 1 236 ? 16.359 13.711 13.125 1 91.62 236 TRP A O 1
ATOM 1857 N N . GLN A 1 237 ? 18.5 13.398 12.797 1 89.44 237 GLN A N 1
ATOM 1858 C CA . GLN A 1 237 ? 18.75 13 14.18 1 89.44 237 GLN A CA 1
ATOM 1859 C C . GLN A 1 237 ? 19.625 14.031 14.891 1 89.44 237 GLN A C 1
ATOM 1861 O O . GLN A 1 237 ? 20.828 13.828 15.055 1 89.44 237 GLN A O 1
ATOM 1866 N N . PRO A 1 238 ? 19.047 14.984 15.43 1 89.62 238 PRO A N 1
ATOM 1867 C CA . PRO A 1 238 ? 19.797 16.016 16.141 1 89.62 238 PRO A CA 1
ATOM 1868 C C . PRO A 1 238 ? 20.203 15.594 17.547 1 89.62 238 PRO A C 1
ATOM 1870 O O . PRO A 1 238 ? 19.609 14.672 18.109 1 89.62 238 PRO A O 1
ATOM 1873 N N . ASP A 1 239 ? 21.297 16.203 18.031 1 92 239 ASP A N 1
ATOM 1874 C CA . ASP A 1 239 ? 21.625 16.078 19.453 1 92 239 ASP A CA 1
ATOM 1875 C C . ASP A 1 239 ? 20.734 16.969 20.297 1 92 239 ASP A C 1
ATOM 1877 O O . ASP A 1 239 ? 21.031 18.141 20.516 1 92 239 ASP A O 1
ATOM 1881 N N . PHE A 1 240 ? 19.75 16.406 20.891 1 92.5 240 PHE A N 1
ATOM 1882 C CA . PHE A 1 240 ? 18.719 17.172 21.594 1 92.5 240 PHE A CA 1
ATOM 1883 C C . PHE A 1 240 ? 19.328 17.891 22.797 1 92.5 240 PHE A C 1
ATOM 1885 O O . PHE A 1 240 ? 18.953 19.031 23.094 1 92.5 240 PHE A O 1
ATOM 1892 N N . ARG A 1 241 ? 20.125 17.203 23.453 1 93.19 241 ARG A N 1
ATOM 1893 C CA . ARG A 1 241 ? 20.75 17.828 24.625 1 93.19 241 ARG A CA 1
ATOM 1894 C C . ARG A 1 241 ? 21.578 19.047 24.234 1 93.19 241 ARG A C 1
ATOM 1896 O O . ARG A 1 241 ? 21.438 20.109 24.828 1 93.19 241 ARG A O 1
ATOM 1903 N N . HIS A 1 242 ? 22.391 18.844 23.297 1 94.75 242 HIS A N 1
ATOM 1904 C CA . HIS A 1 242 ? 23.219 19.938 22.812 1 94.75 242 HIS A CA 1
ATOM 1905 C C . HIS A 1 242 ? 22.359 21.094 22.312 1 94.75 242 HIS A C 1
ATOM 1907 O O . HIS A 1 242 ? 22.641 22.25 22.609 1 94.75 242 HIS A O 1
ATOM 1913 N N . LEU A 1 243 ? 21.312 20.797 21.578 1 95.81 243 LEU A N 1
ATOM 1914 C CA . LEU A 1 243 ? 20.438 21.844 21.047 1 95.81 243 LEU A CA 1
ATOM 1915 C C . LEU A 1 243 ? 19.719 22.562 22.172 1 95.81 243 LEU A C 1
ATOM 1917 O O . LEU A 1 243 ? 19.531 23.781 22.125 1 95.81 243 LEU A O 1
ATOM 1921 N N . GLY A 1 244 ? 19.344 21.781 23.156 1 96.31 244 GLY A N 1
ATOM 1922 C CA . GLY A 1 244 ? 18.719 22.406 24.312 1 96.31 244 GLY A CA 1
ATOM 1923 C C . GLY A 1 244 ? 19.594 23.453 24.969 1 96.31 244 GLY A C 1
ATOM 1924 O O . GLY A 1 244 ? 19.125 24.531 25.328 1 96.31 244 GLY A O 1
ATOM 1925 N N . GLU A 1 245 ? 20.844 23.172 25.078 1 96.69 245 GLU A N 1
ATOM 1926 C CA . GLU A 1 245 ? 21.797 24.094 25.672 1 96.69 245 GLU A CA 1
ATOM 1927 C C . GLU A 1 245 ? 22.047 25.297 24.766 1 96.69 245 GLU A C 1
ATOM 1929 O O . GLU A 1 245 ? 22.188 26.422 25.234 1 96.69 245 GLU A O 1
ATOM 1934 N N . LEU A 1 246 ? 22.062 25 23.547 1 96 246 LEU A N 1
ATOM 1935 C CA . LEU A 1 246 ? 22.391 26.031 22.562 1 96 246 LEU A CA 1
ATOM 1936 C C . LEU A 1 246 ? 21.297 27.078 22.484 1 96 246 LEU A C 1
ATOM 1938 O O . LEU A 1 246 ? 21.516 28.188 21.984 1 96 246 LEU A O 1
ATOM 1942 N N . THR A 1 247 ? 20.094 26.797 22.922 1 96.94 247 THR A N 1
ATOM 1943 C CA . THR A 1 247 ? 18.969 27.734 22.844 1 96.94 247 THR A CA 1
ATOM 1944 C C . THR A 1 247 ? 19.281 29 23.625 1 96.94 247 THR A C 1
ATOM 1946 O O . THR A 1 247 ? 18.75 30.078 23.328 1 96.94 247 THR A O 1
ATOM 1949 N N . SER A 1 248 ? 20.125 28.859 24.656 1 96.38 248 SER A N 1
ATOM 1950 C CA . SER A 1 248 ? 20.484 30 25.484 1 96.38 248 SER A CA 1
ATOM 1951 C C . SER A 1 248 ? 21.219 31.062 24.672 1 96.38 248 SER A C 1
ATOM 1953 O O . SER A 1 248 ? 21.297 32.219 25.078 1 96.38 248 SER A O 1
ATOM 1955 N N . SER A 1 249 ? 21.734 30.688 23.594 1 94.81 249 SER A N 1
ATOM 1956 C CA . SER A 1 249 ? 22.484 31.609 22.75 1 94.81 249 SER A CA 1
ATOM 1957 C C . SER A 1 249 ? 21.562 32.344 21.781 1 94.81 249 SER A C 1
ATOM 1959 O O . SER A 1 249 ? 22.016 33.188 21.016 1 94.81 249 SER A O 1
ATOM 1961 N N . VAL A 1 250 ? 20.312 32.094 21.797 1 96.19 250 VAL A N 1
ATOM 1962 C CA . VAL A 1 250 ? 19.344 32.688 20.891 1 96.19 250 VAL A CA 1
ATOM 1963 C C . VAL A 1 250 ? 18.438 33.656 21.641 1 96.19 250 VAL A C 1
ATOM 1965 O O . VAL A 1 250 ? 17.859 33.281 22.672 1 96.19 250 VAL A O 1
ATOM 1968 N N . THR A 1 251 ? 18.359 34.875 21.203 1 95.75 251 THR A N 1
ATOM 1969 C CA . THR A 1 251 ? 17.469 35.875 21.781 1 95.75 251 THR A CA 1
ATOM 1970 C C . THR A 1 251 ? 16.359 36.25 20.781 1 95.75 251 THR A C 1
ATOM 1972 O O . THR A 1 251 ? 16.484 35.969 19.594 1 95.75 251 THR A O 1
ATOM 1975 N N . GLY A 1 252 ? 15.297 36.812 21.297 1 94.69 252 GLY A N 1
ATOM 1976 C CA . GLY A 1 252 ? 14.188 37.094 20.406 1 94.69 252 GLY A CA 1
ATOM 1977 C C . GLY A 1 252 ? 13.453 38.375 20.766 1 94.69 252 GLY A C 1
ATOM 1978 O O . GLY A 1 252 ? 13.461 38.781 21.938 1 94.69 252 GLY A O 1
ATOM 1979 N N . LYS A 1 253 ? 13.008 39.156 19.844 1 95.44 253 LYS A N 1
ATOM 1980 C CA . LYS A 1 253 ? 12.016 40.219 19.969 1 95.44 253 LYS A CA 1
ATOM 1981 C C . LYS A 1 253 ? 10.633 39.719 19.531 1 95.44 253 LYS A C 1
ATOM 1983 O O . LYS A 1 253 ? 10.453 39.312 18.391 1 95.44 253 LYS A O 1
ATOM 1988 N N . ARG A 1 254 ? 9.688 39.812 20.469 1 96.25 254 ARG A N 1
ATOM 1989 C CA . ARG A 1 254 ? 8.383 39.219 20.234 1 96.25 254 ARG A CA 1
ATOM 1990 C C . ARG A 1 254 ? 7.289 40.281 20.172 1 96.25 254 ARG A C 1
ATOM 1992 O O . ARG A 1 254 ? 7.16 41.094 21.062 1 96.25 254 ARG A O 1
ATOM 1999 N N . GLN A 1 255 ? 6.641 40.312 19.125 1 96.81 255 GLN A N 1
ATOM 2000 C CA . GLN A 1 255 ? 5.379 41.031 18.969 1 96.81 255 GLN A CA 1
ATOM 2001 C C . GLN A 1 255 ? 4.23 40.062 18.688 1 96.81 255 GLN A C 1
ATOM 2003 O O . GLN A 1 255 ? 3.773 39.938 17.547 1 96.81 255 GLN A O 1
ATOM 2008 N N . LEU A 1 256 ? 3.861 39.438 19.781 1 97.25 256 LEU A N 1
ATOM 2009 C CA . LEU A 1 256 ? 2.912 38.312 19.672 1 97.25 256 LEU A CA 1
ATOM 2010 C C . LEU A 1 256 ? 1.604 38.656 20.375 1 97.25 256 LEU A C 1
ATOM 2012 O O . LEU A 1 256 ? 1.6 39.406 21.359 1 97.25 256 LEU A O 1
ATOM 2016 N N . SER A 1 257 ? 0.563 38.219 19.875 1 95.5 257 SER A N 1
ATOM 2017 C CA . SER A 1 257 ? -0.758 38.312 20.484 1 95.5 257 SER A CA 1
ATOM 2018 C C . SER A 1 257 ? -1.464 36.969 20.531 1 95.5 257 SER A C 1
ATOM 2020 O O . SER A 1 257 ? -1.262 36.125 19.656 1 95.5 257 SER A O 1
ATOM 2022 N N . TRP A 1 258 ? -2.234 36.844 21.562 1 93.94 258 TRP A N 1
ATOM 2023 C CA . TRP A 1 258 ? -3.018 35.625 21.719 1 93.94 258 TRP A CA 1
ATOM 2024 C C . TRP A 1 258 ? -4.332 35.719 20.953 1 93.94 258 TRP A C 1
ATOM 2026 O O . TRP A 1 258 ? -5.07 36.688 21.094 1 93.94 258 TRP A O 1
ATOM 2036 N N . ARG A 1 259 ? -4.613 34.781 20.141 1 90.75 259 ARG A N 1
ATOM 2037 C CA . ARG A 1 259 ? -5.863 34.719 19.391 1 90.75 259 ARG A CA 1
ATOM 2038 C C . ARG A 1 259 ? -6.695 33.5 19.812 1 90.75 259 ARG A C 1
ATOM 2040 O O . ARG A 1 259 ? -6.262 32.375 19.656 1 90.75 259 ARG A O 1
ATOM 2047 N N . ASP A 1 260 ? -7.855 33.781 20.297 1 85.19 260 ASP A N 1
ATOM 2048 C CA . ASP A 1 260 ? -8.766 32.719 20.703 1 85.19 260 ASP A CA 1
ATOM 2049 C C . ASP A 1 260 ? -9.688 32.312 19.562 1 85.19 260 ASP A C 1
ATOM 2051 O O . ASP A 1 260 ? -9.945 33.094 18.656 1 85.19 260 ASP A O 1
ATOM 2055 N N . TRP A 1 261 ? -10.102 31.062 19.562 1 79.38 261 TRP A N 1
ATOM 2056 C CA . TRP A 1 261 ? -11.164 30.609 18.672 1 79.38 261 TRP A CA 1
ATOM 2057 C C . TRP A 1 261 ? -11.867 29.391 19.234 1 79.38 261 TRP A C 1
ATOM 2059 O O . TRP A 1 261 ? -11.406 28.797 20.219 1 79.38 261 TRP A O 1
ATOM 2069 N N . GLN A 1 262 ? -13.031 29.172 18.719 1 77.69 262 GLN A N 1
ATOM 2070 C CA . GLN A 1 262 ? -13.812 28.016 19.141 1 77.69 262 GLN A CA 1
ATOM 2071 C C . GLN A 1 262 ? -13.977 27.016 18 1 77.69 262 GLN A C 1
ATOM 2073 O O . GLN A 1 262 ? -14.039 27.406 16.844 1 77.69 262 GLN A O 1
ATOM 2078 N N . ARG A 1 263 ? -13.906 25.75 18.375 1 71.5 263 ARG A N 1
ATOM 2079 C CA . ARG A 1 263 ? -14.195 24.688 17.406 1 71.5 263 ARG A CA 1
ATOM 2080 C C . ARG A 1 263 ? -15.188 23.688 17.969 1 71.5 263 ARG A C 1
ATOM 2082 O O . ARG A 1 263 ? -15.359 23.594 19.188 1 71.5 263 ARG A O 1
ATOM 2089 N N . TYR A 1 264 ? -15.953 23.047 17.078 1 70.31 264 TYR A N 1
ATOM 2090 C CA . TYR A 1 264 ? -16.812 21.938 17.469 1 70.31 264 TYR A CA 1
ATOM 2091 C C . TYR A 1 264 ? -16.094 20.609 17.281 1 70.31 264 TYR A C 1
ATOM 2093 O O . TYR A 1 264 ? -15.477 20.375 16.234 1 70.31 264 TYR A O 1
ATOM 2101 N N . SER A 1 265 ? -16.031 19.766 18.375 1 71.44 265 SER A N 1
ATOM 2102 C CA . SER A 1 265 ? -15.484 18.42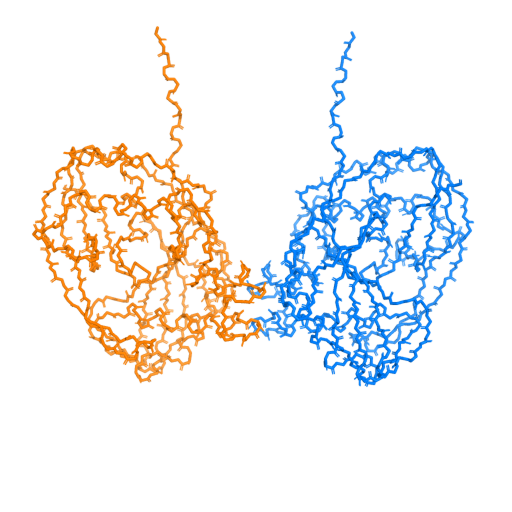2 18.297 1 71.44 265 SER A CA 1
ATOM 2103 C C . SER A 1 265 ? -16.594 17.391 18.141 1 71.44 265 SER A C 1
ATOM 2105 O O . SER A 1 265 ? -17.359 17.141 19.078 1 71.44 265 SER A O 1
ATOM 2107 N N . SER A 1 266 ? -16.609 16.812 16.938 1 69.56 266 SER A N 1
ATOM 2108 C CA . SER A 1 266 ? -17.625 15.789 16.703 1 69.56 266 SER A CA 1
ATOM 2109 C C . SER A 1 266 ? -17.391 14.57 17.594 1 69.56 266 SER A C 1
ATOM 2111 O O . SER A 1 266 ? -18.344 13.914 18 1 69.56 266 SER A O 1
ATOM 2113 N N . ARG A 1 267 ? -16.172 14.258 17.906 1 65.81 267 ARG A N 1
ATOM 2114 C CA . ARG A 1 267 ? -15.828 13.133 18.766 1 65.81 267 ARG A CA 1
ATOM 2115 C C . ARG A 1 267 ? -16.328 13.359 20.188 1 65.81 267 ARG A C 1
ATOM 2117 O O . ARG A 1 267 ? -16.906 12.469 20.797 1 65.81 267 ARG A O 1
ATOM 2124 N N . GLN A 1 268 ? -16.188 14.602 20.594 1 68.31 268 GLN A N 1
ATOM 2125 C CA . GLN A 1 268 ? -16.562 14.93 21.969 1 68.31 268 GLN A CA 1
ATOM 2126 C C . GLN A 1 268 ? -17.922 15.594 22.031 1 68.31 268 GLN A C 1
ATOM 2128 O O . GLN A 1 268 ? -18.453 15.836 23.125 1 68.31 268 GLN A O 1
ATOM 2133 N N . LYS A 1 269 ? -18.422 15.836 20.922 1 70.62 269 LYS A N 1
ATOM 2134 C CA . LYS A 1 269 ? -19.734 16.453 20.766 1 70.62 269 LYS A CA 1
ATOM 2135 C C . LYS A 1 269 ? -19.844 17.719 21.609 1 70.62 269 LYS A C 1
ATOM 2137 O O . LYS A 1 269 ? -20.828 17.891 22.344 1 70.62 269 LYS A O 1
ATOM 2142 N N . GLN A 1 270 ? -18.719 18.484 21.672 1 74.5 270 GLN A N 1
ATOM 2143 C CA . GLN A 1 270 ? -18.719 19.719 22.422 1 74.5 270 GLN A CA 1
ATOM 2144 C C . GLN A 1 270 ? -17.859 20.781 21.75 1 74.5 270 GLN A C 1
ATOM 2146 O O . GLN A 1 270 ? -17.016 20.469 20.906 1 74.5 270 GLN A O 1
ATOM 2151 N N . LYS A 1 271 ? -18.125 22.094 22.203 1 76.25 271 LYS A N 1
ATOM 2152 C CA . LYS A 1 271 ? -17.297 23.203 21.766 1 76.25 271 LYS A CA 1
ATOM 2153 C C . LYS A 1 271 ? -16.031 23.312 22.594 1 76.25 271 LYS A C 1
ATOM 2155 O O . LYS A 1 271 ? -16.047 23.109 23.812 1 76.25 271 LYS A O 1
ATOM 2160 N N . MET A 1 272 ? -14.945 23.406 21.906 1 76 272 MET A N 1
ATOM 2161 C CA . MET A 1 272 ? -13.641 23.562 22.531 1 76 272 MET A CA 1
ATOM 2162 C C . MET A 1 272 ? -13.078 24.953 22.281 1 76 272 MET A C 1
ATOM 2164 O O . MET A 1 272 ? -13.164 25.469 21.156 1 76 272 MET A O 1
ATOM 2168 N N . ALA A 1 273 ? -12.703 25.594 23.344 1 73.88 273 ALA A N 1
ATOM 2169 C CA . ALA A 1 273 ? -12.016 26.875 23.219 1 73.88 273 ALA A CA 1
ATOM 2170 C C . ALA A 1 273 ? -10.508 26.688 23.125 1 73.88 273 ALA A C 1
ATOM 2172 O O . ALA A 1 273 ? -9.906 26.062 24 1 73.88 273 ALA A O 1
ATOM 2173 N N . LEU A 1 274 ? -10.062 27.141 22.016 1 82.56 274 LEU A N 1
ATOM 2174 C CA . LEU A 1 274 ? -8.625 27.016 21.844 1 82.56 274 LEU A CA 1
ATOM 2175 C C . LEU A 1 274 ? -7.996 28.359 21.484 1 82.56 274 LEU A C 1
ATOM 2177 O O . LEU A 1 274 ? -8.711 29.344 21.297 1 82.56 274 LEU A O 1
ATOM 2181 N N . GLY A 1 275 ? -6.805 28.562 21.672 1 88.25 275 GLY A N 1
ATOM 2182 C CA . GLY A 1 275 ? -6.07 29.75 21.266 1 88.25 275 GLY A CA 1
ATOM 2183 C C . GLY A 1 275 ? -4.594 29.484 21.047 1 88.25 275 GLY A C 1
ATOM 2184 O O . GLY A 1 275 ? -4.121 28.359 21.219 1 88.25 275 GLY A O 1
ATOM 2185 N N . GLY A 1 276 ? -3.955 30.5 20.531 1 94.5 276 GLY A N 1
ATOM 2186 C CA . GLY A 1 276 ? -2.521 30.438 20.281 1 94.5 276 GLY A CA 1
ATOM 2187 C C . GLY A 1 276 ? -1.92 31.781 19.891 1 94.5 276 GLY A C 1
ATOM 2188 O O . GLY A 1 276 ? -2.619 32.781 19.844 1 94.5 276 GLY A O 1
ATOM 2189 N N . LEU A 1 277 ? -0.704 31.734 19.719 1 97.25 277 LEU A N 1
ATOM 2190 C CA . LEU A 1 277 ? 0.045 32.969 19.469 1 97.25 277 LEU A CA 1
ATOM 2191 C C . LEU A 1 277 ? 0.128 33.25 17.969 1 97.25 277 LEU A C 1
ATOM 2193 O O . LEU A 1 277 ? 0.333 32.344 17.172 1 97.25 277 LEU A O 1
ATOM 2197 N N . THR A 1 278 ? -0.088 34.5 17.578 1 97.12 278 THR A N 1
ATOM 2198 C CA . THR A 1 278 ? 0.172 35 16.25 1 97.12 278 THR A CA 1
ATOM 2199 C C . THR A 1 278 ? 1.001 36.281 16.312 1 97.12 278 THR A C 1
ATOM 2201 O O . THR A 1 278 ? 1.133 36.906 17.375 1 97.12 278 THR A O 1
ATOM 2204 N N . GLY A 1 279 ? 1.649 36.562 15.188 1 97.25 279 GLY A N 1
ATOM 2205 C CA . GLY A 1 279 ? 2.439 37.781 15.148 1 97.25 279 GLY A CA 1
ATOM 2206 C C . GLY A 1 279 ? 3.852 37.562 14.633 1 97.25 279 GLY A C 1
ATOM 2207 O O . GLY A 1 279 ? 4.102 36.625 13.867 1 97.25 279 GLY A O 1
ATOM 2208 N N . ARG A 1 280 ? 4.715 38.531 15.078 1 97.56 280 ARG A N 1
ATOM 2209 C CA . ARG A 1 280 ? 6.098 38.5 14.609 1 97.56 280 ARG A CA 1
ATOM 2210 C C . ARG A 1 280 ? 7.051 38.094 15.727 1 97.56 280 ARG A C 1
ATOM 2212 O O . ARG A 1 280 ? 6.875 38.5 16.875 1 97.56 280 ARG A O 1
ATOM 2219 N N . TRP A 1 281 ? 7.984 37.312 15.422 1 97.44 281 TRP A N 1
ATOM 2220 C CA . TRP A 1 281 ? 9 36.812 16.344 1 97.44 281 TRP A CA 1
ATOM 2221 C C . TRP A 1 281 ? 10.383 36.875 15.703 1 97.44 281 TRP A C 1
ATOM 2223 O O . TRP A 1 281 ? 10.719 36.031 14.867 1 97.44 281 TRP A O 1
ATOM 2233 N N . ASP A 1 282 ? 11.195 37.812 16.094 1 96.75 282 ASP A N 1
ATOM 2234 C CA . ASP A 1 282 ? 12.57 37.906 15.602 1 96.75 282 ASP A CA 1
ATOM 2235 C C . ASP A 1 282 ? 13.508 37.062 16.438 1 96.75 282 ASP A C 1
ATOM 2237 O O . ASP A 1 282 ? 13.484 37.125 17.672 1 96.75 282 ASP A O 1
ATOM 2241 N N . LEU A 1 283 ? 14.289 36.281 15.797 1 96 283 LEU A N 1
ATOM 2242 C CA . LEU A 1 283 ? 15.289 35.438 16.469 1 96 283 LEU A CA 1
ATOM 2243 C C . LEU A 1 283 ? 16.703 35.875 16.062 1 96 283 LEU A C 1
ATOM 2245 O O . LEU A 1 283 ? 16.969 36.094 14.883 1 96 283 LEU A O 1
ATOM 2249 N N . HIS A 1 284 ? 17.531 35.906 17.078 1 95.38 284 HIS A N 1
ATOM 2250 C CA . HIS A 1 284 ? 18.922 36.281 16.859 1 95.38 284 HIS A CA 1
ATOM 2251 C C . HIS A 1 284 ? 19.875 35.344 17.609 1 95.38 284 HIS A C 1
ATOM 2253 O O . HIS A 1 284 ? 19.609 35 18.766 1 95.38 284 HIS A O 1
ATOM 2259 N N . GLY A 1 285 ? 20.969 35 16.891 1 93.94 285 GLY A N 1
ATOM 2260 C CA . GLY A 1 285 ? 21.969 34.188 17.547 1 93.94 285 GLY A CA 1
ATOM 2261 C C . GLY A 1 285 ? 22.422 33 16.703 1 93.94 285 GLY A C 1
ATOM 2262 O O . GLY A 1 285 ? 22.5 33.094 15.477 1 93.94 285 GLY A O 1
ATOM 2263 N N . GLU A 1 286 ? 22.859 31.906 17.359 1 92.19 286 GLU A N 1
ATOM 2264 C CA . GLU A 1 286 ? 23.344 30.703 16.672 1 92.19 286 GLU A CA 1
ATOM 2265 C C . GLU A 1 286 ? 22.188 29.844 16.172 1 92.19 286 GLU A C 1
ATOM 2267 O O . GLU A 1 286 ? 21.797 28.875 16.812 1 92.19 286 GLU A O 1
ATOM 2272 N N . LEU A 1 287 ? 21.766 30.219 15.039 1 93.81 287 LEU A N 1
ATOM 2273 C CA . LEU A 1 287 ? 20.562 29.609 14.523 1 93.81 287 LEU A CA 1
ATOM 2274 C C . LEU A 1 287 ? 20.891 28.438 13.594 1 93.81 287 LEU A C 1
ATOM 2276 O O . LEU A 1 287 ? 20.016 27.656 13.234 1 93.81 287 LEU A O 1
ATOM 2280 N N . ALA A 1 288 ? 22.125 28.25 13.258 1 92.62 288 ALA A N 1
ATOM 2281 C CA . ALA A 1 288 ? 22.531 27.281 12.234 1 92.62 288 ALA A CA 1
ATOM 2282 C C . ALA A 1 288 ? 22.094 25.875 12.602 1 92.62 288 ALA A C 1
ATOM 2284 O O . ALA A 1 288 ? 21.578 25.141 11.75 1 92.62 288 ALA A O 1
ATOM 2285 N N . ALA A 1 289 ? 22.266 25.531 13.828 1 92.56 289 ALA A N 1
ATOM 2286 C CA . ALA A 1 289 ? 21.938 24.188 14.273 1 92.56 289 ALA A CA 1
ATOM 2287 C C . ALA A 1 289 ? 20.438 23.938 14.234 1 92.56 289 ALA A C 1
ATOM 2289 O O . ALA A 1 289 ? 20 22.797 14.133 1 92.56 289 ALA A O 1
ATOM 2290 N N . PHE A 1 290 ? 19.641 25.016 14.258 1 95.62 290 PHE A N 1
ATOM 2291 C CA . PHE A 1 290 ? 18.188 24.906 14.289 1 95.62 290 PHE A CA 1
ATOM 2292 C C . PHE A 1 290 ? 17.594 25.109 12.898 1 95.62 290 PHE A C 1
ATOM 2294 O O . PHE A 1 290 ? 16.406 24.891 12.68 1 95.62 290 PHE A O 1
ATOM 2301 N N . TRP A 1 291 ? 18.344 25.422 11.977 1 95.5 291 TRP A N 1
ATOM 2302 C CA . TRP A 1 291 ? 17.891 25.969 10.695 1 95.5 291 TRP A CA 1
ATOM 2303 C C . TRP A 1 291 ? 17.047 24.938 9.938 1 95.5 291 TRP A C 1
ATOM 2305 O O . TRP A 1 291 ? 15.977 25.266 9.414 1 95.5 291 TRP A O 1
ATOM 2315 N N . PRO A 1 292 ? 17.453 23.656 9.867 1 96.25 292 PRO A N 1
ATOM 2316 C CA . PRO A 1 292 ? 16.609 22.703 9.148 1 96.25 292 PRO A CA 1
ATOM 2317 C C . PRO A 1 292 ? 15.188 22.641 9.703 1 96.25 292 PRO A C 1
ATOM 2319 O O . PRO A 1 292 ? 14.219 22.641 8.938 1 96.25 292 PRO A O 1
ATOM 2322 N N . ALA A 1 293 ? 15.117 22.672 11.008 1 97.31 293 ALA A N 1
ATOM 2323 C CA . ALA A 1 293 ? 13.805 22.641 11.641 1 97.31 293 ALA A CA 1
ATOM 2324 C C . ALA A 1 293 ? 13.039 23.938 11.375 1 97.31 293 ALA A C 1
ATOM 2326 O O . ALA A 1 293 ? 11.836 23.906 11.086 1 97.31 293 ALA A O 1
ATOM 2327 N N . LEU A 1 294 ? 13.727 25.047 11.469 1 96.88 294 LEU A N 1
ATOM 2328 C CA . LEU A 1 294 ? 13.125 26.344 11.219 1 96.88 294 LEU A CA 1
ATOM 2329 C C . LEU A 1 294 ? 12.641 26.453 9.773 1 96.88 294 LEU A C 1
ATOM 2331 O O . LEU A 1 294 ? 11.531 26.922 9.523 1 96.88 294 LEU A O 1
ATOM 2335 N N . TRP A 1 295 ? 13.445 26 8.914 1 96.44 295 TRP A N 1
ATOM 2336 C CA . TRP A 1 295 ? 13.133 26.156 7.496 1 96.44 295 TRP A CA 1
ATOM 2337 C C . TRP A 1 295 ? 11.977 25.25 7.09 1 96.44 295 TRP A C 1
ATOM 2339 O O . TRP A 1 295 ? 11 25.703 6.488 1 96.44 295 TRP A O 1
ATOM 2349 N N . PHE A 1 296 ? 12.078 23.984 7.398 1 97.31 296 PHE A N 1
ATOM 2350 C CA . PHE A 1 296 ? 11.023 23.047 7.031 1 97.31 296 PHE A CA 1
ATOM 2351 C C . PHE A 1 296 ? 9.742 23.344 7.789 1 97.31 296 PHE A C 1
ATOM 2353 O O . PHE A 1 296 ? 8.648 23.016 7.32 1 97.31 296 PHE A O 1
ATOM 2360 N N . GLY A 1 297 ? 9.867 23.969 8.938 1 98.19 297 GLY A N 1
ATOM 2361 C CA . GLY A 1 297 ? 8.703 24.297 9.734 1 98.19 297 GLY A CA 1
ATOM 2362 C C . GLY A 1 297 ? 7.699 25.172 9 1 98.19 297 GLY A C 1
ATOM 2363 O O . GLY A 1 297 ? 6.516 25.188 9.352 1 98.19 297 GLY A O 1
ATOM 2364 N N . GLN A 1 298 ? 8.164 25.859 8.016 1 97.38 298 GLN A N 1
ATOM 2365 C CA . GLN A 1 298 ? 7.273 26.703 7.219 1 97.38 298 GLN A CA 1
ATOM 2366 C C . GLN A 1 298 ? 6.172 25.875 6.566 1 97.38 298 GLN A C 1
ATOM 2368 O O . GLN A 1 298 ? 5.07 26.375 6.324 1 97.38 298 GLN A O 1
ATOM 2373 N N . TRP A 1 299 ? 6.473 24.594 6.332 1 97.69 299 TRP A N 1
ATOM 2374 C CA . TRP A 1 299 ? 5.508 23.672 5.73 1 97.69 299 TRP A CA 1
ATOM 2375 C C . TRP A 1 299 ? 4.941 22.719 6.77 1 97.69 299 TRP A C 1
ATOM 2377 O O . TRP A 1 299 ? 3.783 22.297 6.676 1 97.69 299 TRP A O 1
ATOM 2387 N N . LEU A 1 300 ? 5.727 22.422 7.777 1 98.38 300 LEU A N 1
ATOM 2388 C CA . LEU A 1 300 ? 5.355 21.406 8.75 1 98.38 300 LEU A CA 1
ATOM 2389 C C . LEU A 1 300 ? 4.578 22.016 9.914 1 98.38 300 LEU A C 1
ATOM 2391 O O . LEU A 1 300 ? 3.977 21.297 10.703 1 98.38 300 LEU A O 1
ATOM 2395 N N . HIS A 1 301 ? 4.59 23.328 9.992 1 98.38 301 HIS A N 1
ATOM 2396 C CA . HIS A 1 301 ? 3.953 24.062 11.086 1 98.38 301 HIS A CA 1
ATOM 2397 C C . HIS A 1 301 ? 4.578 23.703 12.43 1 98.38 301 HIS A C 1
ATOM 2399 O O . HIS A 1 301 ? 5.582 22.984 12.477 1 98.38 301 HIS A O 1
ATOM 2405 N N . ALA A 1 302 ? 4.117 24.344 13.477 1 97.06 302 ALA A N 1
ATOM 2406 C CA . ALA A 1 302 ? 4.695 24.141 14.805 1 97.06 302 ALA A CA 1
ATOM 2407 C C . ALA A 1 302 ? 3.609 24.078 15.875 1 97.06 302 ALA A C 1
ATOM 2409 O O . ALA A 1 302 ? 2.568 24.734 15.75 1 97.06 302 ALA A O 1
ATOM 2410 N N . GLY A 1 303 ? 3.928 23.25 16.906 1 95.81 303 GLY A N 1
ATOM 2411 C CA . GLY A 1 303 ? 3.049 23.219 18.062 1 95.81 303 GLY A CA 1
ATOM 2412 C C . GLY A 1 303 ? 1.895 22.25 17.922 1 95.81 303 GLY A C 1
ATOM 2413 O O . GLY A 1 303 ? 1.918 21.391 17.047 1 95.81 303 GLY A O 1
ATOM 2414 N N . LYS A 1 304 ? 0.894 22.391 18.797 1 93.81 304 LYS A N 1
ATOM 2415 C CA . LYS A 1 304 ? -0.257 21.484 18.844 1 93.81 304 LYS A CA 1
ATOM 2416 C C . LYS A 1 304 ? -1.215 21.766 17.688 1 93.81 304 LYS A C 1
ATOM 2418 O O . LYS A 1 304 ? -1.375 22.922 17.281 1 93.81 304 LYS A O 1
ATOM 2423 N N . ASN A 1 305 ? -1.851 20.75 17.172 1 93.56 305 ASN A N 1
ATOM 2424 C CA . ASN A 1 305 ? -2.896 20.797 16.156 1 93.56 305 ASN A CA 1
ATOM 2425 C C . ASN A 1 305 ? -2.373 21.375 14.844 1 93.56 305 ASN A C 1
ATOM 2427 O O . ASN A 1 305 ? -3.08 22.141 14.172 1 93.56 305 ASN A O 1
ATOM 2431 N N . ALA A 1 306 ? -1.138 21.047 14.555 1 96.06 306 ALA A N 1
ATOM 2432 C CA . ALA A 1 306 ? -0.551 21.453 13.281 1 96.06 306 ALA A CA 1
ATOM 2433 C C . ALA A 1 306 ? -1.322 20.844 12.109 1 96.06 306 ALA A C 1
ATOM 2435 O O . ALA A 1 306 ? -1.426 21.469 11.047 1 96.06 306 ALA A O 1
ATOM 2436 N N . SER A 1 307 ? -1.911 19.672 12.297 1 95.81 307 SER A N 1
ATOM 2437 C CA . SER A 1 307 ? -2.635 19 11.227 1 95.81 307 SER A CA 1
ATOM 2438 C C . SER A 1 307 ? -3.898 19.766 10.852 1 95.81 307 SER A C 1
ATOM 2440 O O . SER A 1 307 ? -4.473 19.531 9.781 1 95.81 307 SER A O 1
ATOM 2442 N N . PHE A 1 308 ? -4.301 20.766 11.656 1 92.88 308 PHE A N 1
ATOM 2443 C CA . PHE A 1 308 ? -5.449 21.625 11.422 1 92.88 308 PHE A CA 1
ATOM 2444 C C . PHE A 1 308 ? -5.031 22.906 10.688 1 92.88 308 PHE A C 1
ATOM 2446 O O . PHE A 1 308 ? -5.867 23.75 10.375 1 92.88 308 PHE A O 1
ATOM 2453 N N . GLY A 1 309 ? -3.783 22.984 10.547 1 96.69 309 GLY A N 1
ATOM 2454 C CA . GLY A 1 309 ? -3.283 24.203 9.922 1 96.69 309 GLY A CA 1
ATOM 2455 C C . GLY A 1 309 ? -2.801 25.234 10.922 1 96.69 309 GLY A C 1
ATOM 2456 O O . GLY A 1 309 ? -2.531 26.375 10.555 1 96.69 309 GLY A O 1
ATOM 2457 N N . LEU A 1 310 ? -2.746 24.875 12.156 1 96.38 310 LEU A N 1
ATOM 2458 C CA . LEU A 1 310 ? -2.262 25.812 13.172 1 96.38 310 LEU A CA 1
ATOM 2459 C C . LEU A 1 310 ? -0.737 25.844 13.195 1 96.38 310 LEU A C 1
ATOM 2461 O O . LEU A 1 310 ? -0.084 24.891 12.75 1 96.38 310 LEU A O 1
ATOM 2465 N N . GLY A 1 311 ? -0.201 26.953 13.68 1 97.5 311 GLY A N 1
ATOM 2466 C CA . GLY A 1 311 ? 1.239 27.062 13.844 1 97.5 311 GLY A CA 1
ATOM 2467 C C . GLY A 1 311 ? 1.967 27.375 12.54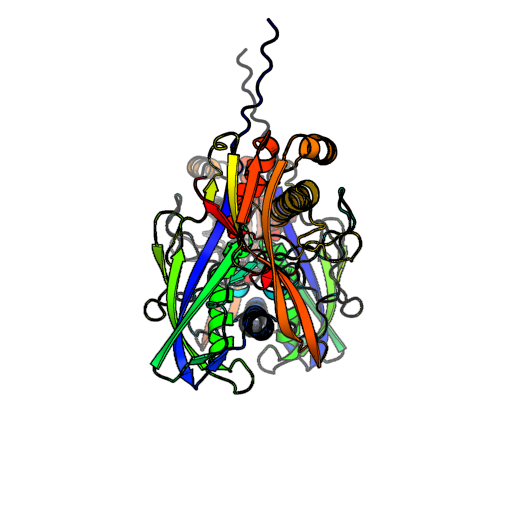7 1 97.5 311 GLY A C 1
ATOM 2468 O O . GLY A 1 311 ? 3.15 27.062 12.406 1 97.5 311 GLY A O 1
ATOM 2469 N N . ARG A 1 312 ? 1.264 27.938 11.602 1 98 312 ARG A N 1
ATOM 2470 C CA . ARG A 1 312 ? 1.863 28.297 10.32 1 98 312 ARG A CA 1
ATOM 2471 C C . ARG A 1 312 ? 2.703 29.562 10.453 1 98 312 ARG A C 1
ATOM 2473 O O . ARG A 1 312 ? 2.281 30.531 11.094 1 98 312 ARG A O 1
ATOM 2480 N N . TYR A 1 313 ? 3.893 29.531 9.852 1 97.81 313 TYR A N 1
ATOM 2481 C CA . TYR A 1 313 ? 4.707 30.734 9.797 1 97.81 313 TYR A CA 1
ATOM 2482 C C . TYR A 1 313 ? 5.527 30.781 8.508 1 97.81 313 TYR A C 1
ATOM 2484 O O . TYR A 1 313 ? 5.637 29.781 7.801 1 97.81 313 TYR A O 1
ATOM 2492 N N . ARG A 1 314 ? 5.996 31.953 8.219 1 96.38 314 ARG A N 1
ATOM 2493 C CA . ARG A 1 314 ? 6.953 32.188 7.141 1 96.38 314 ARG A CA 1
ATOM 2494 C C . ARG A 1 314 ? 8.188 32.906 7.66 1 96.38 314 ARG A C 1
ATOM 2496 O O . ARG A 1 314 ? 8.102 33.688 8.617 1 96.38 314 ARG A O 1
ATOM 2503 N N . ILE A 1 315 ? 9.289 32.594 7.035 1 95.44 315 ILE A N 1
ATOM 2504 C CA . ILE A 1 315 ? 10.523 33.281 7.348 1 95.44 315 ILE A CA 1
ATOM 2505 C C . ILE A 1 315 ? 10.727 34.438 6.367 1 95.44 315 ILE A C 1
ATOM 2507 O O . ILE A 1 315 ? 10.766 34.25 5.152 1 95.44 315 ILE A O 1
ATOM 2511 N N . ILE A 1 316 ? 10.766 35.594 6.879 1 88.44 316 ILE A N 1
ATOM 2512 C CA . ILE A 1 316 ? 10.891 36.75 6.023 1 88.44 316 ILE A CA 1
ATOM 2513 C C . ILE A 1 316 ? 12.172 37.531 6.363 1 88.44 316 ILE A C 1
ATOM 2515 O O . ILE A 1 316 ? 12.773 37.281 7.418 1 88.44 316 ILE A O 1
ATOM 2519 N N . ALA A 1 317 ? 12.711 38.312 5.363 1 76.38 317 ALA A N 1
ATOM 2520 C CA . ALA A 1 317 ? 13.891 39.125 5.602 1 76.38 317 ALA A CA 1
ATOM 2521 C C . ALA A 1 317 ? 13.648 40.125 6.746 1 76.38 317 ALA A C 1
ATOM 2523 O O . ALA A 1 317 ? 12.555 40.688 6.867 1 76.38 317 ALA A O 1
ATOM 2524 N N . ALA A 1 318 ? 14.594 40.094 7.73 1 64 318 ALA A N 1
ATOM 2525 C CA . ALA A 1 318 ? 14.484 41.031 8.844 1 64 318 ALA A CA 1
ATOM 2526 C C . ALA A 1 318 ? 14.719 42.469 8.375 1 64 318 ALA A C 1
ATOM 2528 O O . ALA A 1 318 ? 15.492 42.719 7.441 1 64 318 ALA A O 1
ATOM 2529 N N . MET B 1 1 ? 49.875 -15.398 -10.852 1 26.44 1 MET B N 1
ATOM 2530 C CA . MET B 1 1 ? 48.781 -16.172 -10.273 1 26.44 1 MET B CA 1
ATOM 2531 C C . MET B 1 1 ? 47.562 -15.305 -10.047 1 26.44 1 MET B C 1
ATOM 2533 O O . MET B 1 1 ? 47.562 -14.453 -9.156 1 26.44 1 MET B O 1
ATOM 2537 N N . SER B 1 2 ? 46.906 -14.812 -11.117 1 31.7 2 SER B N 1
ATOM 2538 C CA . SER B 1 2 ? 45.781 -13.898 -11.211 1 31.7 2 SER B CA 1
ATOM 2539 C C . SER B 1 2 ? 44.594 -14.43 -10.438 1 31.7 2 SER B C 1
ATOM 2541 O O . SER B 1 2 ? 44.062 -15.516 -10.727 1 31.7 2 SER B O 1
ATOM 2543 N N . THR B 1 3 ? 44.531 -14.188 -9.102 1 32.31 3 THR B N 1
ATOM 2544 C CA . THR B 1 3 ? 43.438 -14.508 -8.227 1 32.31 3 THR B CA 1
ATOM 2545 C C . THR B 1 3 ? 42.094 -14.031 -8.836 1 32.31 3 THR B C 1
ATOM 2547 O O . THR B 1 3 ? 41.906 -12.828 -9.008 1 32.31 3 THR B O 1
ATOM 2550 N N . HIS B 1 4 ? 41.625 -14.766 -9.828 1 34.19 4 HIS B N 1
ATOM 2551 C CA . HIS B 1 4 ? 40.25 -14.609 -10.234 1 34.19 4 HIS B CA 1
ATOM 2552 C C . HIS B 1 4 ? 39.312 -14.398 -9.031 1 34.19 4 HIS B C 1
ATOM 2554 O O . HIS B 1 4 ? 39.312 -15.227 -8.117 1 34.19 4 HIS B O 1
ATOM 2560 N N . HIS B 1 5 ? 39.25 -13.203 -8.547 1 34.81 5 HIS B N 1
ATOM 2561 C CA . HIS B 1 5 ? 38.219 -12.836 -7.578 1 34.81 5 HIS B CA 1
ATOM 2562 C C . HIS B 1 5 ? 36.906 -13.531 -7.883 1 34.81 5 HIS B C 1
ATOM 2564 O O . HIS B 1 5 ? 36.281 -13.258 -8.906 1 34.81 5 HIS B O 1
ATOM 2570 N N . MET B 1 6 ? 36.875 -14.812 -7.609 1 29.25 6 MET B N 1
ATOM 2571 C CA . MET B 1 6 ? 35.531 -15.414 -7.574 1 29.25 6 MET B CA 1
ATOM 2572 C C . MET B 1 6 ? 34.531 -14.477 -6.918 1 29.25 6 MET B C 1
ATOM 2574 O O . MET B 1 6 ? 34.656 -14.148 -5.738 1 29.25 6 MET B O 1
ATOM 2578 N N . ALA B 1 7 ? 34.094 -13.492 -7.535 1 38.16 7 ALA B N 1
ATOM 2579 C CA . ALA B 1 7 ? 32.906 -12.789 -7.066 1 38.16 7 ALA B CA 1
ATOM 2580 C C . ALA B 1 7 ? 32.031 -13.703 -6.207 1 38.16 7 ALA B C 1
ATOM 2582 O O . ALA B 1 7 ? 31.703 -14.82 -6.617 1 38.16 7 ALA B O 1
ATOM 2583 N N . GLU B 1 8 ? 32.219 -13.812 -5.027 1 42.41 8 GLU B N 1
ATOM 2584 C CA . GLU B 1 8 ? 31.359 -14.516 -4.07 1 42.41 8 GLU B CA 1
ATOM 2585 C C . GLU B 1 8 ? 29.906 -14.594 -4.57 1 42.41 8 GLU B C 1
ATOM 2587 O O . GLU B 1 8 ? 29.266 -13.562 -4.754 1 42.41 8 GLU B O 1
ATOM 2592 N N . PHE B 1 9 ? 29.547 -15.438 -5.551 1 50.12 9 PHE B N 1
ATOM 2593 C CA . PHE B 1 9 ? 28.203 -15.719 -6.047 1 50.12 9 PHE B CA 1
ATOM 2594 C C . PHE B 1 9 ? 27.203 -15.844 -4.895 1 50.12 9 PHE B C 1
ATOM 2596 O O . PHE B 1 9 ? 27.25 -16.812 -4.141 1 50.12 9 PHE B O 1
ATOM 2603 N N . SER B 1 10 ? 26.938 -14.883 -4.156 1 63.41 10 SER B N 1
ATOM 2604 C CA . SER B 1 10 ? 25.906 -14.953 -3.129 1 63.41 10 SER B CA 1
ATOM 2605 C C . SER B 1 10 ? 24.672 -15.695 -3.631 1 63.41 10 SER B C 1
ATOM 2607 O O . SER B 1 10 ? 24.266 -15.531 -4.781 1 63.41 10 SER B O 1
ATOM 2609 N N . SER B 1 11 ? 24.281 -16.875 -2.994 1 81.56 11 SER B N 1
ATOM 2610 C CA . SER B 1 11 ? 23.125 -17.703 -3.291 1 81.56 11 SER B CA 1
ATOM 2611 C C . SER B 1 11 ? 21.859 -16.875 -3.459 1 81.56 11 SER B C 1
ATOM 2613 O O . SER B 1 11 ? 21.578 -15.992 -2.637 1 81.56 11 SER B O 1
ATOM 2615 N N . PRO B 1 12 ? 21.266 -17.031 -4.609 1 90.38 12 PRO B N 1
ATOM 2616 C CA . PRO B 1 12 ? 20.047 -16.25 -4.809 1 90.38 12 PRO B CA 1
ATOM 2617 C C . PRO B 1 12 ? 19 -16.484 -3.707 1 90.38 12 PRO B C 1
ATOM 2619 O O . PRO B 1 12 ? 18.891 -17.594 -3.189 1 90.38 12 PRO B O 1
ATOM 2622 N N . THR B 1 13 ? 18.453 -15.453 -3.25 1 93.94 13 THR B N 1
ATOM 2623 C CA . THR B 1 13 ? 17.406 -15.516 -2.244 1 93.94 13 THR B CA 1
ATOM 2624 C C . THR B 1 13 ? 16.094 -14.945 -2.797 1 93.94 13 THR B C 1
ATOM 2626 O O . THR B 1 13 ? 16.109 -14.109 -3.705 1 93.94 13 THR B O 1
ATOM 2629 N N . LEU B 1 14 ? 15.008 -15.523 -2.371 1 96.25 14 LEU B N 1
ATOM 2630 C CA . LEU B 1 14 ? 13.672 -15.047 -2.709 1 96.25 14 LEU B CA 1
ATOM 2631 C C . LEU B 1 14 ? 12.703 -15.273 -1.554 1 96.25 14 LEU B C 1
ATOM 2633 O O . LEU B 1 14 ? 12.664 -16.359 -0.979 1 96.25 14 LEU B O 1
ATOM 2637 N N . SER B 1 15 ? 12.016 -14.234 -1.157 1 96.81 15 SER B N 1
ATOM 2638 C CA . SER B 1 15 ? 10.961 -14.406 -0.16 1 96.81 15 SER B CA 1
ATOM 2639 C C . SER B 1 15 ? 9.695 -14.984 -0.781 1 96.81 15 SER B C 1
ATOM 2641 O O . SER B 1 15 ? 9.188 -14.461 -1.772 1 96.81 15 SER B O 1
ATOM 2643 N N . LEU B 1 16 ? 9.234 -16.047 -0.28 1 96.75 16 LEU B N 1
ATOM 2644 C CA . LEU B 1 16 ? 8 -16.672 -0.745 1 96.75 16 LEU B CA 1
ATOM 2645 C C . LEU B 1 16 ? 7.328 -17.453 0.383 1 96.75 16 LEU B C 1
ATOM 2647 O O . LEU B 1 16 ? 8 -18.094 1.186 1 96.75 16 LEU B O 1
ATOM 2651 N N . GLY B 1 17 ? 6.023 -17.281 0.542 1 97.5 17 GLY B N 1
ATOM 2652 C CA . GLY B 1 17 ? 5.219 -18.016 1.502 1 97.5 17 GLY B CA 1
ATOM 2653 C C . GLY B 1 17 ? 4.18 -18.922 0.849 1 97.5 17 GLY B C 1
ATOM 2654 O O . GLY B 1 17 ? 3.27 -18.438 0.176 1 97.5 17 GLY B O 1
ATOM 2655 N N . ARG B 1 18 ? 4.375 -20.234 0.961 1 98.25 18 ARG B N 1
ATOM 2656 C CA . ARG B 1 18 ? 3.361 -21.203 0.555 1 98.25 18 ARG B CA 1
ATOM 2657 C C . ARG B 1 18 ? 2.422 -21.531 1.712 1 98.25 18 ARG B C 1
ATOM 2659 O O . ARG B 1 18 ? 2.789 -22.266 2.627 1 98.25 18 ARG B O 1
ATOM 2666 N N . TYR B 1 19 ? 1.207 -21.062 1.613 1 98.56 19 TYR B N 1
ATOM 2667 C CA . TYR B 1 19 ? 0.243 -21.188 2.701 1 98.56 19 TYR B CA 1
ATOM 2668 C C . TYR B 1 19 ? -0.812 -22.234 2.387 1 98.56 19 TYR B C 1
ATOM 2670 O O . TYR B 1 19 ? -1.446 -22.188 1.33 1 98.56 19 TYR B O 1
ATOM 2678 N N . ARG B 1 20 ? -0.961 -23.172 3.252 1 98.5 20 ARG B N 1
ATOM 2679 C CA . ARG B 1 20 ? -2.105 -24.078 3.176 1 98.5 20 ARG B CA 1
ATOM 2680 C C . ARG B 1 20 ? -3.326 -23.469 3.861 1 98.5 20 ARG B C 1
ATOM 2682 O O . ARG B 1 20 ? -3.273 -23.109 5.043 1 98.5 20 ARG B O 1
ATOM 2689 N N . LEU B 1 21 ? -4.359 -23.281 3.16 1 98.5 21 LEU B N 1
ATOM 2690 C CA . LEU B 1 21 ? -5.629 -22.812 3.699 1 98.5 21 LEU B CA 1
ATOM 2691 C C . LEU B 1 21 ? -6.59 -23.984 3.92 1 98.5 21 LEU B C 1
ATOM 2693 O O . LEU B 1 21 ? -6.914 -24.719 2.98 1 98.5 21 LEU B O 1
ATOM 2697 N N . ASP B 1 22 ? -7.047 -24.094 5.137 1 98.5 22 ASP B N 1
ATOM 2698 C CA . ASP B 1 22 ? -8 -25.141 5.473 1 98.5 22 ASP B CA 1
ATOM 2699 C C . ASP B 1 22 ? -9.383 -24.562 5.746 1 98.5 22 ASP B C 1
ATOM 2701 O O . ASP B 1 22 ? -9.516 -23.578 6.469 1 98.5 22 ASP B O 1
ATOM 2705 N N . TRP B 1 23 ? -10.359 -25.234 5.148 1 98.5 23 TRP B N 1
ATOM 2706 C CA . TRP B 1 23 ? -11.734 -24.766 5.219 1 98.5 23 TRP B CA 1
ATOM 2707 C C . TRP B 1 23 ? -12.672 -25.875 5.664 1 98.5 23 TRP B C 1
ATOM 2709 O O . TRP B 1 23 ? -12.477 -27.047 5.309 1 98.5 23 TRP B O 1
ATOM 2719 N N . GLN B 1 24 ? -13.664 -25.484 6.395 1 98.69 24 GLN B N 1
ATOM 2720 C CA . GLN B 1 24 ? -14.781 -26.391 6.656 1 98.69 24 GLN B CA 1
ATOM 2721 C C . GLN B 1 24 ? -15.969 -26.062 5.758 1 98.69 24 GLN B C 1
ATOM 2723 O O . GLN B 1 24 ? -16.5 -24.953 5.801 1 98.69 24 GLN B O 1
ATOM 2728 N N . VAL B 1 25 ? -16.375 -27.047 4.977 1 98.56 25 VAL B N 1
ATOM 2729 C CA . VAL B 1 25 ? -17.453 -26.844 4.012 1 98.56 25 VAL B CA 1
ATOM 2730 C C . VAL B 1 25 ? -18.781 -26.641 4.742 1 98.56 25 VAL B C 1
ATOM 2732 O O . VAL B 1 25 ? -19.094 -27.375 5.688 1 98.56 25 VAL B O 1
ATOM 2735 N N . THR B 1 26 ? -19.547 -25.641 4.367 1 98.62 26 THR B N 1
ATOM 2736 C CA . THR B 1 26 ? -20.844 -25.344 4.977 1 98.62 26 THR B CA 1
ATOM 2737 C C . THR B 1 26 ? -21.969 -25.578 3.98 1 98.62 26 THR B C 1
ATOM 2739 O O . THR B 1 26 ? -23.109 -25.812 4.379 1 98.62 26 THR B O 1
ATOM 2742 N N . ARG B 1 27 ? -21.688 -25.438 2.707 1 98.44 27 ARG B N 1
ATOM 2743 C CA . ARG B 1 27 ? -22.531 -25.828 1.591 1 98.44 27 ARG B CA 1
ATOM 2744 C C . ARG B 1 27 ? -21.75 -26.625 0.558 1 98.44 27 ARG B C 1
ATOM 2746 O O . ARG B 1 27 ? -20.609 -26.297 0.249 1 98.44 27 ARG B O 1
ATOM 2753 N N . SER B 1 28 ? -22.359 -27.594 0.036 1 98.25 28 SER B N 1
ATOM 2754 C CA . SER B 1 28 ? -21.656 -28.547 -0.825 1 98.25 28 SER B CA 1
ATOM 2755 C C . SER B 1 28 ? -20.922 -27.828 -1.946 1 98.25 28 SER B C 1
ATOM 2757 O O . SER B 1 28 ? -21.438 -26.875 -2.537 1 98.25 28 SER B O 1
ATOM 2759 N N . ILE B 1 29 ? -19.734 -28.344 -2.164 1 97.44 29 ILE B N 1
ATOM 2760 C CA . ILE B 1 29 ? -18.875 -27.812 -3.223 1 97.44 29 ILE B CA 1
ATOM 2761 C C . ILE B 1 29 ? -18.578 -28.906 -4.238 1 97.44 29 ILE B C 1
ATOM 2763 O O . ILE B 1 29 ? -18.062 -29.969 -3.881 1 97.44 29 ILE B O 1
ATOM 2767 N N . ARG B 1 30 ? -18.859 -28.672 -5.457 1 95.5 30 ARG B N 1
ATOM 2768 C CA . ARG B 1 30 ? -18.484 -29.578 -6.539 1 95.5 30 ARG B CA 1
ATOM 2769 C C . ARG B 1 30 ? -17.172 -29.141 -7.18 1 95.5 30 ARG B C 1
ATOM 2771 O O . ARG B 1 30 ? -17.109 -28.109 -7.84 1 95.5 30 ARG B O 1
ATOM 2778 N N . LEU B 1 31 ? -16.203 -29.953 -7.012 1 93.75 31 LEU B N 1
ATOM 2779 C CA . LEU B 1 31 ? -14.898 -29.672 -7.609 1 93.75 31 LEU B CA 1
ATOM 2780 C C . LEU B 1 31 ? -14.773 -30.328 -8.984 1 93.75 31 LEU B C 1
ATOM 2782 O O . LEU B 1 31 ? -15.062 -31.516 -9.133 1 93.75 31 LEU B O 1
ATOM 2786 N N . PRO B 1 32 ? -14.422 -29.562 -9.961 1 91.75 32 PRO B N 1
ATOM 2787 C CA . PRO B 1 32 ? -14.094 -30.172 -11.25 1 91.75 32 PRO B CA 1
ATOM 2788 C C . PRO B 1 32 ? -12.82 -31.016 -11.203 1 91.75 32 PRO B C 1
ATOM 2790 O O . PRO B 1 32 ? -12.242 -31.203 -10.125 1 91.75 32 PRO B O 1
ATOM 2793 N N . ASP B 1 33 ? -12.43 -31.578 -12.359 1 89.56 33 ASP B N 1
ATOM 2794 C CA . ASP B 1 33 ? -11.227 -32.406 -12.438 1 89.56 33 ASP B CA 1
ATOM 2795 C C . ASP B 1 33 ? -10.008 -31.625 -11.93 1 89.56 33 ASP B C 1
ATOM 2797 O O . ASP B 1 33 ? -9.164 -32.188 -11.227 1 89.56 33 ASP B O 1
ATOM 2801 N N . TYR B 1 34 ? -9.938 -30.406 -12.297 1 92.44 34 TYR B N 1
ATOM 2802 C CA . TYR B 1 34 ? -8.898 -29.5 -11.828 1 92.44 34 TYR B CA 1
ATOM 2803 C C . TYR B 1 34 ? -9.492 -28.156 -11.414 1 92.44 34 TYR B C 1
ATOM 2805 O O . TYR B 1 34 ? -10.016 -27.422 -12.25 1 92.44 34 TYR B O 1
ATOM 2813 N N . ALA B 1 35 ? -9.281 -27.781 -10.18 1 93.5 35 ALA B N 1
ATOM 2814 C CA . ALA B 1 35 ? -10.062 -26.703 -9.594 1 93.5 35 ALA B CA 1
ATOM 2815 C C . ALA B 1 35 ? -9.289 -25.391 -9.609 1 93.5 35 ALA B C 1
ATOM 2817 O O . ALA B 1 35 ? -9.742 -24.391 -9.055 1 93.5 35 ALA B O 1
ATOM 2818 N N . GLY B 1 36 ? -8.102 -25.375 -10.219 1 94.44 36 GLY B N 1
ATOM 2819 C CA . GLY B 1 36 ? -7.262 -24.188 -10.211 1 94.44 36 GLY B CA 1
ATOM 2820 C C . GLY B 1 36 ? -7.957 -22.969 -10.773 1 94.44 36 GLY B C 1
ATOM 2821 O O . GLY B 1 36 ? -7.934 -21.891 -10.156 1 94.44 36 GLY B O 1
ATOM 2822 N N . SER B 1 37 ? -8.57 -23.094 -11.922 1 91.31 37 SER B N 1
ATOM 2823 C CA . SER B 1 37 ? -9.242 -21.969 -12.57 1 91.31 37 SER B CA 1
ATOM 2824 C C . SER B 1 37 ? -10.43 -21.5 -11.75 1 91.31 37 SER B C 1
ATOM 2826 O O . SER B 1 37 ? -10.688 -20.297 -11.656 1 91.31 37 SER B O 1
ATOM 2828 N N . MET B 1 38 ? -11.172 -22.391 -11.195 1 92.06 38 MET B N 1
ATOM 2829 C CA . MET B 1 38 ? -12.328 -22.062 -10.359 1 92.06 38 MET B CA 1
ATOM 2830 C C . MET B 1 38 ? -11.906 -21.234 -9.156 1 92.06 38 MET B C 1
ATOM 2832 O O . MET B 1 38 ? -12.5 -20.188 -8.875 1 92.06 38 MET B O 1
ATOM 2836 N N . LEU B 1 39 ? -10.883 -21.656 -8.492 1 96.25 39 LEU B N 1
ATOM 2837 C CA . LEU B 1 39 ? -10.398 -20.969 -7.297 1 96.25 39 LEU B CA 1
ATOM 2838 C C . LEU B 1 39 ? -9.828 -19.594 -7.656 1 96.25 39 LEU B C 1
ATOM 2840 O O . LEU B 1 39 ? -10.102 -18.609 -6.973 1 96.25 39 LEU B O 1
ATOM 2844 N N . ARG B 1 40 ? -9.07 -19.547 -8.711 1 95.5 40 ARG B N 1
ATOM 2845 C CA . ARG B 1 40 ? -8.477 -18.281 -9.133 1 95.5 40 ARG B CA 1
ATOM 2846 C C . ARG B 1 40 ? -9.555 -17.25 -9.469 1 95.5 40 ARG B C 1
ATOM 2848 O O . ARG B 1 40 ? -9.438 -16.078 -9.102 1 95.5 40 ARG B O 1
ATOM 2855 N N . GLY B 1 41 ? -10.562 -17.75 -10.219 1 93.69 41 GLY B N 1
ATOM 2856 C CA . GLY B 1 41 ? -11.664 -16.859 -10.547 1 93.69 41 GLY B CA 1
ATOM 2857 C C . GLY B 1 41 ? -12.367 -16.312 -9.32 1 93.69 41 GLY B C 1
ATOM 2858 O O . GLY B 1 41 ? -12.641 -15.117 -9.234 1 93.69 41 GLY B O 1
ATOM 2859 N N . ALA B 1 42 ? -12.648 -17.172 -8.391 1 95.69 42 ALA B N 1
ATOM 2860 C CA . ALA B 1 42 ? -13.305 -16.766 -7.148 1 95.69 42 ALA B CA 1
ATOM 2861 C C . ALA B 1 42 ? -12.461 -15.758 -6.379 1 95.69 42 ALA B C 1
ATOM 2863 O O . ALA B 1 42 ? -12.969 -14.75 -5.891 1 95.69 42 ALA B O 1
ATOM 2864 N N . PHE B 1 43 ? -11.195 -16.016 -6.305 1 97.12 43 PHE B N 1
ATOM 2865 C CA . PHE B 1 43 ? -10.266 -15.133 -5.609 1 97.12 43 PHE B CA 1
ATOM 2866 C C . PHE B 1 43 ? -10.234 -13.758 -6.262 1 97.12 43 PHE B C 1
ATOM 2868 O O . PHE B 1 43 ? -10.383 -12.734 -5.586 1 97.12 43 PHE B O 1
ATOM 2875 N N . GLY B 1 44 ? -10.008 -13.75 -7.602 1 95.88 44 GLY B N 1
ATOM 2876 C CA . GLY B 1 44 ? -9.914 -12.5 -8.336 1 95.88 44 GLY B CA 1
ATOM 2877 C C . GLY B 1 44 ? -11.141 -11.617 -8.164 1 95.88 44 GLY B C 1
ATOM 2878 O O . GLY B 1 44 ? -11.016 -10.422 -7.898 1 95.88 44 GLY B O 1
ATOM 2879 N N . HIS B 1 45 ? -12.273 -12.227 -8.258 1 94.5 45 HIS B N 1
ATOM 2880 C CA . HIS B 1 45 ? -13.523 -11.492 -8.109 1 94.5 45 HIS B CA 1
ATOM 2881 C C . HIS B 1 45 ? -13.672 -10.922 -6.699 1 94.5 45 HIS B C 1
ATOM 2883 O O . HIS B 1 45 ? -14.039 -9.758 -6.531 1 94.5 45 HIS B O 1
ATOM 2889 N N . ALA B 1 46 ? -13.383 -11.719 -5.727 1 96.19 46 ALA B N 1
ATOM 2890 C CA . ALA B 1 46 ? -13.492 -11.281 -4.34 1 96.19 46 ALA B CA 1
ATOM 2891 C C . ALA B 1 46 ? -12.492 -10.172 -4.031 1 96.19 46 ALA B C 1
ATOM 2893 O O . ALA B 1 46 ? -12.828 -9.18 -3.393 1 96.19 46 ALA B O 1
ATOM 2894 N N . LEU B 1 47 ? -11.266 -10.305 -4.477 1 95.75 47 LEU B N 1
ATOM 2895 C CA . LEU B 1 47 ? -10.219 -9.32 -4.246 1 95.75 47 LEU B CA 1
ATOM 2896 C C . LEU B 1 47 ? -10.602 -7.965 -4.836 1 95.75 47 LEU B C 1
ATOM 2898 O O . LEU B 1 47 ? -10.469 -6.934 -4.18 1 95.75 47 LEU B O 1
ATOM 2902 N N . ARG B 1 48 ? -11.062 -8.023 -6.07 1 94.06 48 ARG B N 1
ATOM 2903 C CA . ARG B 1 48 ? -11.492 -6.785 -6.711 1 94.06 48 ARG B CA 1
ATOM 2904 C C . ARG B 1 48 ? -12.656 -6.148 -5.957 1 94.06 48 ARG B C 1
ATOM 2906 O O . ARG B 1 48 ? -12.672 -4.934 -5.746 1 94.06 48 ARG B O 1
ATOM 2913 N N . SER B 1 49 ? -13.586 -6.977 -5.566 1 91.62 49 SER B N 1
ATOM 2914 C CA . SER B 1 49 ? -14.766 -6.488 -4.871 1 91.62 49 SER B CA 1
ATOM 2915 C C . SER B 1 49 ? -14.391 -5.781 -3.572 1 91.62 49 SER B C 1
ATOM 2917 O O . SER B 1 49 ? -14.992 -4.766 -3.217 1 91.62 49 SER B O 1
ATOM 2919 N N . ILE B 1 50 ? -13.422 -6.246 -2.881 1 88.31 50 ILE B N 1
ATOM 2920 C CA . ILE B 1 50 ? -13.117 -5.688 -1.569 1 88.31 50 ILE B CA 1
ATOM 2921 C C . ILE B 1 50 ? -12.031 -4.625 -1.705 1 88.31 50 ILE B C 1
ATOM 2923 O O . ILE B 1 50 ? -11.977 -3.676 -0.917 1 88.31 50 ILE B O 1
ATOM 2927 N N . GLY B 1 51 ? -11.188 -4.773 -2.639 1 86.19 51 GLY B N 1
ATOM 2928 C CA . GLY B 1 51 ? -10.008 -3.924 -2.732 1 86.19 51 GLY B CA 1
ATOM 2929 C C . GLY B 1 51 ? -10.227 -2.695 -3.594 1 86.19 51 GLY B C 1
ATOM 2930 O O . GLY B 1 51 ? -9.484 -1.72 -3.494 1 86.19 51 GLY B O 1
ATOM 2931 N N . CYS B 1 52 ? -11.211 -2.738 -4.453 1 88.5 52 CYS B N 1
ATOM 2932 C CA . CYS B 1 52 ? -11.398 -1.637 -5.391 1 88.5 52 CYS B CA 1
ATOM 2933 C C . CYS B 1 52 ? -12.094 -0.461 -4.715 1 88.5 52 CYS B C 1
ATOM 2935 O O . CYS B 1 52 ? -13.289 -0.528 -4.422 1 88.5 52 CYS B O 1
ATOM 2937 N N . ILE B 1 53 ? -11.336 0.566 -4.652 1 82 53 ILE B N 1
ATOM 2938 C CA . ILE B 1 53 ? -11.812 1.77 -3.98 1 82 53 ILE B CA 1
ATOM 2939 C C . ILE B 1 53 ? -12.617 2.625 -4.957 1 82 53 ILE B C 1
ATOM 2941 O O . ILE B 1 53 ? -13.648 3.191 -4.594 1 82 53 ILE B O 1
ATOM 2945 N N . THR B 1 54 ? -12.273 2.686 -6.227 1 80.75 54 THR B N 1
ATOM 2946 C CA . THR B 1 54 ? -12.852 3.605 -7.203 1 80.75 54 THR B CA 1
ATOM 2947 C C . THR B 1 54 ? -14.086 2.998 -7.855 1 80.75 54 THR B C 1
ATOM 2949 O O . THR B 1 54 ? -14.914 3.717 -8.422 1 80.75 54 THR B O 1
ATOM 2952 N N . ARG B 1 55 ? -14.156 1.675 -7.883 1 77.75 55 ARG B N 1
ATOM 2953 C CA . ARG B 1 55 ? -15.242 0.919 -8.5 1 77.75 55 ARG B CA 1
ATOM 2954 C C . ARG B 1 55 ? -15.305 1.172 -10 1 77.75 55 ARG B C 1
ATOM 2956 O O . ARG B 1 55 ? -16.359 1.046 -10.617 1 77.75 55 ARG B O 1
ATOM 2963 N N . GLU B 1 56 ? -14.211 1.653 -10.469 1 80.56 56 GLU B N 1
ATOM 2964 C CA . GLU B 1 56 ? -14.117 1.814 -11.914 1 80.56 56 GLU B CA 1
ATOM 2965 C C . GLU B 1 56 ? -14.219 0.47 -12.633 1 80.56 56 GLU B C 1
ATOM 2967 O O . GLU B 1 56 ? -13.75 -0.549 -12.117 1 80.56 56 GLU B O 1
ATOM 2972 N N . LYS B 1 57 ? -14.773 0.492 -13.789 1 80.88 57 LYS B N 1
ATOM 2973 C CA . LYS B 1 57 ? -14.914 -0.737 -14.562 1 80.88 57 LYS B CA 1
ATOM 2974 C C . LYS B 1 57 ? -13.578 -1.195 -15.125 1 80.88 57 LYS B C 1
ATOM 2976 O O . LYS B 1 57 ? -13.32 -2.396 -15.234 1 80.88 57 LYS B O 1
ATOM 2981 N N . ASP B 1 58 ? -12.773 -0.201 -15.5 1 85.06 58 ASP B N 1
ATOM 2982 C CA . ASP B 1 58 ? -11.484 -0.488 -16.125 1 85.06 58 ASP B CA 1
ATOM 2983 C C . ASP B 1 58 ? -10.328 0.023 -15.258 1 85.06 58 ASP B C 1
ATOM 2985 O O . ASP B 1 58 ? -10.234 1.222 -14.992 1 85.06 58 ASP B O 1
ATOM 2989 N N . CYS B 1 59 ? -9.398 -0.93 -14.938 1 88.5 59 CYS B N 1
ATOM 2990 C CA . CYS B 1 59 ? -8.289 -0.592 -14.047 1 88.5 59 CYS B CA 1
ATOM 2991 C C . CYS B 1 59 ? -7.223 0.203 -14.789 1 88.5 59 CYS B C 1
ATOM 2993 O O . CYS B 1 59 ? -6.395 0.865 -14.164 1 88.5 59 CYS B O 1
ATOM 2995 N N . THR B 1 60 ? -7.203 0.141 -16.094 1 84.25 60 THR B N 1
ATOM 2996 C CA . THR B 1 60 ? -6.117 0.718 -16.891 1 84.25 60 THR B CA 1
ATOM 2997 C C . THR B 1 60 ? -6.074 2.234 -16.719 1 84.25 60 THR B C 1
ATOM 2999 O O . THR B 1 60 ? -5.004 2.84 -16.781 1 84.25 60 THR B O 1
ATOM 3002 N N . THR B 1 61 ? -7.172 2.842 -16.484 1 81.06 61 THR B N 1
ATOM 3003 C CA . THR B 1 61 ? -7.23 4.293 -16.375 1 81.06 61 THR B CA 1
ATOM 3004 C C . THR B 1 61 ? -7.391 4.711 -14.906 1 81.06 61 THR B C 1
ATOM 3006 O O . THR B 1 61 ? -7.559 5.895 -14.609 1 81.06 61 THR B O 1
ATOM 3009 N N . CYS B 1 62 ? -7.281 3.801 -14.055 1 86.25 62 CYS B N 1
ATOM 3010 C CA . CYS B 1 62 ? -7.512 4.059 -12.641 1 86.25 62 CYS B CA 1
ATOM 3011 C C . CYS B 1 62 ? -6.324 4.789 -12.023 1 86.25 62 CYS B C 1
ATOM 3013 O O . CYS B 1 62 ? -5.176 4.371 -12.195 1 86.25 62 CYS B O 1
ATOM 3015 N N . PRO B 1 63 ? -6.629 5.871 -11.266 1 79.38 63 PRO B N 1
ATOM 3016 C CA . PRO B 1 63 ? -5.535 6.613 -10.633 1 79.38 63 PRO B CA 1
ATOM 3017 C C . PRO B 1 63 ? -4.82 5.812 -9.555 1 79.38 63 PRO B C 1
ATOM 3019 O O . PRO B 1 63 ? -3.707 6.164 -9.148 1 79.38 63 PRO B O 1
ATOM 3022 N N . LEU B 1 64 ? -5.445 4.797 -9.039 1 85.38 64 LEU B N 1
ATOM 3023 C CA . LEU B 1 64 ? -4.859 4.004 -7.965 1 85.38 64 LEU B CA 1
ATOM 3024 C C . LEU B 1 64 ? -4.246 2.717 -8.508 1 85.38 64 LEU B C 1
ATOM 3026 O O . LEU B 1 64 ? -3.861 1.834 -7.738 1 85.38 64 LEU B O 1
ATOM 3030 N N . ARG B 1 65 ? -4.082 2.6 -9.789 1 86.56 65 ARG B N 1
ATOM 3031 C CA . ARG B 1 65 ? -3.719 1.355 -10.461 1 86.56 65 ARG B CA 1
ATOM 3032 C C . ARG B 1 65 ? -2.428 0.78 -9.891 1 86.56 65 ARG B C 1
ATOM 3034 O O . ARG B 1 65 ? -2.322 -0.429 -9.672 1 86.56 65 ARG B O 1
ATOM 3041 N N . ARG B 1 66 ? -1.436 1.574 -9.555 1 81.81 66 ARG B N 1
ATOM 3042 C CA . ARG B 1 66 ? -0.11 1.102 -9.172 1 81.81 66 ARG B CA 1
ATOM 3043 C C . ARG B 1 66 ? -0.07 0.729 -7.695 1 81.81 66 ARG B C 1
ATOM 3045 O O . ARG B 1 66 ? 0.815 -0.011 -7.258 1 81.81 66 ARG B O 1
ATOM 3052 N N . ASP B 1 67 ? -1.041 1.19 -6.934 1 79.69 67 ASP B N 1
ATOM 3053 C CA . ASP B 1 67 ? -1.026 0.955 -5.492 1 79.69 67 ASP B CA 1
ATOM 3054 C C . ASP B 1 67 ? -2.238 0.133 -5.059 1 79.69 67 ASP B C 1
ATOM 3056 O O . ASP B 1 67 ? -2.455 -0.079 -3.863 1 79.69 67 ASP B O 1
ATOM 3060 N N . CYS B 1 68 ? -2.934 -0.309 -6.012 1 88.38 68 CYS B N 1
ATOM 3061 C CA . CYS B 1 68 ? -4.156 -1.065 -5.754 1 88.38 68 CYS B CA 1
ATOM 3062 C C . CYS B 1 68 ? -3.838 -2.525 -5.457 1 88.38 68 CYS B C 1
ATOM 3064 O O . CYS B 1 68 ? -3.145 -3.186 -6.23 1 88.38 68 CYS B O 1
ATOM 3066 N N . PRO B 1 69 ? -4.336 -3.047 -4.297 1 88.38 69 PRO B N 1
ATOM 3067 C CA . PRO B 1 69 ? -4.059 -4.449 -3.969 1 88.38 69 PRO B CA 1
ATOM 3068 C C . PRO B 1 69 ? -4.516 -5.414 -5.059 1 88.38 69 PRO B C 1
ATOM 3070 O O . PRO B 1 69 ? -3.889 -6.453 -5.27 1 88.38 69 PRO B O 1
ATOM 3073 N N . TYR B 1 70 ? -5.547 -5.102 -5.754 1 93.69 70 TYR B N 1
ATOM 3074 C CA . TYR B 1 70 ? -6.004 -5.953 -6.844 1 93.69 70 TYR B CA 1
ATOM 3075 C C . TYR B 1 70 ? -4.977 -6 -7.969 1 93.69 70 TYR B C 1
ATOM 3077 O O . TYR B 1 70 ? -4.59 -7.082 -8.422 1 93.69 70 TYR B O 1
ATOM 3085 N N . THR B 1 71 ? -4.539 -4.852 -8.406 1 93.06 71 THR B N 1
ATOM 3086 C CA . THR B 1 71 ? -3.6 -4.832 -9.523 1 93.06 71 THR B CA 1
ATOM 3087 C C . THR B 1 71 ? -2.236 -5.367 -9.094 1 93.06 71 THR B C 1
ATOM 3089 O O . THR B 1 71 ? -1.532 -5.996 -9.883 1 93.06 71 THR B O 1
ATOM 3092 N N . ILE B 1 72 ? -1.901 -5.207 -7.891 1 92.19 72 ILE B N 1
ATOM 3093 C CA . ILE B 1 72 ? -0.635 -5.719 -7.379 1 92.19 72 ILE B CA 1
ATOM 3094 C C . ILE B 1 72 ? -0.624 -7.246 -7.465 1 92.19 72 ILE B C 1
ATOM 3096 O O . ILE B 1 72 ? 0.365 -7.84 -7.902 1 92.19 72 ILE B O 1
ATOM 3100 N N . LEU B 1 73 ? -1.716 -7.812 -7.152 1 95.31 73 LEU B N 1
ATOM 3101 C CA . LEU B 1 73 ? -1.756 -9.273 -7.082 1 95.31 73 LEU B CA 1
ATOM 3102 C C . LEU B 1 73 ? -2.211 -9.867 -8.414 1 95.31 73 LEU B C 1
ATOM 3104 O O . LEU B 1 73 ? -1.601 -10.812 -8.914 1 95.31 73 LEU B O 1
ATOM 3108 N N . PHE B 1 74 ? -3.205 -9.297 -9.016 1 94.31 74 PHE B N 1
ATOM 3109 C CA . PHE B 1 74 ? -3.902 -10.008 -10.078 1 94.31 74 PHE B CA 1
ATOM 3110 C C . PHE B 1 74 ? -3.523 -9.445 -11.445 1 94.31 74 PHE B C 1
ATOM 3112 O O . PHE B 1 74 ? -3.545 -10.164 -12.445 1 94.31 74 PHE B O 1
ATOM 3119 N N . GLU B 1 75 ? -3.268 -8.203 -11.516 1 91.62 75 GLU B N 1
ATOM 3120 C CA . GLU B 1 75 ? -2.932 -7.555 -12.781 1 91.62 75 GLU B CA 1
ATOM 3121 C C . GLU B 1 75 ? -1.801 -6.547 -12.594 1 91.62 75 GLU B C 1
ATOM 3123 O O . GLU B 1 75 ? -1.97 -5.359 -12.883 1 91.62 75 GLU B O 1
ATOM 3128 N N . PRO B 1 76 ? -0.687 -7.102 -12.188 1 92.25 76 PRO B N 1
ATOM 3129 C CA . PRO B 1 76 ? 0.416 -6.164 -11.969 1 92.25 76 PRO B CA 1
ATOM 3130 C C . PRO B 1 76 ? 0.771 -5.367 -13.219 1 92.25 76 PRO B C 1
ATOM 3132 O O . PRO B 1 76 ? 0.707 -5.895 -14.328 1 92.25 76 PRO B O 1
ATOM 3135 N N . VAL B 1 77 ? 1.163 -4.164 -13.039 1 88.06 77 VAL B N 1
ATOM 3136 C CA . VAL B 1 77 ? 1.412 -3.225 -14.133 1 88.06 77 VAL B CA 1
ATOM 3137 C C . VAL B 1 77 ? 2.838 -3.4 -14.648 1 88.06 77 VAL B C 1
ATOM 3139 O O . VAL B 1 77 ? 3.803 -3.234 -13.898 1 88.06 77 VAL B O 1
ATOM 3142 N N . PRO B 1 78 ? 2.918 -3.762 -15.891 1 88.5 78 PRO B N 1
ATOM 3143 C CA . PRO B 1 78 ? 4.266 -3.859 -16.453 1 88.5 78 PRO B CA 1
ATOM 3144 C C . PRO B 1 78 ? 4.938 -2.496 -16.625 1 88.5 78 PRO B C 1
ATOM 3146 O O . PRO B 1 78 ? 4.254 -1.473 -16.688 1 88.5 78 PRO B O 1
ATOM 3149 N N . PRO B 1 79 ? 6.223 -2.559 -16.609 1 82.75 79 PRO B N 1
ATOM 3150 C CA . PRO B 1 79 ? 6.902 -1.305 -16.938 1 82.75 79 PRO B CA 1
ATOM 3151 C C . PRO B 1 79 ? 6.695 -0.891 -18.406 1 82.75 79 PRO B C 1
ATOM 3153 O O . PRO B 1 79 ? 6.43 -1.74 -19.25 1 82.75 79 PRO B O 1
ATOM 3156 N N . GLU B 1 80 ? 6.738 0.304 -18.656 1 79 80 GLU B N 1
ATOM 3157 C CA . GLU B 1 80 ? 6.594 0.79 -20.031 1 79 80 GLU B CA 1
ATOM 3158 C C . GLU B 1 80 ? 7.703 0.253 -20.922 1 79 80 GLU B C 1
A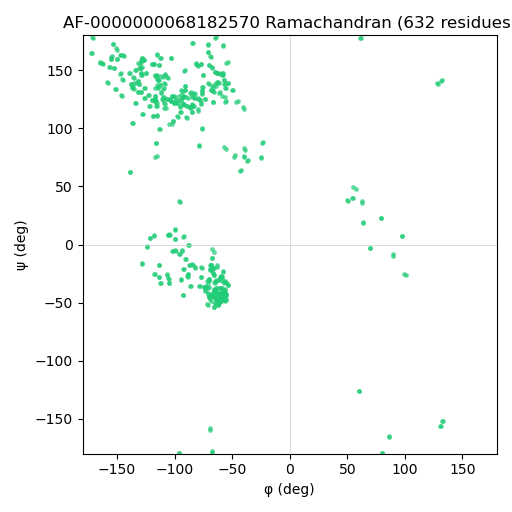TOM 3160 O O . GLU B 1 80 ? 7.449 -0.158 -22.062 1 79 80 GLU B O 1
ATOM 3165 N N . HIS B 1 81 ? 8.938 0.261 -20.328 1 77.25 81 HIS B N 1
ATOM 3166 C CA . HIS B 1 81 ? 10.086 -0.255 -21.078 1 77.25 81 HIS B CA 1
ATOM 3167 C C . HIS B 1 81 ? 10.898 -1.232 -20.234 1 77.25 81 HIS B C 1
ATOM 3169 O O . HIS B 1 81 ? 11.078 -1.018 -19.031 1 77.25 81 HIS B O 1
ATOM 3175 N N . HIS B 1 82 ? 11.18 -2.412 -20.906 1 76.75 82 HIS B N 1
ATOM 3176 C CA . HIS B 1 82 ? 12.039 -3.395 -20.25 1 76.75 82 HIS B CA 1
ATOM 3177 C C . HIS B 1 82 ? 13.148 -3.865 -21.188 1 76.75 82 HIS B C 1
ATOM 3179 O O . HIS B 1 82 ? 12.914 -4.035 -22.391 1 76.75 82 HIS B O 1
ATOM 3185 N N . PRO B 1 83 ? 14.266 -3.961 -20.625 1 69.62 83 PRO B N 1
ATOM 3186 C CA . PRO B 1 83 ? 15.391 -4.336 -21.484 1 69.62 83 PRO B CA 1
ATOM 3187 C C . PRO B 1 83 ? 15.172 -5.668 -22.203 1 69.62 83 PRO B C 1
ATOM 3189 O O . PRO B 1 83 ? 15.625 -5.844 -23.344 1 69.62 83 PRO B O 1
ATOM 3192 N N . LEU B 1 84 ? 14.633 -6.598 -21.562 1 68.94 84 LEU B N 1
ATOM 3193 C CA . LEU B 1 84 ? 14.438 -7.91 -22.172 1 68.94 84 LEU B CA 1
ATOM 3194 C C . LEU B 1 84 ? 13.391 -7.848 -23.266 1 68.94 84 LEU B C 1
ATOM 3196 O O . LEU B 1 84 ? 13.578 -8.414 -24.344 1 68.94 84 LEU B O 1
ATOM 3200 N N . GLN B 1 85 ? 12.25 -7.18 -22.922 1 72.88 85 GLN B N 1
ATOM 3201 C CA . GLN B 1 85 ? 11.148 -7.078 -23.875 1 72.88 85 GLN B CA 1
ATOM 3202 C C . GLN B 1 85 ? 10.062 -6.145 -23.359 1 72.88 85 GLN B C 1
ATOM 3204 O O . GLN B 1 85 ? 10.102 -5.699 -22.219 1 72.88 85 GLN B O 1
ATOM 3209 N N . ASP B 1 86 ? 9.266 -5.812 -24.328 1 71.75 86 ASP B N 1
ATOM 3210 C CA . ASP B 1 86 ? 8.039 -5.137 -23.906 1 71.75 86 ASP B CA 1
ATOM 3211 C C . ASP B 1 86 ? 7.008 -6.141 -23.391 1 71.75 86 ASP B C 1
ATOM 3213 O O . ASP B 1 86 ? 6.762 -7.164 -24.031 1 71.75 86 ASP B O 1
ATOM 3217 N N . PHE B 1 87 ? 6.641 -5.836 -22.266 1 77 87 PHE B N 1
ATOM 3218 C CA . PHE B 1 87 ? 5.684 -6.77 -21.688 1 77 87 PHE B CA 1
ATOM 3219 C C . PHE B 1 87 ? 4.273 -6.191 -21.734 1 77 87 PHE B C 1
ATOM 3221 O O . PHE B 1 87 ? 4.051 -5.051 -21.328 1 77 87 PHE B O 1
ATOM 3228 N N . SER B 1 88 ? 3.393 -6.941 -22.312 1 76.06 88 SER B N 1
ATOM 3229 C CA . SER B 1 88 ? 1.985 -6.602 -22.141 1 76.06 88 SER B CA 1
ATOM 3230 C C . SER B 1 88 ? 1.477 -7.039 -20.766 1 76.06 88 SER B C 1
ATOM 3232 O O . SER B 1 88 ? 0.538 -6.449 -20.234 1 76.06 88 SER B O 1
ATOM 3234 N N . ARG B 1 89 ? 2.141 -8.109 -20.266 1 85.19 89 ARG B N 1
ATOM 3235 C CA . ARG B 1 89 ? 1.837 -8.625 -18.938 1 85.19 89 ARG B CA 1
ATOM 3236 C C . ARG B 1 89 ? 3.086 -9.195 -18.266 1 85.19 89 ARG B C 1
ATOM 3238 O O . ARG B 1 89 ? 3.986 -9.688 -18.953 1 85.19 89 ARG B O 1
ATOM 3245 N N . ILE B 1 90 ? 3.115 -9.062 -17.047 1 92.31 90 ILE B N 1
ATOM 3246 C CA . ILE B 1 90 ? 4.188 -9.688 -16.281 1 92.31 90 ILE B CA 1
ATOM 3247 C C . ILE B 1 90 ? 3.609 -10.781 -15.391 1 92.31 90 ILE B C 1
ATOM 3249 O O . ILE B 1 90 ? 2.406 -10.797 -15.117 1 92.31 90 ILE B O 1
ATOM 3253 N N . PRO B 1 91 ? 4.457 -11.758 -15.047 1 94.88 91 PRO B N 1
ATOM 3254 C CA . PRO B 1 91 ? 3.922 -12.82 -14.195 1 94.88 91 PRO B CA 1
ATOM 3255 C C . PRO B 1 91 ? 3.336 -12.289 -12.883 1 94.88 91 PRO B C 1
ATOM 3257 O O . PRO B 1 91 ? 3.861 -11.336 -12.312 1 94.88 91 PRO B O 1
ATOM 3260 N N . VAL B 1 92 ? 2.273 -12.867 -12.492 1 97.06 92 VAL B N 1
ATOM 3261 C CA . VAL B 1 92 ? 1.653 -12.484 -11.227 1 97.06 92 VAL B CA 1
ATOM 3262 C C . VAL B 1 92 ? 2.438 -13.086 -10.062 1 97.06 92 VAL B C 1
ATOM 3264 O O . VAL B 1 92 ? 3.088 -14.125 -10.211 1 97.06 92 VAL B O 1
ATOM 3267 N N . PRO B 1 93 ? 2.336 -12.469 -8.945 1 97.94 93 PRO B N 1
ATOM 3268 C CA . PRO B 1 93 ? 3.17 -12.891 -7.82 1 97.94 93 PRO B CA 1
ATOM 3269 C C . PRO B 1 93 ? 2.447 -13.852 -6.883 1 97.94 93 PRO B C 1
ATOM 3271 O O . PRO B 1 93 ? 2.584 -13.75 -5.66 1 97.94 93 PRO B O 1
ATOM 3274 N N . TYR B 1 94 ? 1.65 -14.719 -7.457 1 98.44 94 TYR B N 1
ATOM 3275 C CA . TYR B 1 94 ? 0.992 -15.734 -6.641 1 98.44 94 TYR B CA 1
ATOM 3276 C C . TYR B 1 94 ? 0.75 -17 -7.441 1 98.44 94 TYR B C 1
ATOM 3278 O O . TYR B 1 94 ? 0.819 -17 -8.672 1 98.44 94 TYR B O 1
ATOM 3286 N N . ILE B 1 95 ? 0.553 -18.078 -6.742 1 98.44 95 ILE B N 1
ATOM 3287 C CA . ILE B 1 95 ? 0.145 -19.359 -7.312 1 98.44 95 ILE B CA 1
ATOM 3288 C C . ILE B 1 95 ? -0.931 -19.984 -6.438 1 98.44 95 ILE B C 1
ATOM 3290 O O . ILE B 1 95 ? -0.83 -19.969 -5.211 1 98.44 95 ILE B O 1
ATOM 3294 N N . ILE B 1 96 ? -1.904 -20.484 -7.055 1 98.44 96 ILE B N 1
ATOM 3295 C CA . ILE B 1 96 ? -2.941 -21.25 -6.367 1 98.44 96 ILE B CA 1
ATOM 3296 C C . ILE B 1 96 ? -2.814 -22.734 -6.727 1 98.44 96 ILE B C 1
ATOM 3298 O O . ILE B 1 96 ? -2.908 -23.094 -7.898 1 98.44 96 ILE B O 1
ATOM 3302 N N . GLU B 1 97 ? -2.553 -23.5 -5.734 1 98.06 97 GLU B N 1
ATOM 3303 C CA . GLU B 1 97 ? -2.508 -24.953 -5.918 1 98.06 97 GLU B CA 1
ATOM 3304 C C . GLU B 1 97 ? -3.789 -25.609 -5.418 1 98.06 97 GLU B C 1
ATOM 3306 O O . GLU B 1 97 ? -3.977 -25.781 -4.211 1 98.06 97 GLU B O 1
ATOM 3311 N N . PRO B 1 98 ? -4.609 -26.031 -6.336 1 97 98 PRO B N 1
ATOM 3312 C CA . PRO B 1 98 ? -5.883 -26.641 -5.938 1 97 98 PRO B CA 1
ATOM 3313 C C . PRO B 1 98 ? -5.703 -28.016 -5.301 1 97 98 PRO B C 1
ATOM 3315 O O . PRO B 1 98 ? -4.586 -28.531 -5.258 1 97 98 PRO B O 1
ATOM 3318 N N . PRO B 1 99 ? -6.809 -28.562 -4.746 1 95.69 99 PRO B N 1
ATOM 3319 C CA . PRO B 1 99 ? -6.754 -29.953 -4.258 1 95.69 99 PRO B CA 1
ATOM 3320 C C . PRO B 1 99 ? -6.359 -30.938 -5.344 1 95.69 99 PRO B C 1
ATOM 3322 O O . PRO B 1 99 ? -6.246 -30.562 -6.516 1 95.69 99 PRO B O 1
ATOM 3325 N N . GLU B 1 100 ? -6.148 -32.094 -4.898 1 91.12 100 GLU B N 1
ATOM 3326 C CA . GLU B 1 100 ? -5.703 -33.125 -5.809 1 91.12 100 GLU B CA 1
ATOM 3327 C C . GLU B 1 100 ? -6.656 -33.281 -6.988 1 91.12 100 GLU B C 1
ATOM 3329 O O . GLU B 1 100 ? -7.852 -33.031 -6.867 1 91.12 100 GLU B O 1
ATOM 3334 N N . TRP B 1 101 ? -6.125 -33.781 -8 1 89.31 101 TRP B N 1
ATOM 3335 C CA . TRP B 1 101 ? -6.84 -33.969 -9.258 1 89.31 101 TRP B CA 1
ATOM 3336 C C . TRP B 1 101 ? -8.008 -34.938 -9.086 1 89.31 101 TRP B C 1
ATOM 3338 O O . TRP B 1 101 ? -7.883 -35.969 -8.391 1 89.31 101 TRP B O 1
ATOM 3348 N N . GLY B 1 102 ? -9.148 -34.594 -9.75 1 89.38 102 GLY B N 1
ATOM 3349 C CA . GLY B 1 102 ? -10.312 -35.469 -9.734 1 89.38 102 GLY B CA 1
ATOM 3350 C C . GLY B 1 102 ? -11.586 -34.75 -9.312 1 89.38 102 GLY B C 1
ATOM 3351 O O . GLY B 1 102 ? -11.578 -33.938 -8.383 1 89.38 102 GLY B O 1
ATOM 3352 N N . THR B 1 103 ? -12.617 -35.125 -10.055 1 89.56 103 THR B N 1
ATOM 3353 C CA . THR B 1 103 ? -13.914 -34.594 -9.695 1 89.56 103 THR B CA 1
ATOM 3354 C C . THR B 1 103 ? -14.375 -35.125 -8.344 1 89.56 103 THR B C 1
ATOM 3356 O O . THR B 1 103 ? -14.211 -36.312 -8.07 1 89.56 103 THR B O 1
ATOM 3359 N N . ARG B 1 104 ? -14.883 -34.25 -7.512 1 92.69 104 ARG B N 1
ATOM 3360 C CA . ARG B 1 104 ? -15.414 -34.688 -6.223 1 92.69 104 ARG B CA 1
ATOM 3361 C C . ARG B 1 104 ? -16.422 -33.688 -5.68 1 92.69 104 ARG B C 1
ATOM 3363 O O . ARG B 1 104 ? -16.406 -32.5 -6.055 1 92.69 104 ARG B O 1
ATOM 3370 N N . VAL B 1 105 ? -17.281 -34.25 -4.906 1 96.38 105 VAL B N 1
ATOM 3371 C CA . VAL B 1 105 ? -18.234 -33.438 -4.188 1 96.38 105 VAL B CA 1
ATOM 3372 C C . VAL B 1 105 ? -17.891 -33.406 -2.699 1 96.38 105 VAL B C 1
ATOM 3374 O O . VAL B 1 105 ? -17.75 -34.469 -2.07 1 96.38 105 VAL B O 1
ATOM 3377 N N . LEU B 1 106 ? -17.656 -32.25 -2.197 1 97.62 106 LEU B N 1
ATOM 3378 C CA . LEU B 1 106 ? -17.469 -32.062 -0.764 1 97.62 106 LEU B CA 1
ATOM 3379 C C . LEU B 1 106 ? -18.781 -31.672 -0.09 1 97.62 106 LEU B C 1
ATOM 3381 O O . LEU B 1 106 ? -19.484 -30.781 -0.57 1 97.62 106 LEU B O 1
ATOM 3385 N N . HIS B 1 107 ? -19.031 -32.344 0.974 1 98.06 107 HIS B N 1
ATOM 3386 C CA . HIS B 1 107 ? -20.266 -32.094 1.707 1 98.06 107 HIS B CA 1
ATOM 3387 C C . HIS B 1 107 ? -20.016 -31.266 2.959 1 98.06 107 HIS B C 1
ATOM 3389 O O . HIS B 1 107 ? -18.875 -31.156 3.412 1 98.06 107 HIS B O 1
ATOM 3395 N N . PRO B 1 108 ? -21.125 -30.656 3.451 1 98.25 108 PRO B N 1
ATOM 3396 C CA . PRO B 1 108 ? -20.953 -29.922 4.703 1 98.25 108 PRO B CA 1
ATOM 3397 C C . PRO B 1 108 ? -20.234 -30.734 5.777 1 98.25 108 PRO B C 1
ATOM 3399 O O . PRO B 1 108 ? -20.562 -31.906 5.98 1 98.25 108 PRO B O 1
ATOM 3402 N N . GLY B 1 109 ? -19.266 -30.125 6.402 1 98.19 109 GLY B N 1
ATOM 3403 C CA . GLY B 1 109 ? -18.469 -30.828 7.402 1 98.19 109 GLY B CA 1
ATOM 3404 C C . GLY B 1 109 ? -17.141 -31.328 6.875 1 98.19 109 GLY B C 1
ATOM 3405 O O . GLY B 1 109 ? -16.203 -31.516 7.645 1 98.19 109 GLY B O 1
ATOM 3406 N N . ASP B 1 110 ? -17.062 -31.547 5.566 1 98.25 110 ASP B N 1
ATOM 3407 C CA . ASP B 1 110 ? -15.812 -31.953 4.949 1 98.25 110 ASP B CA 1
ATOM 3408 C C . ASP B 1 110 ? -14.781 -30.828 4.984 1 98.25 110 ASP B C 1
ATOM 3410 O O . ASP B 1 110 ? -15.133 -29.672 5.195 1 98.25 110 ASP B O 1
ATOM 3414 N N . THR B 1 111 ? -13.523 -31.234 4.797 1 98.12 111 THR B N 1
ATOM 3415 C CA . THR B 1 111 ? -12.43 -30.266 4.758 1 98.12 111 THR B CA 1
ATOM 3416 C C . THR B 1 111 ? -12 -30 3.32 1 98.12 111 THR B C 1
ATOM 3418 O O . THR B 1 111 ? -11.852 -30.922 2.525 1 98.12 111 THR B O 1
ATOM 3421 N N . LEU B 1 112 ? -11.953 -28.812 2.953 1 98.19 112 LEU B N 1
ATOM 3422 C CA . LEU B 1 112 ? -11.312 -28.359 1.724 1 98.19 112 LEU B CA 1
ATOM 3423 C C . LEU B 1 112 ? -9.953 -27.719 2.02 1 98.19 112 LEU B C 1
ATOM 3425 O O . LEU B 1 112 ? -9.852 -26.812 2.846 1 98.19 112 LEU B O 1
ATOM 3429 N N . SER B 1 113 ? -8.922 -28.234 1.412 1 98.25 113 SER B N 1
ATOM 3430 C CA . SER B 1 113 ? -7.59 -27.672 1.588 1 98.25 113 SER B CA 1
ATOM 3431 C C . SER B 1 113 ? -6.945 -27.344 0.244 1 98.25 113 SER B C 1
ATOM 3433 O O . SER B 1 113 ? -7.059 -28.125 -0.707 1 98.25 113 SER B O 1
ATOM 3435 N N . PHE B 1 114 ? -6.367 -26.234 0.119 1 98.5 114 PHE B N 1
ATOM 3436 C CA . PHE B 1 114 ? -5.555 -25.875 -1.036 1 98.5 114 PHE B CA 1
ATOM 3437 C C . PHE B 1 114 ? -4.461 -24.891 -0.64 1 98.5 114 PHE B C 1
ATOM 3439 O O . PHE B 1 114 ? -4.434 -24.406 0.495 1 98.5 114 PHE B O 1
ATOM 3446 N N . HIS B 1 115 ? -3.512 -24.641 -1.517 1 98.56 115 HIS B N 1
ATOM 3447 C CA . HIS B 1 115 ? -2.371 -23.797 -1.19 1 98.56 115 HIS B CA 1
ATOM 3448 C C . HIS B 1 115 ? -2.414 -22.484 -1.974 1 98.56 115 HIS B C 1
ATOM 3450 O O . HIS B 1 115 ? -2.904 -22.453 -3.104 1 98.56 115 HIS B O 1
ATOM 3456 N N . PHE B 1 116 ? -1.984 -21.516 -1.341 1 98.62 116 PHE B N 1
ATOM 3457 C CA . PHE B 1 116 ? -1.816 -20.172 -1.899 1 98.62 116 PHE B CA 1
ATOM 3458 C C . PHE B 1 116 ? -0.41 -19.656 -1.638 1 98.62 116 PHE B C 1
ATOM 3460 O O . PHE B 1 116 ? -0.044 -19.391 -0.491 1 98.62 116 PHE B O 1
ATOM 3467 N N . THR B 1 117 ? 0.345 -19.516 -2.707 1 98.44 117 THR B N 1
ATOM 3468 C CA . THR B 1 117 ? 1.716 -19.031 -2.582 1 98.44 117 THR B CA 1
ATOM 3469 C C . THR B 1 117 ? 1.801 -17.547 -2.934 1 98.44 117 THR B C 1
ATOM 3471 O O . THR B 1 117 ? 1.265 -17.109 -3.957 1 98.44 117 THR B O 1
ATOM 3474 N N . LEU B 1 118 ? 2.363 -16.812 -2.061 1 98.31 118 LEU B N 1
ATOM 3475 C CA . LEU B 1 118 ? 2.684 -15.406 -2.32 1 98.31 118 LEU B CA 1
ATOM 3476 C C . LEU B 1 118 ? 4.188 -15.211 -2.469 1 98.31 118 LEU B C 1
ATOM 3478 O O . LEU B 1 118 ? 4.973 -15.82 -1.735 1 98.31 118 LEU B O 1
ATOM 3482 N N . ILE B 1 119 ? 4.551 -14.227 -3.361 1 98 119 ILE B N 1
ATOM 3483 C CA . ILE B 1 119 ? 5.961 -14.109 -3.723 1 98 119 ILE B CA 1
ATOM 3484 C C . ILE B 1 119 ? 6.418 -12.664 -3.559 1 98 119 ILE B C 1
ATOM 3486 O O . ILE B 1 119 ? 5.758 -11.734 -4.043 1 98 119 ILE B O 1
ATOM 3490 N N . GLY B 1 120 ? 7.555 -12.5 -2.885 1 96.56 120 GLY B N 1
ATOM 3491 C CA . GLY B 1 120 ? 8.203 -11.203 -2.791 1 96.56 120 GLY B CA 1
ATOM 3492 C C . GLY B 1 120 ? 7.34 -10.148 -2.127 1 96.56 120 GLY B C 1
ATOM 3493 O O . GLY B 1 120 ? 6.824 -10.367 -1.027 1 96.56 120 GLY B O 1
ATOM 3494 N N . CYS B 1 121 ? 7.16 -9.062 -2.789 1 91.38 121 CYS B N 1
ATOM 3495 C CA . CYS B 1 121 ? 6.445 -7.922 -2.234 1 91.38 121 CYS B CA 1
ATOM 3496 C C . CYS B 1 121 ? 4.977 -8.258 -2.006 1 91.38 121 CYS B C 1
ATOM 3498 O O . CYS B 1 121 ? 4.312 -7.629 -1.174 1 91.38 121 CYS B O 1
ATOM 3500 N N . ALA B 1 122 ? 4.516 -9.242 -2.668 1 95.69 122 ALA B N 1
ATOM 3501 C CA . ALA B 1 122 ? 3.109 -9.617 -2.531 1 95.69 122 ALA B CA 1
ATOM 3502 C C . ALA B 1 122 ? 2.828 -10.188 -1.146 1 95.69 122 ALA B C 1
ATOM 3504 O O . ALA B 1 122 ? 1.671 -10.297 -0.734 1 95.69 122 ALA B O 1
ATOM 3505 N N . LEU B 1 123 ? 3.871 -10.586 -0.445 1 95.25 123 LEU B N 1
ATOM 3506 C CA . LEU B 1 123 ? 3.707 -11.109 0.907 1 95.25 123 LEU B CA 1
ATOM 3507 C C . LEU B 1 123 ? 3.043 -10.078 1.813 1 95.25 123 LEU B C 1
ATOM 3509 O O . LEU B 1 123 ? 2.332 -10.438 2.754 1 95.25 123 LEU B O 1
ATOM 3513 N N . GLN B 1 124 ? 3.23 -8.82 1.503 1 89.38 124 GLN B N 1
ATOM 3514 C CA . GLN B 1 124 ? 2.635 -7.742 2.283 1 89.38 124 GLN B CA 1
ATOM 3515 C C . GLN B 1 124 ? 1.119 -7.711 2.117 1 89.38 124 GLN B C 1
ATOM 3517 O O . GLN B 1 124 ? 0.411 -7.117 2.932 1 89.38 124 GLN B O 1
ATOM 3522 N N . GLU B 1 125 ? 0.634 -8.359 1.08 1 92.75 125 GLU B N 1
ATOM 3523 C CA . GLU B 1 125 ? -0.794 -8.359 0.776 1 92.75 125 GLU B CA 1
ATOM 3524 C C . GLU B 1 125 ? -1.493 -9.555 1.424 1 92.75 125 GLU B C 1
ATOM 3526 O O . GLU B 1 125 ? -2.686 -9.773 1.2 1 92.75 125 GLU B O 1
ATOM 3531 N N . LEU B 1 126 ? -0.794 -10.336 2.268 1 94.94 126 LEU B N 1
ATOM 3532 C CA . LEU B 1 126 ? -1.362 -11.539 2.869 1 94.94 126 LEU B CA 1
ATOM 3533 C C . LEU B 1 126 ? -2.65 -11.211 3.617 1 94.94 126 LEU B C 1
ATOM 3535 O O . LEU B 1 126 ? -3.648 -11.922 3.482 1 94.94 126 LEU B O 1
ATOM 3539 N N . PRO B 1 127 ? -2.756 -10.141 4.395 1 91.5 127 PRO B N 1
ATOM 3540 C CA . PRO B 1 127 ? -3.998 -9.867 5.121 1 91.5 127 PRO B CA 1
ATOM 3541 C C . PRO B 1 127 ? -5.199 -9.688 4.195 1 91.5 127 PRO B C 1
ATOM 3543 O O . PRO B 1 127 ? -6.246 -10.305 4.414 1 91.5 127 PRO B O 1
ATOM 3546 N N . ILE B 1 128 ? -5.023 -8.859 3.145 1 92.25 128 ILE B N 1
ATOM 3547 C CA . ILE B 1 128 ? -6.156 -8.625 2.256 1 92.25 128 ILE B CA 1
ATOM 3548 C C . ILE B 1 128 ? -6.449 -9.883 1.44 1 92.25 128 ILE B C 1
ATOM 3550 O O . ILE B 1 128 ? -7.602 -10.156 1.102 1 92.25 128 ILE B O 1
ATOM 3554 N N . ALA B 1 129 ? -5.434 -10.641 1.163 1 96.25 129 ALA B N 1
ATOM 3555 C CA . ALA B 1 129 ? -5.652 -11.914 0.472 1 96.25 129 ALA B CA 1
ATOM 3556 C C . ALA B 1 129 ? -6.52 -12.852 1.309 1 96.25 129 ALA B C 1
ATOM 3558 O O . ALA B 1 129 ? -7.426 -13.5 0.784 1 96.25 129 ALA B O 1
ATOM 3559 N N . ILE B 1 130 ? -6.207 -12.93 2.596 1 95.31 130 ILE B N 1
ATOM 3560 C CA . ILE B 1 130 ? -6.988 -13.773 3.494 1 95.31 130 ILE B CA 1
ATOM 3561 C C . ILE B 1 130 ? -8.445 -13.305 3.506 1 95.31 130 ILE B C 1
ATOM 3563 O O . ILE B 1 130 ? -9.367 -14.117 3.41 1 95.31 130 ILE B O 1
ATOM 3567 N N . LEU B 1 131 ? -8.641 -12.039 3.582 1 92.75 131 LEU B N 1
ATOM 3568 C CA . LEU B 1 131 ? -9.984 -11.477 3.572 1 92.75 131 LEU B CA 1
ATOM 3569 C C . LEU B 1 131 ? -10.703 -11.812 2.268 1 92.75 131 LEU B C 1
ATOM 3571 O O . LEU B 1 131 ? -11.883 -12.164 2.275 1 92.75 131 LEU B O 1
ATOM 3575 N N . ALA B 1 132 ? -10 -11.703 1.182 1 96.12 132 ALA B N 1
ATOM 3576 C CA . ALA B 1 132 ? -10.57 -12.008 -0.127 1 96.12 132 ALA B CA 1
ATOM 3577 C C . ALA B 1 132 ? -10.984 -13.477 -0.215 1 96.12 132 ALA B C 1
ATOM 3579 O O . ALA B 1 132 ? -12.062 -13.797 -0.718 1 96.12 132 ALA B O 1
ATOM 3580 N N . TRP B 1 133 ? -10.141 -14.359 0.248 1 97.56 133 TRP B N 1
ATOM 3581 C CA . TRP B 1 133 ? -10.469 -15.781 0.245 1 97.56 133 TRP B CA 1
ATOM 3582 C C . TRP B 1 133 ? -11.711 -16.047 1.095 1 97.56 133 TRP B C 1
ATOM 3584 O O . TRP B 1 133 ? -12.602 -16.797 0.687 1 97.56 133 TRP B O 1
ATOM 3594 N N . ARG B 1 134 ? -11.711 -15.516 2.275 1 95.88 134 ARG B N 1
ATOM 3595 C CA . ARG B 1 134 ? -12.875 -15.695 3.143 1 95.88 134 ARG B CA 1
ATOM 3596 C C . ARG B 1 134 ? -14.148 -15.219 2.455 1 95.88 134 ARG B C 1
ATOM 3598 O O . ARG B 1 134 ? -15.18 -15.891 2.512 1 95.88 134 ARG B O 1
ATOM 3605 N N . ARG B 1 135 ? -14.102 -14.109 1.819 1 95.25 135 ARG B N 1
ATOM 3606 C CA . ARG B 1 135 ? -15.25 -13.586 1.092 1 95.25 135 ARG B CA 1
ATOM 3607 C C . ARG B 1 135 ? -15.641 -14.508 -0.058 1 95.25 135 ARG B C 1
ATOM 3609 O O . ARG B 1 135 ? -16.828 -14.781 -0.274 1 95.25 135 ARG B O 1
ATOM 3616 N N . ALA B 1 136 ? -14.688 -14.922 -0.798 1 97.69 136 ALA B N 1
ATOM 3617 C CA . ALA B 1 136 ? -14.938 -15.781 -1.949 1 97.69 136 ALA B CA 1
ATOM 3618 C C . ALA B 1 136 ? -15.711 -17.031 -1.538 1 97.69 136 ALA B C 1
ATOM 3620 O O . ALA B 1 136 ? -16.719 -17.375 -2.15 1 97.69 136 ALA B O 1
ATOM 3621 N N . LEU B 1 137 ? -15.266 -17.672 -0.491 1 98.25 137 LEU B N 1
ATOM 3622 C CA . LEU B 1 137 ? -15.867 -18.953 -0.1 1 98.25 137 LEU B CA 1
ATOM 3623 C C . LEU B 1 137 ? -17.141 -18.719 0.707 1 98.25 137 LEU B C 1
ATOM 3625 O O . LEU B 1 137 ? -17.922 -19.656 0.896 1 98.25 137 LEU B O 1
ATOM 3629 N N . ALA B 1 138 ? -17.281 -17.547 1.26 1 97 138 ALA B N 1
ATOM 3630 C CA . ALA B 1 138 ? -18.547 -17.219 1.901 1 97 138 ALA B CA 1
ATOM 3631 C C . ALA B 1 138 ? -19.641 -16.953 0.863 1 97 138 ALA B C 1
ATOM 3633 O O . ALA B 1 138 ? -20.812 -17.297 1.078 1 97 138 ALA B O 1
ATOM 3634 N N . ARG B 1 139 ? -19.328 -16.312 -0.207 1 95.44 139 ARG B N 1
ATOM 3635 C CA . ARG B 1 139 ? -20.266 -16 -1.274 1 95.44 139 ARG B CA 1
ATOM 3636 C C . ARG B 1 139 ? -20.672 -17.25 -2.041 1 95.44 139 ARG B C 1
ATOM 3638 O O . ARG B 1 139 ? -21.828 -17.406 -2.449 1 95.44 139 ARG B O 1
ATOM 3645 N N . GLY B 1 140 ? -19.625 -18.047 -2.336 1 96.81 140 GLY B N 1
ATOM 3646 C CA . GLY B 1 140 ? -19.875 -19.281 -3.049 1 96.81 140 GLY B CA 1
ATOM 3647 C C . GLY B 1 140 ? -18.969 -19.5 -4.242 1 96.81 140 GLY B C 1
ATOM 3648 O O . GLY B 1 140 ? -18.719 -18.562 -5.008 1 96.81 140 GLY B O 1
ATOM 3649 N N . ILE B 1 141 ? -18.578 -20.75 -4.395 1 95 141 ILE B N 1
ATOM 3650 C CA . ILE B 1 141 ? -17.719 -21.078 -5.52 1 95 141 ILE B CA 1
ATOM 3651 C C . ILE B 1 141 ? -18.312 -22.25 -6.297 1 95 141 ILE B C 1
ATOM 3653 O O . ILE B 1 141 ? -19.047 -23.062 -5.738 1 95 141 ILE B O 1
ATOM 3657 N N . GLY B 1 142 ? -17.969 -22.281 -7.617 1 88.88 142 GLY B N 1
ATOM 3658 C CA . GLY B 1 142 ? -18.453 -23.375 -8.445 1 88.88 142 GLY B CA 1
ATOM 3659 C C . GLY B 1 142 ? -19.891 -23.188 -8.906 1 88.88 142 GLY B C 1
ATOM 3660 O O . GLY B 1 142 ? -20.5 -22.172 -8.625 1 88.88 142 GLY B O 1
ATOM 3661 N N . PRO B 1 143 ? -20.328 -24.156 -9.625 1 85.19 143 PRO B N 1
ATOM 3662 C CA . PRO B 1 143 ? -21.656 -24.031 -10.242 1 85.19 143 PRO B CA 1
ATOM 3663 C C . PRO B 1 143 ? -22.781 -23.984 -9.211 1 85.19 143 PRO B C 1
ATOM 3665 O O . PRO B 1 143 ? -23.844 -23.391 -9.461 1 85.19 143 PRO B O 1
ATOM 3668 N N . ASP B 1 144 ? -22.609 -24.531 -8.055 1 89.69 144 ASP B N 1
ATOM 3669 C CA . ASP B 1 144 ? -23.672 -24.625 -7.047 1 89.69 144 ASP B CA 1
ATOM 3670 C C . ASP B 1 144 ? -23.438 -23.625 -5.918 1 89.69 144 ASP B C 1
ATOM 3672 O O . ASP B 1 144 ? -24.047 -23.734 -4.852 1 89.69 144 ASP B O 1
ATOM 3676 N N . ASP B 1 145 ? -22.562 -22.828 -6.059 1 94.88 145 ASP B N 1
ATOM 3677 C CA . ASP B 1 145 ? -22.25 -21.797 -5.066 1 94.88 145 ASP B CA 1
ATOM 3678 C C . ASP B 1 145 ? -21.938 -22.422 -3.709 1 94.88 145 ASP B C 1
ATOM 3680 O O . ASP B 1 145 ? -22.516 -22.047 -2.693 1 94.88 145 ASP B O 1
ATOM 3684 N N . GLY B 1 146 ? -21.094 -23.422 -3.756 1 97.75 146 GLY B N 1
ATOM 3685 C CA . GLY B 1 146 ? -20.672 -24.016 -2.506 1 97.75 146 GLY B CA 1
ATOM 3686 C C . GLY B 1 146 ? -19.906 -23.062 -1.61 1 97.75 146 GLY B C 1
ATOM 3687 O O . GLY B 1 146 ? -19.188 -22.188 -2.098 1 97.75 146 GLY B O 1
ATOM 3688 N N . THR B 1 147 ? -20.078 -23.25 -0.258 1 98.62 147 THR B N 1
ATOM 3689 C CA . THR B 1 147 ? -19.469 -22.328 0.679 1 98.62 147 THR B CA 1
ATOM 3690 C C . THR B 1 147 ? -18.641 -23.078 1.722 1 98.62 147 THR B C 1
ATOM 3692 O O . THR B 1 147 ? -18.812 -24.281 1.91 1 98.62 147 THR B O 1
ATOM 3695 N N . ALA B 1 148 ? -17.75 -22.375 2.324 1 98.62 148 ALA B N 1
ATOM 3696 C CA . ALA B 1 148 ? -16.891 -22.922 3.379 1 98.62 148 ALA B CA 1
ATOM 3697 C C . ALA B 1 148 ? -16.391 -21.828 4.301 1 98.62 148 ALA B C 1
ATOM 3699 O O . ALA B 1 148 ? -16.391 -20.656 3.934 1 98.62 148 ALA B O 1
ATOM 3700 N N . GLU B 1 149 ? -15.961 -22.219 5.512 1 98.06 149 GLU B N 1
ATOM 3701 C CA . GLU B 1 149 ? -15.391 -21.312 6.5 1 98.06 149 GLU B CA 1
ATOM 3702 C C . GLU B 1 149 ? -13.922 -21.625 6.766 1 98.06 149 GLU B C 1
ATOM 3704 O O . GLU B 1 149 ? -13.562 -22.797 6.945 1 98.06 149 GLU B O 1
ATOM 3709 N N . LEU B 1 150 ? -13.141 -20.594 6.793 1 97.88 150 LEU B N 1
ATOM 3710 C CA . LEU B 1 150 ? -11.711 -20.75 7.035 1 97.88 150 LEU B CA 1
ATOM 3711 C C . LEU B 1 150 ? -11.453 -21.266 8.453 1 97.88 150 LEU B C 1
ATOM 3713 O O . LEU B 1 150 ? -12 -20.719 9.414 1 97.88 150 LEU B O 1
ATOM 3717 N N . THR B 1 151 ? -10.641 -22.281 8.586 1 97.75 151 THR B N 1
ATOM 3718 C CA . THR B 1 151 ? -10.375 -22.828 9.914 1 97.75 151 THR B CA 1
ATOM 3719 C C . THR B 1 151 ? -8.922 -22.562 10.32 1 97.75 151 THR B C 1
ATOM 3721 O O . THR B 1 151 ? -8.633 -22.375 11.508 1 97.75 151 THR B O 1
ATOM 3724 N N . SER B 1 152 ? -8.023 -22.562 9.344 1 97.12 152 SER B N 1
ATOM 3725 C CA . SER B 1 152 ? -6.629 -22.312 9.68 1 97.12 152 SER B CA 1
ATOM 3726 C C . SER B 1 152 ? -5.812 -21.984 8.438 1 97.12 152 SER B C 1
ATOM 3728 O O . SER B 1 152 ? -6.207 -22.312 7.316 1 97.12 152 SER B O 1
ATOM 3730 N N . ILE B 1 153 ? -4.738 -21.312 8.625 1 97.88 153 ILE B N 1
ATOM 3731 C CA . ILE B 1 153 ? -3.701 -21.078 7.629 1 97.88 153 ILE B CA 1
ATOM 3732 C C . ILE B 1 153 ? -2.344 -21.516 8.18 1 97.88 153 ILE B C 1
ATOM 3734 O O . ILE B 1 153 ? -1.953 -21.094 9.273 1 97.88 153 ILE B O 1
ATOM 3738 N N . VAL B 1 154 ? -1.665 -22.375 7.414 1 97.88 154 VAL B N 1
ATOM 3739 C CA . VAL B 1 154 ? -0.37 -22.922 7.816 1 97.88 154 VAL B CA 1
ATOM 3740 C C . VAL B 1 154 ? 0.675 -22.609 6.746 1 97.88 154 VAL B C 1
ATOM 3742 O O . VAL B 1 154 ? 0.43 -22.797 5.555 1 97.88 154 VAL B O 1
ATOM 3745 N N . LEU B 1 155 ? 1.788 -22.047 7.145 1 97.88 155 LEU B N 1
ATOM 3746 C CA . LEU B 1 155 ? 2.922 -21.875 6.242 1 97.88 155 LEU B CA 1
ATOM 3747 C C . LEU B 1 155 ? 3.668 -23.188 6.047 1 97.88 155 LEU B C 1
ATOM 3749 O O . LEU B 1 155 ? 4.113 -23.812 7.02 1 97.88 155 LEU B O 1
ATOM 3753 N N . GLU B 1 156 ? 3.74 -23.594 4.797 1 95.94 156 GLU B N 1
ATOM 3754 C CA . GLU B 1 156 ? 4.477 -24.812 4.484 1 95.94 156 GLU B CA 1
ATOM 3755 C C . GLU B 1 156 ? 5.922 -24.5 4.109 1 95.94 156 GLU B C 1
ATOM 3757 O O . GLU B 1 156 ? 6.176 -23.766 3.154 1 95.94 156 GLU B O 1
ATOM 3762 N N . GLN B 1 157 ? 6.777 -25.062 4.844 1 88.38 157 GLN B N 1
ATOM 3763 C CA . GLN B 1 157 ? 8.211 -25 4.57 1 88.38 157 GLN B CA 1
ATOM 3764 C C . GLN B 1 157 ? 8.781 -26.375 4.258 1 88.38 157 GLN B C 1
ATOM 3766 O O . GLN B 1 157 ? 8.102 -27.391 4.438 1 88.38 157 GLN B O 1
ATOM 3771 N N . PRO B 1 158 ? 9.953 -26.391 3.674 1 81 158 PRO B N 1
ATOM 3772 C CA . PRO B 1 158 ? 10.531 -27.688 3.312 1 81 158 PRO B CA 1
ATOM 3773 C C . PRO B 1 158 ? 10.594 -28.656 4.492 1 81 158 PRO B C 1
ATOM 3775 O O . PRO B 1 158 ? 10.32 -29.844 4.332 1 81 158 PRO B O 1
ATOM 3778 N N . ASP B 1 159 ? 10.844 -28.078 5.703 1 83.25 159 ASP B N 1
ATOM 3779 C CA . ASP B 1 159 ? 11.086 -29 6.809 1 83.25 159 ASP B CA 1
ATOM 3780 C C . ASP B 1 159 ? 10.078 -28.781 7.934 1 83.25 159 ASP B C 1
ATOM 3782 O O . ASP B 1 159 ? 10.195 -29.375 9.008 1 83.25 159 ASP B O 1
ATOM 3786 N N . SER B 1 160 ? 9.117 -27.922 7.688 1 88.38 160 SER B N 1
ATOM 3787 C CA . SER B 1 160 ? 8.219 -27.641 8.805 1 88.38 160 SER B CA 1
ATOM 3788 C C . SER B 1 160 ? 6.926 -27 8.32 1 88.38 160 SER B C 1
ATOM 3790 O O . SER B 1 160 ? 6.84 -26.531 7.176 1 88.38 160 SER B O 1
ATOM 3792 N N . SER B 1 161 ? 5.973 -27.188 9.109 1 93.12 161 SER B N 1
ATOM 3793 C CA . SER B 1 161 ? 4.707 -26.469 8.961 1 93.12 161 SER B CA 1
ATOM 3794 C C . SER B 1 161 ? 4.43 -25.578 10.156 1 93.12 161 SER B C 1
ATOM 3796 O O . SER B 1 161 ? 4.465 -26.031 11.305 1 93.12 161 SER B O 1
ATOM 3798 N N . ILE B 1 162 ? 4.148 -24.328 9.898 1 94.25 162 ILE B N 1
ATOM 3799 C CA . ILE B 1 162 ? 4 -23.344 10.961 1 94.25 162 ILE B CA 1
ATOM 3800 C C . ILE B 1 162 ? 2.609 -22.719 10.891 1 94.25 162 ILE B C 1
ATOM 3802 O O . ILE B 1 162 ? 2.246 -22.109 9.891 1 94.25 162 ILE B O 1
ATOM 3806 N N . PRO B 1 163 ? 1.818 -22.875 11.961 1 95 163 PRO B N 1
ATOM 3807 C CA . PRO B 1 163 ? 0.546 -22.141 11.977 1 95 163 PRO B CA 1
ATOM 3808 C C . PRO B 1 163 ? 0.731 -20.625 11.922 1 95 163 PRO B C 1
ATOM 3810 O O . PRO B 1 163 ? 1.539 -20.078 12.672 1 95 163 PRO B O 1
ATOM 3813 N N . VAL B 1 164 ? -0.004 -19.984 11.031 1 95.31 164 VAL B N 1
ATOM 3814 C CA . VAL B 1 164 ? 0.212 -18.562 10.836 1 95.31 164 VAL B CA 1
ATOM 3815 C C . VAL B 1 164 ? -1.059 -17.797 11.195 1 95.31 164 VAL B C 1
ATOM 3817 O O . VAL B 1 164 ? -1 -16.609 11.547 1 95.31 164 VAL B O 1
ATOM 3820 N N . TYR B 1 165 ? -2.209 -18.438 11.102 1 92.38 165 TYR B N 1
ATOM 3821 C CA . TYR B 1 165 ? -3.469 -17.719 11.297 1 92.38 165 TYR B CA 1
ATOM 3822 C C . TYR B 1 165 ? -4.586 -18.688 11.672 1 92.38 165 TYR B C 1
ATOM 3824 O O . TYR B 1 165 ? -4.691 -19.781 11.102 1 92.38 165 TYR B O 1
ATOM 3832 N N . THR B 1 166 ? -5.387 -18.156 12.633 1 89.25 166 THR B N 1
ATOM 3833 C CA . THR B 1 166 ? -6.691 -18.75 12.922 1 89.25 166 THR B CA 1
ATOM 3834 C C . THR B 1 166 ? -7.75 -17.656 13.07 1 89.25 166 THR B C 1
ATOM 3836 O O . THR B 1 166 ? -7.457 -16.562 13.547 1 89.25 166 THR B O 1
ATOM 3839 N N . PRO B 1 167 ? -8.906 -18.047 12.586 1 85.06 167 PRO B N 1
ATOM 3840 C CA . PRO B 1 167 ? -9.969 -17.047 12.742 1 85.06 167 PRO B CA 1
ATOM 3841 C C . PRO B 1 167 ? -10.172 -16.609 14.188 1 85.06 167 PRO B C 1
ATOM 3843 O O . PRO B 1 167 ? -10.539 -15.461 14.453 1 85.06 167 PRO B O 1
ATOM 3846 N N . GLU B 1 168 ? -9.977 -17.422 15.117 1 80.94 168 GLU B N 1
ATOM 3847 C CA . GLU B 1 168 ? -10.141 -17.109 16.531 1 80.94 168 GLU B CA 1
ATOM 3848 C C . GLU B 1 168 ? -9.148 -16.047 16.984 1 80.94 168 GLU B C 1
ATOM 3850 O O . GLU B 1 168 ? -9.508 -15.148 17.75 1 80.94 168 GLU B O 1
ATOM 3855 N N . ASN B 1 169 ? -7.965 -16.188 16.516 1 75.19 169 ASN B N 1
ATOM 3856 C CA . ASN B 1 169 ? -6.934 -15.219 16.859 1 75.19 169 ASN B CA 1
ATOM 3857 C C . ASN B 1 169 ? -7.066 -13.945 16.031 1 75.19 169 ASN B C 1
ATOM 3859 O O . ASN B 1 169 ? -6.855 -12.844 16.547 1 75.19 169 ASN B O 1
ATOM 3863 N N . GLY B 1 170 ? -7.465 -14.102 14.797 1 76.69 170 GLY B N 1
ATOM 3864 C CA . GLY B 1 170 ? -7.711 -12.977 13.914 1 76.69 170 GLY B CA 1
ATOM 3865 C C . GLY B 1 170 ? -6.445 -12.242 13.516 1 76.69 170 GLY B C 1
ATOM 3866 O O . GLY B 1 170 ? -6.508 -11.195 12.859 1 76.69 170 GLY B O 1
ATOM 3867 N N . GLN B 1 171 ? -5.289 -12.68 14.062 1 80.75 171 GLN B N 1
ATOM 3868 C CA . GLN B 1 171 ? -4.016 -12.031 13.766 1 80.75 171 GLN B CA 1
ATOM 3869 C C . GLN B 1 171 ? -3.082 -12.969 13.008 1 80.75 171 GLN B C 1
ATOM 3871 O O . GLN B 1 171 ? -3.086 -14.18 13.25 1 80.75 171 GLN B O 1
ATOM 3876 N N . ILE B 1 172 ? -2.395 -12.398 12.109 1 89.25 172 ILE B N 1
ATOM 3877 C CA . ILE B 1 172 ? -1.379 -13.164 11.391 1 89.25 172 ILE B CA 1
ATOM 3878 C C . ILE B 1 172 ? -0.09 -13.203 12.211 1 89.25 172 ILE B C 1
ATOM 3880 O O . ILE B 1 172 ? 0.526 -12.164 12.461 1 89.25 172 ILE B O 1
ATOM 3884 N N . GLU B 1 173 ? 0.343 -14.32 12.578 1 89.75 173 GLU B N 1
ATOM 3885 C CA . GLU B 1 173 ? 1.578 -14.477 13.344 1 89.75 173 GLU B CA 1
ATOM 3886 C C . GLU B 1 173 ? 2.801 -14.172 12.477 1 89.75 173 GLU B C 1
ATOM 3888 O O . GLU B 1 173 ? 2.844 -14.539 11.305 1 89.75 173 GLU B O 1
ATOM 3893 N N . PRO B 1 174 ? 3.736 -13.477 13.109 1 87.94 174 PRO B N 1
ATOM 3894 C CA . PRO B 1 174 ? 4.977 -13.258 12.359 1 87.94 174 PRO B CA 1
ATOM 3895 C C . PRO B 1 174 ? 5.629 -14.57 11.914 1 87.94 174 PRO B C 1
ATOM 3897 O O . PRO B 1 174 ? 5.602 -15.555 12.648 1 87.94 174 PRO B O 1
ATOM 3900 N N . HIS B 1 175 ? 6.102 -14.648 10.781 1 93.12 175 HIS B N 1
ATOM 3901 C CA . HIS B 1 175 ? 6.754 -15.836 10.242 1 93.12 175 HIS B CA 1
ATOM 3902 C C . HIS B 1 175 ? 7.781 -15.469 9.18 1 93.12 175 HIS B C 1
ATOM 3904 O O . HIS B 1 175 ? 7.668 -14.422 8.539 1 93.12 175 HIS B O 1
ATOM 3910 N N . GLU B 1 176 ? 8.789 -16.266 9.023 1 92.44 176 GLU B N 1
ATOM 3911 C CA . GLU B 1 176 ? 9.867 -16.047 8.062 1 92.44 176 GLU B CA 1
ATOM 3912 C C . GLU B 1 176 ? 9.562 -16.719 6.727 1 92.44 176 GLU B C 1
ATOM 3914 O O . GLU B 1 176 ? 9.148 -17.875 6.691 1 92.44 176 GLU B O 1
ATOM 3919 N N . THR B 1 177 ? 9.766 -15.969 5.637 1 95.31 177 THR B N 1
ATOM 3920 C CA . THR B 1 177 ? 9.414 -16.5 4.324 1 95.31 177 THR B CA 1
ATOM 3921 C C . THR B 1 177 ? 10.617 -16.469 3.385 1 95.31 177 THR B C 1
ATOM 3923 O O . THR B 1 177 ? 10.523 -16.906 2.236 1 95.31 177 THR B O 1
ATOM 3926 N N . ARG B 1 178 ? 11.75 -15.945 3.871 1 94.12 178 ARG B N 1
ATOM 3927 C CA . ARG B 1 178 ? 12.922 -15.844 3.006 1 94.12 178 ARG B CA 1
ATOM 3928 C C . ARG B 1 178 ? 13.555 -17.219 2.773 1 94.12 178 ARG B C 1
ATOM 3930 O O . ARG B 1 178 ? 13.875 -17.922 3.727 1 94.12 178 ARG B O 1
ATOM 3937 N N . LEU B 1 179 ? 13.734 -17.641 1.51 1 93.44 179 LEU B N 1
ATOM 3938 C CA . LEU B 1 179 ? 14.367 -18.891 1.117 1 93.44 179 LEU B CA 1
ATOM 3939 C C . LEU B 1 179 ? 15.695 -18.625 0.413 1 93.44 179 LEU B C 1
ATOM 3941 O O . LEU B 1 179 ? 15.797 -17.734 -0.427 1 93.44 179 LEU B O 1
ATOM 3945 N N . ALA B 1 180 ? 16.609 -19.391 0.775 1 92.69 180 ALA B N 1
ATOM 3946 C CA . ALA B 1 180 ? 17.906 -19.344 0.119 1 92.69 180 ALA B CA 1
ATOM 3947 C C . ALA B 1 180 ? 18.156 -20.609 -0.679 1 92.69 180 ALA B C 1
ATOM 3949 O O . ALA B 1 180 ? 17.969 -21.719 -0.169 1 92.69 180 ALA B O 1
ATOM 3950 N N . CYS B 1 181 ? 18.547 -20.422 -1.863 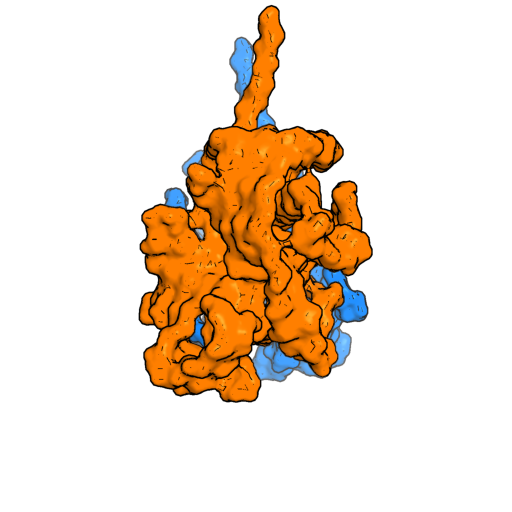1 93.38 181 CYS B N 1
ATOM 3951 C CA . CYS B 1 181 ? 18.844 -21.562 -2.729 1 93.38 181 CYS B CA 1
ATOM 3952 C C . CYS B 1 181 ? 20.062 -22.328 -2.229 1 93.38 181 CYS B C 1
ATOM 3954 O O . CYS B 1 181 ? 21.141 -21.75 -2.049 1 93.38 181 CYS B O 1
ATOM 3956 N N . PRO B 1 182 ? 19.953 -23.594 -1.956 1 92.19 182 PRO B N 1
ATOM 3957 C CA . PRO B 1 182 ? 21.125 -24.391 -1.56 1 92.19 182 PRO B CA 1
ATOM 3958 C C . PRO B 1 182 ? 22.094 -24.641 -2.717 1 92.19 182 PRO B C 1
ATOM 3960 O O . PRO B 1 182 ? 21.766 -24.344 -3.871 1 92.19 182 PRO B O 1
ATOM 3963 N N . PRO B 1 183 ? 23.25 -25.062 -2.422 1 91 183 PRO B N 1
ATOM 3964 C CA . PRO B 1 183 ? 24.188 -25.406 -3.498 1 91 183 PRO B CA 1
ATOM 3965 C C . PRO B 1 183 ? 23.641 -26.5 -4.426 1 91 183 PRO B C 1
ATOM 3967 O O . PRO B 1 183 ? 22.859 -27.344 -4 1 91 183 PRO B O 1
ATOM 3970 N N . PRO B 1 184 ? 24.031 -26.391 -5.66 1 87.94 184 PRO B N 1
ATOM 3971 C CA . PRO B 1 184 ? 23.531 -27.375 -6.621 1 87.94 184 PRO B CA 1
ATOM 3972 C C . PRO B 1 184 ? 23.969 -28.797 -6.281 1 87.94 184 PRO B C 1
ATOM 3974 O O . PRO B 1 184 ? 25.047 -29 -5.703 1 87.94 184 PRO B O 1
ATOM 3977 N N . PRO B 1 185 ? 23.016 -29.594 -6.496 1 78.31 185 PRO B N 1
ATOM 3978 C CA . PRO B 1 185 ? 23.375 -30.984 -6.273 1 78.31 185 PRO B CA 1
ATOM 3979 C C . PRO B 1 185 ? 24.359 -31.516 -7.324 1 78.31 185 PRO B C 1
ATOM 3981 O O . PRO B 1 185 ? 24.844 -30.75 -8.164 1 78.31 185 PRO B O 1
ATOM 3984 N N . ALA B 1 186 ? 24.328 -32.906 -7.363 1 73.81 186 ALA B N 1
ATOM 3985 C CA . ALA B 1 186 ? 25.172 -33.688 -8.266 1 73.81 186 ALA B CA 1
ATOM 3986 C C . ALA B 1 186 ? 24.812 -33.406 -9.727 1 73.81 186 ALA B C 1
ATOM 3988 O O . ALA B 1 186 ? 23.891 -32.656 -10.008 1 73.81 186 ALA B O 1
ATOM 3989 N N . ALA B 1 187 ? 25.453 -33.969 -10.633 1 83.81 187 ALA B N 1
ATOM 3990 C CA . ALA B 1 187 ? 25.312 -33.781 -12.078 1 83.81 187 ALA B CA 1
ATOM 3991 C C . ALA B 1 187 ? 23.969 -34.312 -12.578 1 83.81 187 ALA B C 1
ATOM 3993 O O . ALA B 1 187 ? 23.594 -34.062 -13.719 1 83.81 187 ALA B O 1
ATOM 3994 N N . THR B 1 188 ? 23.156 -34.938 -11.68 1 91.81 188 THR B N 1
ATOM 3995 C CA . THR B 1 188 ? 21.875 -35.469 -12.117 1 91.81 188 THR B CA 1
ATOM 3996 C C . THR B 1 188 ? 20.781 -35.125 -11.117 1 91.81 188 THR B C 1
ATOM 3998 O O . THR B 1 188 ? 20.969 -35.219 -9.906 1 91.81 188 THR B O 1
ATOM 4001 N N . ILE B 1 189 ? 19.625 -34.688 -11.68 1 94.75 189 ILE B N 1
ATOM 4002 C CA . ILE B 1 189 ? 18.438 -34.5 -10.852 1 94.75 189 ILE B CA 1
ATOM 4003 C C . ILE B 1 189 ? 17.234 -35.156 -11.523 1 94.75 189 ILE B C 1
ATOM 4005 O O . ILE B 1 189 ? 17.234 -35.375 -12.734 1 94.75 189 ILE B O 1
ATOM 4009 N N . ARG B 1 190 ? 16.25 -35.5 -10.719 1 96.56 190 ARG B N 1
ATOM 4010 C CA . ARG B 1 190 ? 14.977 -36 -11.211 1 96.56 190 ARG B CA 1
ATOM 4011 C C . ARG B 1 190 ? 13.828 -35.062 -10.836 1 96.56 190 ARG B C 1
ATOM 4013 O O . ARG B 1 190 ? 13.648 -34.75 -9.664 1 96.56 190 ARG B O 1
ATOM 4020 N N . LEU B 1 191 ? 13.117 -34.656 -11.836 1 97.44 191 LEU B N 1
ATOM 4021 C CA . LEU B 1 191 ? 11.898 -33.875 -11.633 1 97.44 191 LEU B CA 1
ATOM 4022 C C . LEU B 1 191 ? 10.664 -34.75 -11.664 1 97.44 191 LEU B C 1
ATOM 4024 O O . LEU B 1 191 ? 10.531 -35.625 -12.547 1 97.44 191 LEU B O 1
ATOM 4028 N N . HIS B 1 192 ? 9.867 -34.656 -10.688 1 98 192 HIS B N 1
ATOM 4029 C CA . HIS B 1 192 ? 8.531 -35.219 -10.711 1 98 192 HIS B CA 1
ATOM 4030 C C . HIS B 1 192 ? 7.465 -34.156 -10.961 1 98 192 HIS B C 1
ATOM 4032 O O . HIS B 1 192 ? 7.113 -33.406 -10.047 1 98 192 HIS B O 1
ATOM 4038 N N . ILE B 1 193 ? 6.969 -34.125 -12.148 1 97.69 193 ILE B N 1
ATOM 4039 C CA . ILE B 1 193 ? 5.973 -33.156 -12.555 1 97.69 193 ILE B CA 1
ATOM 4040 C C . ILE B 1 193 ? 4.574 -33.656 -12.211 1 97.69 193 ILE B C 1
ATOM 4042 O O . ILE B 1 193 ? 4.094 -34.625 -12.805 1 97.69 193 ILE B O 1
ATOM 4046 N N . THR B 1 194 ? 3.865 -32.938 -11.344 1 96.06 194 THR B N 1
ATOM 4047 C CA . THR B 1 194 ? 2.65 -33.469 -10.758 1 96.06 194 THR B CA 1
ATOM 4048 C C . THR B 1 194 ? 1.412 -32.812 -11.344 1 96.06 194 THR B C 1
ATOM 4050 O O . THR B 1 194 ? 0.308 -33.344 -11.266 1 96.06 194 THR B O 1
ATOM 4053 N N . THR B 1 195 ? 1.51 -31.625 -11.828 1 96.44 195 THR B N 1
ATOM 4054 C CA . THR B 1 195 ? 0.426 -30.969 -12.555 1 96.44 195 THR B CA 1
ATOM 4055 C C . THR B 1 195 ? 0.853 -30.656 -13.984 1 96.44 195 THR B C 1
ATOM 4057 O O . THR B 1 195 ? 2.045 -30.5 -14.266 1 96.44 195 THR B O 1
ATOM 4060 N N . PRO B 1 196 ? -0.069 -30.531 -14.891 1 95.56 196 PRO B N 1
ATOM 4061 C CA . PRO B 1 196 ? 0.273 -30.406 -16.312 1 95.56 196 PRO B CA 1
ATOM 4062 C C . PRO B 1 196 ? 1.218 -29.234 -16.578 1 95.56 196 PRO B C 1
ATOM 4064 O O . PRO B 1 196 ? 0.898 -28.078 -16.25 1 95.56 196 PRO B O 1
ATOM 4067 N N . LEU B 1 197 ? 2.322 -29.547 -17.156 1 97.31 197 LEU B N 1
ATOM 4068 C CA . LEU B 1 197 ? 3.318 -28.578 -17.594 1 97.31 197 LEU B CA 1
ATOM 4069 C C . LEU B 1 197 ? 3.07 -28.172 -19.047 1 97.31 197 LEU B C 1
ATOM 4071 O O . LEU B 1 197 ? 3.162 -29 -19.953 1 97.31 197 LEU B O 1
ATOM 4075 N N . ARG B 1 198 ? 2.857 -26.906 -19.234 1 95.88 198 ARG B N 1
ATOM 4076 C CA . ARG B 1 198 ? 2.525 -26.422 -20.562 1 95.88 198 ARG B CA 1
ATOM 4077 C C . ARG B 1 198 ? 3.641 -25.531 -21.109 1 95.88 198 ARG B C 1
ATOM 4079 O O . ARG B 1 198 ? 3.73 -24.359 -20.766 1 95.88 198 ARG B O 1
ATOM 4086 N N . LEU B 1 199 ? 4.441 -26.094 -21.922 1 96.44 199 LEU B N 1
ATOM 4087 C CA . LEU B 1 199 ? 5.477 -25.375 -22.656 1 96.44 199 LEU B CA 1
ATOM 4088 C C . LEU B 1 199 ? 5.09 -25.219 -24.125 1 96.44 199 LEU B C 1
ATOM 4090 O O . LEU B 1 199 ? 4.438 -26.094 -24.703 1 96.44 199 LEU B O 1
ATOM 4094 N N . GLN B 1 200 ? 5.457 -24.094 -24.609 1 93.5 200 GLN B N 1
ATOM 4095 C CA . GLN B 1 200 ? 5.105 -23.844 -26 1 93.5 200 GLN B CA 1
ATOM 4096 C C . GLN B 1 200 ? 6.293 -23.281 -26.781 1 93.5 200 GLN B C 1
ATOM 4098 O O . GLN B 1 200 ? 7.203 -22.703 -26.188 1 93.5 200 GLN B O 1
ATOM 4103 N N . ASN B 1 201 ? 6.34 -23.531 -27.953 1 90.19 201 ASN B N 1
ATOM 4104 C CA . ASN B 1 201 ? 7.219 -22.906 -28.938 1 90.19 201 ASN B CA 1
ATOM 4105 C C . ASN B 1 201 ? 6.422 -22.188 -30.016 1 90.19 201 ASN B C 1
ATOM 4107 O O . ASN B 1 201 ? 5.738 -22.828 -30.828 1 90.19 201 ASN B O 1
ATOM 4111 N N . ASN B 1 202 ? 6.504 -20.844 -30 1 87.81 202 ASN B N 1
ATOM 4112 C CA . ASN B 1 202 ? 5.754 -20.016 -30.938 1 87.81 202 ASN B CA 1
ATOM 4113 C C . ASN B 1 202 ? 4.262 -20.344 -30.906 1 87.81 202 ASN B C 1
ATOM 4115 O O . ASN B 1 202 ? 3.648 -20.578 -31.953 1 87.81 202 ASN B O 1
ATOM 4119 N N . GLY B 1 203 ? 3.811 -20.547 -29.781 1 86.56 203 GLY B N 1
ATOM 4120 C CA . GLY B 1 203 ? 2.381 -20.719 -29.578 1 86.56 203 GLY B CA 1
ATOM 4121 C C . GLY B 1 203 ? 1.938 -22.172 -29.688 1 86.56 203 GLY B C 1
ATOM 4122 O O . GLY B 1 203 ? 0.786 -22.5 -29.406 1 86.56 203 GLY B O 1
ATOM 4123 N N . VAL B 1 204 ? 2.803 -23.031 -30.125 1 89.19 204 VAL B N 1
ATOM 4124 C CA . VAL B 1 204 ? 2.475 -24.438 -30.297 1 89.19 204 VAL B CA 1
ATOM 4125 C C . VAL B 1 204 ? 2.887 -25.234 -29.047 1 89.19 204 VAL B C 1
ATOM 4127 O O . VAL B 1 204 ? 4.062 -25.234 -28.672 1 89.19 204 VAL B O 1
ATOM 4130 N N . PRO B 1 205 ? 1.932 -25.938 -28.484 1 91.44 205 PRO B N 1
ATOM 4131 C CA . PRO B 1 205 ? 2.279 -26.719 -27.297 1 91.44 205 PRO B CA 1
ATOM 4132 C C . PRO B 1 205 ? 3.271 -27.844 -27.594 1 91.44 205 PRO B C 1
ATOM 4134 O O . PRO B 1 205 ? 3.16 -28.516 -28.625 1 91.44 205 PRO B O 1
ATOM 4137 N N . LEU B 1 206 ? 4.211 -28 -26.734 1 95 206 LEU B N 1
ATOM 4138 C CA . LEU B 1 206 ? 5.195 -29.062 -26.875 1 95 206 LEU B CA 1
ATOM 4139 C C . LEU B 1 206 ? 4.719 -30.328 -26.172 1 95 206 LEU B C 1
ATOM 4141 O O . LEU B 1 206 ? 4.395 -30.312 -24.984 1 95 206 LEU B O 1
ATOM 4145 N N . LYS B 1 207 ? 4.742 -31.391 -26.938 1 94.69 207 LYS B N 1
ATOM 4146 C CA . LYS B 1 207 ? 4.297 -32.688 -26.422 1 94.69 207 LYS B CA 1
ATOM 4147 C C . LYS B 1 207 ? 5.477 -33.5 -25.953 1 94.69 207 LYS B C 1
ATOM 4149 O O . LYS B 1 207 ? 6.621 -33.062 -25.969 1 94.69 207 LYS B O 1
ATOM 4154 N N . ALA B 1 208 ? 5.117 -34.719 -25.469 1 94.12 208 ALA B N 1
ATOM 4155 C CA . ALA B 1 208 ? 6.133 -35.594 -24.875 1 94.12 208 ALA B CA 1
ATOM 4156 C C . ALA B 1 208 ? 7.25 -35.875 -25.859 1 94.12 208 ALA B C 1
ATOM 4158 O O . ALA B 1 208 ? 8.414 -36 -25.484 1 94.12 208 ALA B O 1
ATOM 4159 N N . GLN B 1 209 ? 6.934 -35.938 -27.141 1 93.75 209 GLN B N 1
ATOM 4160 C CA . GLN B 1 209 ? 7.895 -36.312 -28.172 1 93.75 209 GLN B CA 1
ATOM 4161 C C . GLN B 1 209 ? 8.688 -35.125 -28.672 1 93.75 209 GLN B C 1
ATOM 4163 O O . GLN B 1 209 ? 9.75 -35.281 -29.281 1 93.75 209 GLN B O 1
ATOM 4168 N N . THR B 1 210 ? 8.148 -33.969 -28.391 1 94.94 210 THR B N 1
ATOM 4169 C CA . THR B 1 210 ? 8.758 -32.812 -29.031 1 94.94 210 THR B CA 1
ATOM 4170 C C . THR B 1 210 ? 9.406 -31.922 -27.984 1 94.94 210 THR B C 1
ATOM 4172 O O . THR B 1 210 ? 10.219 -31.047 -28.328 1 94.94 210 THR B O 1
ATOM 4175 N N . VAL B 1 211 ? 9.07 -32.062 -26.719 1 96.56 211 VAL B N 1
ATOM 4176 C CA . VAL B 1 211 ? 9.641 -31.219 -25.672 1 96.56 211 VAL B CA 1
ATOM 4177 C C . VAL B 1 211 ? 11.141 -31.484 -25.562 1 96.56 211 VAL B C 1
ATOM 4179 O O . VAL B 1 211 ? 11.617 -32.594 -25.859 1 96.56 211 VAL B O 1
ATOM 4182 N N . THR B 1 212 ? 11.867 -30.438 -25.188 1 96.88 212 THR B N 1
ATOM 4183 C CA . THR B 1 212 ? 13.32 -30.531 -25.047 1 96.88 212 THR B CA 1
ATOM 4184 C C . THR B 1 212 ? 13.781 -30.016 -23.688 1 96.88 212 THR B C 1
ATOM 4186 O O . THR B 1 212 ? 13.047 -29.281 -23.031 1 96.88 212 THR B O 1
ATOM 4189 N N . GLU B 1 213 ? 14.992 -30.438 -23.328 1 97.31 213 GLU B N 1
ATOM 4190 C CA . GLU B 1 213 ? 15.609 -29.906 -22.109 1 97.31 213 GLU B CA 1
ATOM 4191 C C . GLU B 1 213 ? 15.773 -28.391 -22.203 1 97.31 213 GLU B C 1
ATOM 4193 O O . GLU B 1 213 ? 15.555 -27.688 -21.219 1 97.31 213 GLU B O 1
ATOM 4198 N N . ARG B 1 214 ? 16.094 -27.953 -23.359 1 97.25 214 ARG B N 1
ATOM 4199 C CA . ARG B 1 214 ? 16.25 -26.516 -23.578 1 97.25 214 ARG B CA 1
ATOM 4200 C C . ARG B 1 214 ? 14.961 -25.781 -23.281 1 97.25 214 ARG B C 1
ATOM 4202 O O . ARG B 1 214 ? 14.969 -24.75 -22.609 1 97.25 214 ARG B O 1
ATOM 4209 N N . ALA B 1 215 ? 13.852 -26.266 -23.812 1 97.31 215 ALA B N 1
ATOM 4210 C CA . ALA B 1 215 ? 12.562 -25.609 -23.609 1 97.31 215 ALA B CA 1
ATOM 4211 C C . ALA B 1 215 ? 12.219 -25.516 -22.125 1 97.31 215 ALA B C 1
ATOM 4213 O O . ALA B 1 215 ? 11.773 -24.469 -21.656 1 97.31 215 ALA B O 1
ATOM 4214 N N . LEU B 1 216 ? 12.445 -26.578 -21.391 1 98.19 216 LEU B N 1
ATOM 4215 C CA . LEU B 1 216 ? 12.156 -26.594 -19.953 1 98.19 216 LEU B CA 1
ATOM 4216 C C . LEU B 1 216 ? 13.062 -25.625 -19.219 1 98.19 216 LEU B C 1
ATOM 4218 O O . LEU B 1 216 ? 12.578 -24.766 -18.469 1 98.19 216 LEU B O 1
ATOM 4222 N N . LEU B 1 217 ? 14.344 -25.766 -19.422 1 98 217 LEU B N 1
ATOM 4223 C CA . LEU B 1 217 ? 15.328 -25 -18.672 1 98 217 LEU B CA 1
ATOM 4224 C C . LEU B 1 217 ? 15.18 -23.516 -18.938 1 98 217 LEU B C 1
ATOM 4226 O O . LEU B 1 217 ? 15.195 -22.703 -18.016 1 98 217 LEU B O 1
ATOM 4230 N N . MET B 1 218 ? 14.992 -23.156 -20.156 1 97.06 218 MET B N 1
ATOM 4231 C CA . MET B 1 218 ? 14.891 -21.734 -20.484 1 97.06 218 MET B CA 1
ATOM 4232 C C . MET B 1 218 ? 13.578 -21.141 -20 1 97.06 218 MET B C 1
ATOM 4234 O O . MET B 1 218 ? 13.523 -19.969 -19.609 1 97.06 218 MET B O 1
ATOM 4238 N N . ALA B 1 219 ? 12.516 -21.953 -19.984 1 96.88 219 ALA B N 1
ATOM 4239 C CA . ALA B 1 219 ? 11.258 -21.5 -19.391 1 96.88 219 ALA B CA 1
ATOM 4240 C C . ALA B 1 219 ? 11.422 -21.203 -17.906 1 96.88 219 ALA B C 1
ATOM 4242 O O . ALA B 1 219 ? 10.93 -20.188 -17.406 1 96.88 219 ALA B O 1
ATOM 4243 N N . LEU B 1 220 ? 12.102 -22.047 -17.234 1 98.12 220 LEU B N 1
ATOM 4244 C CA . LEU B 1 220 ? 12.344 -21.875 -15.805 1 98.12 220 LEU B CA 1
ATOM 4245 C C . LEU B 1 220 ? 13.219 -20.656 -15.547 1 98.12 220 LEU B C 1
ATOM 4247 O O . LEU B 1 220 ? 12.938 -19.859 -14.641 1 98.12 220 LEU B O 1
ATOM 4251 N N . VAL B 1 221 ? 14.242 -20.531 -16.312 1 96.62 221 VAL B N 1
ATOM 4252 C CA . VAL B 1 221 ? 15.18 -19.422 -16.188 1 96.62 221 VAL B CA 1
ATOM 4253 C C . VAL B 1 221 ? 14.438 -18.094 -16.406 1 96.62 221 VAL B C 1
ATOM 4255 O O . VAL B 1 221 ? 14.57 -17.172 -15.602 1 96.62 221 VAL B O 1
ATOM 4258 N N . ARG B 1 222 ? 13.672 -18.047 -17.406 1 94.56 222 ARG B N 1
ATOM 4259 C CA . ARG B 1 222 ? 12.93 -16.828 -17.719 1 94.56 222 ARG B CA 1
ATOM 4260 C C . ARG B 1 222 ? 11.953 -16.484 -16.609 1 94.56 222 ARG B C 1
ATOM 4262 O O . ARG B 1 222 ? 11.867 -15.328 -16.188 1 94.56 222 ARG B O 1
ATOM 4269 N N . ARG B 1 223 ? 11.25 -17.422 -16.156 1 96.31 223 ARG B N 1
ATOM 4270 C CA . ARG B 1 223 ? 10.25 -17.188 -15.125 1 96.31 223 ARG B CA 1
ATOM 4271 C C . ARG B 1 223 ? 10.898 -16.688 -13.836 1 96.31 223 ARG B C 1
ATOM 4273 O O . ARG B 1 223 ? 10.453 -15.711 -13.234 1 96.31 223 ARG B O 1
ATOM 4280 N N . PHE B 1 224 ? 11.93 -17.359 -13.414 1 97 224 PHE B N 1
ATOM 4281 C CA . PHE B 1 224 ? 12.609 -16.953 -12.188 1 97 224 PHE B CA 1
ATOM 4282 C C . PHE B 1 224 ? 13.188 -15.547 -12.32 1 97 224 PHE B C 1
ATOM 4284 O O . PHE B 1 224 ? 13.078 -14.734 -11.406 1 97 224 PHE B O 1
ATOM 4291 N N . ALA B 1 225 ? 13.781 -15.312 -13.445 1 94.44 225 ALA B N 1
ATOM 4292 C CA . ALA B 1 225 ? 14.375 -13.992 -13.695 1 94.44 225 ALA B CA 1
ATOM 4293 C C . ALA B 1 225 ? 13.312 -12.898 -13.617 1 94.44 225 ALA B C 1
ATOM 4295 O O . ALA B 1 225 ? 13.516 -11.883 -12.953 1 94.44 225 ALA B O 1
ATOM 4296 N N . LEU B 1 226 ? 12.188 -13.141 -14.234 1 94.38 226 LEU B N 1
ATOM 4297 C CA . LEU B 1 226 ? 11.141 -12.125 -14.273 1 94.38 226 LEU B CA 1
ATOM 4298 C C . LEU B 1 226 ? 10.5 -11.945 -12.906 1 94.38 226 LEU B C 1
ATOM 4300 O O . LEU B 1 226 ? 10.281 -10.812 -12.461 1 94.38 226 LEU B O 1
ATOM 4304 N N . ILE B 1 227 ? 10.25 -13 -12.195 1 96.56 227 ILE B N 1
ATOM 4305 C CA . ILE B 1 227 ? 9.617 -12.93 -10.883 1 96.56 227 ILE B CA 1
ATOM 4306 C C . ILE B 1 227 ? 10.547 -12.211 -9.898 1 96.56 227 ILE B C 1
ATOM 4308 O O . ILE B 1 227 ? 10.109 -11.352 -9.141 1 96.56 227 ILE B O 1
ATOM 4312 N N . SER B 1 228 ? 11.805 -12.562 -9.93 1 95.5 228 SER B N 1
ATOM 4313 C CA . SER B 1 228 ? 12.766 -11.922 -9.039 1 95.5 228 SER B CA 1
ATOM 4314 C C . SER B 1 228 ? 12.891 -10.43 -9.352 1 95.5 228 SER B C 1
ATOM 4316 O O . SER B 1 228 ? 13.039 -9.617 -8.445 1 95.5 228 SER B O 1
ATOM 4318 N N . GLU B 1 229 ? 12.836 -10.164 -10.594 1 92.94 229 GLU B N 1
ATOM 4319 C CA . GLU B 1 229 ? 12.992 -8.781 -11.023 1 92.94 229 GLU B CA 1
ATOM 4320 C C . GLU B 1 229 ? 11.789 -7.93 -10.617 1 92.94 229 GLU B C 1
ATOM 4322 O O . GLU B 1 229 ? 11.953 -6.84 -10.062 1 92.94 229 GLU B O 1
ATOM 4327 N N . PHE B 1 230 ? 10.688 -8.453 -10.836 1 93.38 230 PHE B N 1
ATOM 4328 C CA . PHE B 1 230 ? 9.5 -7.625 -10.68 1 93.38 230 PHE B CA 1
ATOM 4329 C C . PHE B 1 230 ? 8.977 -7.688 -9.25 1 93.38 230 PHE B C 1
ATOM 4331 O O . PHE B 1 230 ? 8.336 -6.746 -8.773 1 93.38 230 PHE B O 1
ATOM 4338 N N . HIS B 1 231 ? 9.203 -8.734 -8.555 1 94.94 231 HIS B N 1
ATOM 4339 C CA . HIS B 1 231 ? 8.523 -8.914 -7.281 1 94.94 231 HIS B CA 1
ATOM 4340 C C . HIS B 1 231 ? 9.516 -9.227 -6.164 1 94.94 231 HIS B C 1
ATOM 4342 O O . HIS B 1 231 ? 9.172 -9.133 -4.98 1 94.94 231 HIS B O 1
ATOM 4348 N N . GLY B 1 232 ? 10.68 -9.594 -6.539 1 94.38 232 GLY B N 1
ATOM 4349 C CA . GLY B 1 232 ? 11.648 -10.031 -5.543 1 94.38 232 GLY B CA 1
ATOM 4350 C C . GLY B 1 232 ? 12.414 -8.883 -4.918 1 94.38 232 GLY B C 1
ATOM 4351 O O . GLY B 1 232 ? 12.227 -7.723 -5.293 1 94.38 232 GLY B O 1
ATOM 4352 N N . GLU B 1 233 ? 13.203 -9.219 -3.908 1 90.06 233 GLU B N 1
ATOM 4353 C CA . GLU B 1 233 ? 14.055 -8.242 -3.244 1 90.06 233 GLU B CA 1
ATOM 4354 C C . GLU B 1 233 ? 15.258 -7.875 -4.109 1 90.06 233 GLU B C 1
ATOM 4356 O O . GLU B 1 233 ? 15.727 -6.734 -4.09 1 90.06 233 GLU B O 1
ATOM 4361 N N . ALA B 1 234 ? 15.711 -8.875 -4.77 1 89.25 234 ALA B N 1
ATOM 4362 C CA . ALA B 1 234 ? 16.844 -8.68 -5.676 1 89.25 234 ALA B CA 1
ATOM 4363 C C . ALA B 1 234 ? 16.625 -9.438 -6.984 1 89.25 234 ALA B C 1
ATOM 4365 O O . ALA B 1 234 ? 16.234 -10.602 -6.98 1 89.25 234 ALA B O 1
ATOM 4366 N N . ALA B 1 235 ? 16.969 -8.766 -8.023 1 88.81 235 ALA B N 1
ATOM 4367 C CA . ALA B 1 235 ? 16.797 -9.367 -9.344 1 88.81 235 ALA B CA 1
ATOM 4368 C C . ALA B 1 235 ? 17.875 -10.414 -9.625 1 88.81 235 ALA B C 1
ATOM 4370 O O . ALA B 1 235 ? 19.047 -10.172 -9.383 1 88.81 235 ALA B O 1
ATOM 4371 N N . TRP B 1 236 ? 17.5 -11.57 -10.031 1 91.62 236 TRP B N 1
ATOM 4372 C CA . TRP B 1 236 ? 18.406 -12.562 -10.617 1 91.62 236 TRP B CA 1
ATOM 4373 C C . TRP B 1 236 ? 18.594 -12.312 -12.109 1 91.62 236 TRP B C 1
ATOM 4375 O O . TRP B 1 236 ? 17.641 -12.422 -12.891 1 91.62 236 TRP B O 1
ATOM 4385 N N . GLN B 1 237 ? 19.75 -11.969 -12.516 1 89.5 237 GLN B N 1
ATOM 4386 C CA . GLN B 1 237 ? 20 -11.555 -13.891 1 89.5 237 GLN B CA 1
ATOM 4387 C C . GLN B 1 237 ? 20.953 -12.516 -14.586 1 89.5 237 GLN B C 1
ATOM 4389 O O . GLN B 1 237 ? 22.156 -12.227 -14.711 1 89.5 237 GLN B O 1
ATOM 4394 N N . PRO B 1 238 ? 20.453 -13.508 -15.148 1 89.56 238 PRO B N 1
ATOM 4395 C CA . PRO B 1 238 ? 21.297 -14.484 -15.836 1 89.56 238 PRO B CA 1
ATOM 4396 C C . PRO B 1 238 ? 21.703 -14.031 -17.234 1 89.56 238 PRO B C 1
ATOM 4398 O O . PRO B 1 238 ? 21.062 -13.156 -17.812 1 89.56 238 PRO B O 1
ATOM 4401 N N . ASP B 1 239 ? 22.844 -14.555 -17.703 1 91.88 239 ASP B N 1
ATOM 4402 C CA . ASP B 1 239 ? 23.203 -14.406 -19.109 1 91.88 239 ASP B CA 1
ATOM 4403 C C . ASP B 1 239 ? 22.391 -15.359 -19.984 1 91.88 239 ASP B C 1
ATOM 4405 O O . ASP B 1 239 ? 22.781 -16.516 -20.188 1 91.88 239 ASP B O 1
ATOM 4409 N N . PHE B 1 240 ? 21.391 -14.883 -20.578 1 92.5 240 PHE B N 1
ATOM 4410 C CA . PHE B 1 240 ? 20.438 -15.711 -21.312 1 92.5 240 PHE B CA 1
ATOM 4411 C C . PHE B 1 240 ? 21.109 -16.391 -22.5 1 92.5 240 PHE B C 1
ATOM 4413 O O . PHE B 1 240 ? 20.828 -17.547 -22.797 1 92.5 240 PHE B O 1
ATOM 4420 N N . ARG B 1 241 ? 21.891 -15.633 -23.141 1 93.12 241 ARG B N 1
ATOM 4421 C CA . ARG B 1 241 ? 22.578 -16.203 -24.297 1 93.12 241 ARG B CA 1
ATOM 4422 C C . ARG B 1 241 ? 23.469 -17.359 -23.891 1 93.12 241 ARG B C 1
ATOM 4424 O O . ARG B 1 241 ? 23.422 -18.438 -24.484 1 93.12 241 ARG B O 1
ATOM 4431 N N . HIS B 1 242 ? 24.234 -17.109 -22.938 1 94.88 242 HIS B N 1
ATOM 4432 C CA . HIS B 1 242 ? 25.141 -18.141 -22.438 1 94.88 242 HIS B CA 1
ATOM 4433 C C . HIS B 1 242 ? 24.359 -19.359 -21.953 1 94.88 242 HIS B C 1
ATOM 4435 O O . HIS B 1 242 ? 24.719 -20.5 -22.25 1 94.88 242 HIS B O 1
ATOM 4441 N N . LEU B 1 243 ? 23.297 -19.141 -21.234 1 95.88 243 LEU B N 1
ATOM 4442 C CA . LEU B 1 243 ? 22.484 -20.25 -20.734 1 95.88 243 LEU B CA 1
ATOM 4443 C C . LEU B 1 243 ? 21.828 -21.016 -21.875 1 95.88 243 LEU B C 1
ATOM 4445 O O . LEU B 1 243 ? 21.734 -22.25 -21.828 1 95.88 243 LEU B O 1
ATOM 4449 N N . GLY B 1 244 ? 21.406 -20.266 -22.859 1 96.31 244 GLY B N 1
ATOM 4450 C CA . GLY B 1 244 ? 20.859 -20.938 -24.031 1 96.31 244 GLY B CA 1
ATOM 4451 C C . GLY B 1 244 ? 21.828 -21.922 -24.672 1 96.31 244 GLY B C 1
ATOM 4452 O O . GLY B 1 244 ? 21.438 -23.031 -25.047 1 96.31 244 GLY B O 1
ATOM 4453 N N . GLU B 1 245 ? 23.047 -21.531 -24.75 1 96.69 245 GLU B N 1
ATOM 4454 C CA . GLU B 1 245 ? 24.094 -22.375 -25.328 1 96.69 245 GLU B CA 1
ATOM 4455 C C . GLU B 1 245 ? 24.406 -23.562 -24.406 1 96.69 245 GLU B C 1
ATOM 4457 O O . GLU B 1 245 ? 24.641 -24.672 -24.891 1 96.69 245 GLU B O 1
ATOM 4462 N N . LEU B 1 246 ? 24.359 -23.281 -23.203 1 96 246 LEU B N 1
ATOM 4463 C CA . LEU B 1 246 ? 24.75 -24.266 -22.203 1 96 246 LEU B CA 1
ATOM 4464 C C . LEU B 1 246 ? 23.734 -25.406 -22.141 1 96 246 LEU B C 1
ATOM 4466 O O . LEU B 1 246 ? 24.031 -26.484 -21.625 1 96 246 LEU B O 1
ATOM 4470 N N . THR B 1 247 ? 22.531 -25.219 -22.594 1 96.94 247 THR B N 1
ATOM 4471 C CA . THR B 1 247 ? 21.484 -26.234 -22.547 1 96.94 247 THR B CA 1
ATOM 4472 C C . THR B 1 247 ? 21.906 -27.469 -23.328 1 96.94 247 THR B C 1
ATOM 4474 O O . THR B 1 247 ? 21.453 -28.578 -23.047 1 96.94 247 THR B O 1
ATOM 4477 N N . SER B 1 248 ? 22.75 -27.25 -24.344 1 96.31 248 SER B N 1
ATOM 4478 C CA . SER B 1 248 ? 23.203 -28.375 -25.172 1 96.31 248 SER B CA 1
ATOM 4479 C C . SER B 1 248 ? 24.016 -29.375 -24.344 1 96.31 248 SER B C 1
ATOM 4481 O O . SER B 1 248 ? 24.172 -30.516 -24.75 1 96.31 248 SER B O 1
ATOM 4483 N N . SER B 1 249 ? 24.453 -28.953 -23.25 1 94.81 249 SER B N 1
ATOM 4484 C CA . SER B 1 249 ? 25.25 -29.812 -22.391 1 94.81 249 SER B CA 1
ATOM 4485 C C . SER B 1 249 ? 24.359 -30.625 -21.438 1 94.81 249 SER B C 1
ATOM 4487 O O . SER B 1 249 ? 24.859 -31.438 -20.656 1 94.81 249 SER B O 1
ATOM 4489 N N . VAL B 1 250 ? 23.109 -30.469 -21.484 1 96.19 250 VAL B N 1
ATOM 4490 C CA . VAL B 1 250 ? 22.172 -31.141 -20.594 1 96.19 250 VAL B CA 1
ATOM 4491 C C . VAL B 1 250 ? 21.344 -32.156 -21.375 1 96.19 250 VAL B C 1
ATOM 4493 O O . VAL B 1 250 ? 20.766 -31.844 -22.406 1 96.19 250 VAL B O 1
ATOM 4496 N N . THR B 1 251 ? 21.344 -33.406 -20.938 1 95.75 251 THR B N 1
ATOM 4497 C CA . THR B 1 251 ? 20.547 -34.469 -21.516 1 95.75 251 THR B CA 1
ATOM 4498 C C . THR B 1 251 ? 19.453 -34.906 -20.547 1 95.75 251 THR B C 1
ATOM 4500 O O . THR B 1 251 ? 19.516 -34.625 -19.359 1 95.75 251 THR B O 1
ATOM 4503 N N . GLY B 1 252 ? 18.438 -35.562 -21.078 1 94.69 252 GLY B N 1
ATOM 4504 C CA . GLY B 1 252 ? 17.344 -35.938 -20.219 1 94.69 252 GLY B CA 1
ATOM 4505 C C . GLY B 1 252 ? 16.703 -37.25 -20.594 1 94.69 252 GLY B C 1
ATOM 4506 O O . GLY B 1 252 ? 16.766 -37.656 -21.766 1 94.69 252 GLY B O 1
ATOM 4507 N N . LYS B 1 253 ? 16.297 -38.062 -19.688 1 95.38 253 LYS B N 1
ATOM 4508 C CA . LYS B 1 253 ? 15.383 -39.188 -19.844 1 95.38 253 LYS B CA 1
ATOM 4509 C C . LYS B 1 253 ? 13.961 -38.812 -19.438 1 95.38 253 LYS B C 1
ATOM 4511 O O . LYS B 1 253 ? 13.727 -38.406 -18.297 1 95.38 253 LYS B O 1
ATOM 4516 N N . ARG B 1 254 ? 13.047 -38.969 -20.375 1 96.25 254 ARG B N 1
ATOM 4517 C CA . ARG B 1 254 ? 11.695 -38.438 -20.156 1 96.25 254 ARG B CA 1
ATOM 4518 C C . ARG B 1 254 ? 10.688 -39.594 -20.109 1 96.25 254 ARG B C 1
ATOM 4520 O O . ARG B 1 254 ? 10.648 -40.438 -21 1 96.25 254 ARG B O 1
ATOM 4527 N N . GLN B 1 255 ? 10.016 -39.656 -19.094 1 96.75 255 GLN B N 1
ATOM 4528 C CA . GLN B 1 255 ? 8.805 -40.469 -18.953 1 96.75 255 GLN B CA 1
ATOM 4529 C C . GLN B 1 255 ? 7.586 -39.594 -18.703 1 96.75 255 GLN B C 1
ATOM 4531 O O . GLN B 1 255 ? 7.102 -39.5 -17.578 1 96.75 255 GLN B O 1
ATOM 4536 N N . LEU B 1 256 ? 7.191 -39 -19.797 1 97.12 256 LEU B N 1
ATOM 4537 C CA . LEU B 1 256 ? 6.164 -37.969 -19.719 1 97.12 256 LEU B CA 1
ATOM 4538 C C . LEU B 1 256 ? 4.898 -38.406 -20.453 1 97.12 256 LEU B C 1
ATOM 4540 O O . LEU B 1 256 ? 4.973 -39.125 -21.438 1 97.12 256 LEU B O 1
ATOM 4544 N N . SER B 1 257 ? 3.814 -38.031 -19.969 1 95.38 257 SER B N 1
ATOM 4545 C CA . SER B 1 257 ? 2.52 -38.219 -20.609 1 95.38 257 SER B CA 1
ATOM 4546 C C . SER B 1 257 ? 1.713 -36.938 -20.672 1 95.38 257 SER B C 1
ATOM 4548 O O . SER B 1 257 ? 1.826 -36.094 -19.781 1 95.38 257 SER B O 1
ATOM 4550 N N . TRP B 1 258 ? 0.966 -36.875 -21.719 1 93.75 258 TRP B N 1
ATOM 4551 C CA . TRP B 1 258 ? 0.097 -35.719 -21.891 1 93.75 258 TRP B CA 1
ATOM 4552 C C . TRP B 1 258 ? -1.221 -35.906 -21.141 1 93.75 258 TRP B C 1
ATOM 4554 O O . TRP B 1 258 ? -1.882 -36.938 -21.297 1 93.75 258 TRP B O 1
ATOM 4564 N N . ARG B 1 259 ? -1.603 -34.969 -20.344 1 90.5 259 ARG B N 1
ATOM 4565 C CA . ARG B 1 259 ? -2.869 -35 -19.609 1 90.5 259 ARG B CA 1
ATOM 4566 C C . ARG B 1 259 ? -3.779 -33.875 -20.047 1 90.5 259 ARG B C 1
ATOM 4568 O O . ARG B 1 259 ? -3.436 -32.688 -19.891 1 90.5 259 ARG B O 1
ATOM 4575 N N . ASP B 1 260 ? -4.906 -34.219 -20.547 1 84.94 260 ASP B N 1
ATOM 4576 C CA . ASP B 1 260 ? -5.887 -33.25 -20.984 1 84.94 260 ASP B CA 1
ATOM 4577 C C . ASP B 1 260 ? -6.863 -32.906 -19.859 1 84.94 260 ASP B C 1
ATOM 4579 O O . ASP B 1 260 ? -7.082 -33.719 -18.953 1 84.94 260 ASP B O 1
ATOM 4583 N N . TRP B 1 261 ? -7.359 -31.688 -19.859 1 79.06 261 TRP B N 1
ATOM 4584 C CA . TRP B 1 261 ? -8.477 -31.328 -19 1 79.06 261 TRP B CA 1
ATOM 4585 C C . TRP B 1 261 ? -9.258 -30.156 -19.578 1 79.06 261 TRP B C 1
ATOM 4587 O O . TRP B 1 261 ? -8.82 -29.531 -20.547 1 79.06 261 TRP B O 1
ATOM 4597 N N . GLN B 1 262 ? -10.445 -30.016 -19.078 1 77.44 262 GLN B N 1
ATOM 4598 C CA . GLN B 1 262 ? -11.305 -28.922 -19.516 1 77.44 262 GLN B CA 1
ATOM 4599 C C . GLN B 1 262 ? -11.562 -27.938 -18.375 1 77.44 262 GLN B C 1
ATOM 4601 O O . GLN B 1 262 ? -11.609 -28.328 -17.219 1 77.44 262 GLN B O 1
ATOM 4606 N N . ARG B 1 263 ? -11.578 -26.656 -18.75 1 71.19 263 ARG B N 1
ATOM 4607 C CA . ARG B 1 263 ? -11.953 -25.641 -17.781 1 71.19 263 ARG B CA 1
ATOM 4608 C C . ARG B 1 263 ? -13.008 -24.703 -18.375 1 71.19 263 ARG B C 1
ATOM 4610 O O . ARG B 1 263 ? -13.156 -24.609 -19.594 1 71.19 263 ARG B O 1
ATOM 4617 N N . TYR B 1 264 ? -13.844 -24.125 -17.5 1 70.19 264 TYR B N 1
ATOM 4618 C CA . TYR B 1 264 ? -14.766 -23.078 -17.922 1 70.19 264 TYR B CA 1
ATOM 4619 C C . TYR B 1 264 ? -14.148 -21.703 -17.719 1 70.19 264 TYR B C 1
ATOM 4621 O O . TYR B 1 264 ? -13.57 -21.422 -16.672 1 70.19 264 TYR B O 1
ATOM 4629 N N . SER B 1 265 ? -14.125 -20.859 -18.812 1 70.94 265 SER B N 1
ATOM 4630 C CA . SER B 1 265 ? -13.688 -19.469 -18.734 1 70.94 265 SER B CA 1
ATOM 4631 C C . SER B 1 265 ? -14.875 -18.516 -18.594 1 70.94 265 SER B C 1
ATOM 4633 O O . SER B 1 265 ? -15.633 -18.328 -19.547 1 70.94 265 SER B O 1
ATOM 4635 N N . SER B 1 266 ? -14.953 -17.953 -17.391 1 69.25 266 SER B N 1
ATOM 4636 C CA . SER B 1 266 ? -16.047 -17 -17.172 1 69.25 266 SER B CA 1
ATOM 4637 C C . SER B 1 266 ? -15.883 -15.773 -18.062 1 69.25 266 SER B C 1
ATOM 4639 O O . SER B 1 266 ? -16.875 -15.18 -18.5 1 69.25 266 SER B O 1
ATOM 4641 N N . ARG B 1 267 ? -14.688 -15.375 -18.344 1 64.88 267 ARG B N 1
ATOM 4642 C CA . ARG B 1 267 ? -14.398 -14.227 -19.203 1 64.88 267 ARG B CA 1
ATOM 4643 C C . ARG B 1 267 ? -14.844 -14.484 -20.641 1 64.88 267 ARG B C 1
ATOM 4645 O O . ARG B 1 267 ? -15.484 -13.633 -21.266 1 64.88 267 ARG B O 1
ATOM 4652 N N . GLN B 1 268 ? -14.617 -15.711 -21.047 1 68.44 268 GLN B N 1
ATOM 4653 C CA . GLN B 1 268 ? -14.922 -16.062 -22.438 1 68.44 268 GLN B CA 1
ATOM 4654 C C . GLN B 1 268 ? -16.234 -16.828 -22.516 1 68.44 268 GLN B C 1
ATOM 4656 O O . GLN B 1 268 ? -16.719 -17.109 -23.625 1 68.44 268 GLN B O 1
ATOM 4661 N N . LYS B 1 269 ? -16.75 -17.109 -21.422 1 70.56 269 LYS B N 1
ATOM 4662 C CA . LYS B 1 269 ? -18.016 -17.828 -21.297 1 70.56 269 LYS B CA 1
ATOM 4663 C C . LYS B 1 269 ? -18.016 -19.094 -22.156 1 70.56 269 LYS B C 1
ATOM 4665 O O . LYS B 1 269 ? -18.953 -19.344 -22.906 1 70.56 269 LYS B O 1
ATOM 4670 N N . GLN B 1 270 ? -16.812 -19.766 -22.172 1 74.25 270 GLN B N 1
ATOM 4671 C CA . GLN B 1 270 ? -16.719 -21.016 -22.938 1 74.25 270 GLN B CA 1
ATOM 4672 C C . GLN B 1 270 ? -15.797 -22.016 -22.234 1 74.25 270 GLN B C 1
ATOM 4674 O O . GLN B 1 270 ? -14.992 -21.625 -21.375 1 74.25 270 GLN B O 1
ATOM 4679 N N . LYS B 1 271 ? -15.961 -23.328 -22.688 1 76.19 271 LYS B N 1
ATOM 4680 C CA . LYS B 1 271 ? -15.062 -24.391 -22.219 1 76.19 271 LYS B CA 1
ATOM 4681 C C . LYS B 1 271 ? -13.766 -24.406 -23.016 1 76.19 271 LYS B C 1
ATOM 4683 O O . LYS B 1 271 ? -13.781 -24.219 -24.234 1 76.19 271 LYS B O 1
ATOM 4688 N N . MET B 1 272 ? -12.703 -24.406 -22.312 1 75.62 272 MET B N 1
ATOM 4689 C CA . MET B 1 272 ? -11.375 -24.469 -22.906 1 75.62 272 MET B CA 1
ATOM 4690 C C . MET B 1 272 ? -10.719 -25.828 -22.641 1 75.62 272 MET B C 1
ATOM 4692 O O . MET B 1 272 ? -10.789 -26.344 -21.516 1 75.62 272 MET B O 1
ATOM 4696 N N . ALA B 1 273 ? -10.289 -26.438 -23.688 1 73.94 273 ALA B N 1
ATOM 4697 C CA . ALA B 1 273 ? -9.508 -27.672 -23.547 1 73.94 273 ALA B CA 1
ATOM 4698 C C . ALA B 1 273 ? -8.016 -27.359 -23.422 1 73.94 273 ALA B C 1
ATOM 4700 O O . ALA B 1 273 ? -7.449 -26.672 -24.281 1 73.94 273 ALA B O 1
ATOM 4701 N N . LEU B 1 274 ? -7.566 -27.781 -22.328 1 82.38 274 LEU B N 1
ATOM 4702 C CA . LEU B 1 274 ? -6.141 -27.547 -22.109 1 82.38 274 LEU B CA 1
ATOM 4703 C C . LEU B 1 274 ? -5.422 -28.828 -21.75 1 82.38 274 LEU B C 1
ATOM 4705 O O . LEU B 1 274 ? -6.059 -29.875 -21.578 1 82.38 274 LEU B O 1
ATOM 4709 N N . GLY B 1 275 ? -4.203 -28.938 -21.906 1 88.25 275 GLY B N 1
ATOM 4710 C CA . GLY B 1 275 ? -3.393 -30.078 -21.5 1 88.25 275 GLY B CA 1
ATOM 4711 C C . GLY B 1 275 ? -1.943 -29.703 -21.234 1 88.25 275 GLY B C 1
ATOM 4712 O O . GLY B 1 275 ? -1.547 -28.547 -21.422 1 88.25 275 GLY B O 1
ATOM 4713 N N . GLY B 1 276 ? -1.246 -30.688 -20.719 1 94.44 276 GLY B N 1
ATOM 4714 C CA . GLY B 1 276 ? 0.172 -30.516 -20.438 1 94.44 276 GLY B CA 1
ATOM 4715 C C . GLY B 1 276 ? 0.863 -31.797 -20.031 1 94.44 276 GLY B C 1
ATOM 4716 O O . GLY B 1 276 ? 0.241 -32.875 -20.016 1 94.44 276 GLY B O 1
ATOM 4717 N N . LEU B 1 277 ? 2.066 -31.656 -19.828 1 97.19 277 LEU B N 1
ATOM 4718 C CA . LEU B 1 277 ? 2.9 -32.844 -19.578 1 97.19 277 LEU B CA 1
ATOM 4719 C C . LEU B 1 277 ? 2.973 -33.125 -18.078 1 97.19 277 LEU B C 1
ATOM 4721 O O . LEU B 1 277 ? 3.09 -32.188 -17.266 1 97.19 277 LEU B O 1
ATOM 4725 N N . THR B 1 278 ? 2.846 -34.375 -17.688 1 97.06 278 THR B N 1
ATOM 4726 C CA . THR B 1 278 ? 3.115 -34.875 -16.344 1 97.06 278 THR B CA 1
ATOM 4727 C C . THR B 1 278 ? 4.039 -36.094 -16.391 1 97.06 278 THR B C 1
ATOM 4729 O O . THR B 1 278 ? 4.238 -36.688 -17.453 1 97.06 278 THR B O 1
ATOM 4732 N N . GLY B 1 279 ? 4.68 -36.281 -15.258 1 97.25 279 GLY B N 1
ATOM 4733 C CA . GLY B 1 279 ? 5.555 -37.469 -15.195 1 97.25 279 GLY B CA 1
ATOM 4734 C C . GLY B 1 279 ? 6.938 -37.125 -14.664 1 97.25 279 GLY B C 1
ATOM 4735 O O . GLY B 1 279 ? 7.105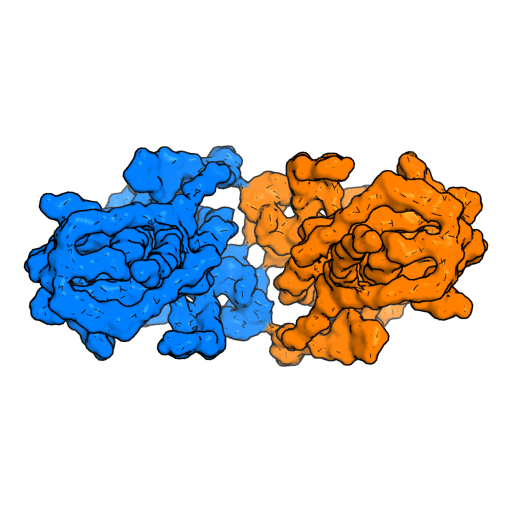 -36.188 -13.883 1 97.25 279 GLY B O 1
ATOM 4736 N N . ARG B 1 280 ? 7.883 -38.031 -15.086 1 97.56 280 ARG B N 1
ATOM 4737 C CA . ARG B 1 280 ? 9.25 -37.938 -14.586 1 97.56 280 ARG B CA 1
ATOM 4738 C C . ARG B 1 280 ? 10.195 -37.438 -15.688 1 97.56 280 ARG B C 1
ATOM 4740 O O . ARG B 1 280 ? 10.07 -37.844 -16.844 1 97.56 280 ARG B O 1
ATOM 4747 N N . TRP B 1 281 ? 11.062 -36.594 -15.352 1 97.44 281 TRP B N 1
ATOM 4748 C CA . TRP B 1 281 ? 12.062 -36.031 -16.25 1 97.44 281 TRP B CA 1
ATOM 4749 C C . TRP B 1 281 ? 13.43 -35.969 -15.586 1 97.44 281 TRP B C 1
ATOM 4751 O O . TRP B 1 281 ? 13.68 -35.125 -14.742 1 97.44 281 TRP B O 1
ATOM 4761 N N . ASP B 1 282 ? 14.32 -36.875 -15.961 1 96.75 282 ASP B N 1
ATOM 4762 C CA . ASP B 1 282 ? 15.688 -36.875 -15.445 1 96.75 282 ASP B CA 1
ATOM 4763 C C . ASP B 1 282 ? 16.578 -35.938 -16.266 1 96.75 282 ASP B C 1
ATOM 4765 O O . ASP B 1 282 ? 16.578 -36 -17.5 1 96.75 282 ASP B O 1
ATOM 4769 N N . LEU B 1 283 ? 17.297 -35.125 -15.617 1 96 283 LEU B N 1
ATOM 4770 C CA . LEU B 1 283 ? 18.234 -34.188 -16.25 1 96 283 LEU B CA 1
ATOM 4771 C C . LEU B 1 283 ? 19.672 -34.5 -15.828 1 96 283 LEU B C 1
ATOM 4773 O O . LEU B 1 283 ? 19.938 -34.719 -14.641 1 96 283 LEU B O 1
ATOM 4777 N N . HIS B 1 284 ? 20.531 -34.5 -16.812 1 95.44 284 HIS B N 1
ATOM 4778 C CA . HIS B 1 284 ? 21.938 -34.75 -16.578 1 95.44 284 HIS B CA 1
ATOM 4779 C C . HIS B 1 284 ? 22.828 -33.75 -17.297 1 95.44 284 HIS B C 1
ATOM 4781 O O . HIS B 1 284 ? 22.562 -33.406 -18.453 1 95.44 284 HIS B O 1
ATOM 4787 N N . GLY B 1 285 ? 23.891 -33.312 -16.562 1 94 285 GLY B N 1
ATOM 4788 C CA . GLY B 1 285 ? 24.844 -32.438 -17.203 1 94 285 GLY B CA 1
ATOM 4789 C C . GLY B 1 285 ? 25.188 -31.219 -16.344 1 94 285 GLY B C 1
ATOM 4790 O O . GLY B 1 285 ? 25.25 -31.328 -15.117 1 94 285 GLY B O 1
ATOM 4791 N N . GLU B 1 286 ? 25.547 -30.109 -16.984 1 92.31 286 GLU B N 1
ATOM 4792 C CA . GLU B 1 286 ? 25.922 -28.875 -16.297 1 92.31 286 GLU B CA 1
ATOM 4793 C C . GLU B 1 286 ? 24.703 -28.109 -15.82 1 92.31 286 GLU B C 1
ATOM 4795 O O . GLU B 1 286 ? 24.25 -27.172 -16.484 1 92.31 286 GLU B O 1
ATOM 4800 N N . LEU B 1 287 ? 24.297 -28.5 -14.695 1 93.81 287 LEU B N 1
ATOM 4801 C CA . LEU B 1 287 ? 23.031 -27.969 -14.203 1 93.81 287 LEU B CA 1
ATOM 4802 C C . LEU B 1 287 ? 23.25 -26.781 -13.273 1 93.81 287 LEU B C 1
ATOM 4804 O O . LEU B 1 287 ? 22.312 -26.078 -12.93 1 93.81 287 LEU B O 1
ATOM 4808 N N . ALA B 1 288 ? 24.469 -26.484 -12.906 1 92.56 288 ALA B N 1
ATOM 4809 C CA . ALA B 1 288 ? 24.781 -25.5 -11.883 1 92.56 288 ALA B CA 1
ATOM 4810 C C . ALA B 1 288 ? 24.234 -24.125 -12.25 1 92.56 288 ALA B C 1
ATOM 4812 O O . ALA B 1 288 ? 23.656 -23.438 -11.406 1 92.56 288 ALA B O 1
ATOM 4813 N N . ALA B 1 289 ? 24.406 -23.781 -13.477 1 92.56 289 ALA B N 1
ATOM 4814 C CA . ALA B 1 289 ? 24 -22.453 -13.922 1 92.56 289 ALA B CA 1
ATOM 4815 C C . ALA B 1 289 ? 22.484 -22.328 -13.914 1 92.56 289 ALA B C 1
ATOM 4817 O O . ALA B 1 289 ? 21.938 -21.219 -13.828 1 92.56 289 ALA B O 1
ATOM 4818 N N . PHE B 1 290 ? 21.766 -23.453 -13.969 1 95.56 290 PHE B N 1
ATOM 4819 C CA . PHE B 1 290 ? 20.312 -23.469 -14.031 1 95.56 290 PHE B CA 1
ATOM 4820 C C . PHE B 1 290 ? 19.719 -23.719 -12.648 1 95.56 290 PHE B C 1
ATOM 4822 O O . PHE B 1 290 ? 18.5 -23.594 -12.453 1 95.56 290 PHE B O 1
ATOM 4829 N N . TRP B 1 291 ? 20.438 -23.969 -11.695 1 95.5 291 TRP B N 1
ATOM 4830 C CA . TRP B 1 291 ? 20 -24.547 -10.43 1 95.5 291 TRP B CA 1
ATOM 4831 C C . TRP B 1 291 ? 19.078 -23.594 -9.695 1 95.5 291 TRP B C 1
ATOM 4833 O O . TRP B 1 291 ? 18.016 -24 -9.195 1 95.5 291 TRP B O 1
ATOM 4843 N N . PRO B 1 292 ? 19.391 -22.281 -9.625 1 96.19 292 PRO B N 1
ATOM 4844 C CA . PRO B 1 292 ? 18.453 -21.391 -8.922 1 96.19 292 PRO B CA 1
ATOM 4845 C C . PRO B 1 292 ? 17.047 -21.438 -9.508 1 96.19 292 PRO B C 1
ATOM 4847 O O . PRO B 1 292 ? 16.062 -21.5 -8.766 1 96.19 292 PRO B O 1
ATOM 4850 N N . ALA B 1 293 ? 17 -21.484 -10.805 1 97.25 293 ALA B N 1
ATOM 4851 C CA . ALA B 1 293 ? 15.711 -21.547 -11.469 1 97.25 293 ALA B CA 1
ATOM 4852 C C . ALA B 1 293 ? 15.031 -22.891 -11.211 1 97.25 293 ALA B C 1
ATOM 4854 O O . ALA B 1 293 ? 13.828 -22.953 -10.953 1 97.25 293 ALA B O 1
ATOM 4855 N N . LEU B 1 294 ? 15.812 -23.938 -11.297 1 96.88 294 LEU B N 1
ATOM 4856 C CA . LEU B 1 294 ? 15.297 -25.297 -11.055 1 96.88 294 LEU B CA 1
ATOM 4857 C C . LEU B 1 294 ? 14.797 -25.438 -9.625 1 96.88 294 LEU B C 1
ATOM 4859 O O . LEU B 1 294 ? 13.719 -25.984 -9.391 1 96.88 294 LEU B O 1
ATOM 4863 N N . TRP B 1 295 ? 15.547 -24.922 -8.742 1 96.44 295 TRP B N 1
ATOM 4864 C CA . TRP B 1 295 ? 15.211 -25.109 -7.336 1 96.44 295 TRP B CA 1
ATOM 4865 C C . TRP B 1 295 ? 13.984 -24.281 -6.953 1 96.44 295 TRP B C 1
ATOM 4867 O O . TRP B 1 295 ? 13.031 -24.812 -6.375 1 96.44 295 TRP B O 1
ATOM 4877 N N . PHE B 1 296 ? 14 -23.016 -7.266 1 97.25 296 PHE B N 1
ATOM 4878 C CA . PHE B 1 296 ? 12.875 -22.156 -6.918 1 97.25 296 PHE B CA 1
ATOM 4879 C C . PHE B 1 296 ? 11.633 -22.547 -7.707 1 97.25 296 PHE B C 1
ATOM 4881 O O . PHE B 1 296 ? 10.508 -22.297 -7.266 1 97.25 296 PHE B O 1
ATOM 4888 N N . GLY B 1 297 ? 11.82 -23.156 -8.844 1 98.12 297 GLY B N 1
ATOM 4889 C CA . GLY B 1 297 ? 10.703 -23.578 -9.672 1 98.12 297 GLY B CA 1
ATOM 4890 C C . GLY B 1 297 ? 9.75 -24.516 -8.953 1 98.12 297 GLY B C 1
ATOM 4891 O O . GLY B 1 297 ? 8.578 -24.609 -9.328 1 98.12 297 GLY B O 1
ATOM 4892 N N . GLN B 1 298 ? 10.242 -25.172 -7.965 1 97.31 298 GLN B N 1
ATOM 4893 C CA . GLN B 1 298 ? 9.398 -26.078 -7.188 1 97.31 298 GLN B CA 1
ATOM 4894 C C . GLN B 1 298 ? 8.227 -25.328 -6.559 1 97.31 298 GLN B C 1
ATOM 4896 O O . GLN B 1 298 ? 7.16 -25.906 -6.34 1 97.31 298 GLN B O 1
ATOM 4901 N N . TRP B 1 299 ? 8.43 -24.031 -6.316 1 97.62 299 TRP B N 1
ATOM 4902 C CA . TRP B 1 299 ? 7.383 -23.188 -5.73 1 97.62 299 TRP B CA 1
ATOM 4903 C C . TRP B 1 299 ? 6.773 -22.266 -6.781 1 97.62 299 TRP B C 1
ATOM 4905 O O . TRP B 1 299 ? 5.586 -21.938 -6.715 1 97.62 299 TRP B O 1
ATOM 4915 N N . LEU B 1 300 ? 7.559 -21.922 -7.773 1 98.38 300 LEU B N 1
ATOM 4916 C CA . LEU B 1 300 ? 7.137 -20.922 -8.75 1 98.38 300 LEU B CA 1
ATOM 4917 C C . LEU B 1 300 ? 6.43 -21.594 -9.93 1 98.38 300 LEU B C 1
ATOM 4919 O O . LEU B 1 300 ? 5.793 -20.906 -10.742 1 98.38 300 LEU B O 1
ATOM 4923 N N . HIS B 1 301 ? 6.539 -22.906 -10.008 1 98.38 301 HIS B N 1
ATOM 4924 C CA . HIS B 1 301 ? 5.977 -23.672 -11.109 1 98.38 301 HIS B CA 1
ATOM 4925 C C . HIS B 1 301 ? 6.602 -23.266 -12.445 1 98.38 301 HIS B C 1
ATOM 4927 O O . HIS B 1 301 ? 7.551 -22.484 -12.477 1 98.38 301 HIS B O 1
ATOM 4933 N N . ALA B 1 302 ? 6.203 -23.938 -13.5 1 97.12 302 ALA B N 1
ATOM 4934 C CA . ALA B 1 302 ? 6.793 -23.703 -14.812 1 97.12 302 ALA B CA 1
ATOM 4935 C C . ALA B 1 302 ? 5.723 -23.719 -15.906 1 97.12 302 ALA B C 1
ATOM 4937 O O . ALA B 1 302 ? 4.727 -24.438 -15.797 1 97.12 302 ALA B O 1
ATOM 4938 N N . GLY B 1 303 ? 6.012 -22.859 -16.938 1 95.75 303 GLY B N 1
ATOM 4939 C CA . GLY B 1 303 ? 5.156 -22.891 -18.125 1 95.75 303 GLY B CA 1
ATOM 4940 C C . GLY B 1 303 ? 3.932 -22.016 -18 1 95.75 303 GLY B C 1
ATOM 4941 O O . GLY B 1 303 ? 3.875 -21.141 -17.125 1 95.75 303 GLY B O 1
ATOM 4942 N N . LYS B 1 304 ? 2.961 -22.234 -18.891 1 93.69 304 LYS B N 1
ATOM 4943 C CA . LYS B 1 304 ? 1.748 -21.422 -18.953 1 93.69 304 LYS B CA 1
ATOM 4944 C C . LYS B 1 304 ? 0.789 -21.766 -17.828 1 93.69 304 LYS B C 1
ATOM 4946 O O . LYS B 1 304 ? 0.705 -22.938 -17.422 1 93.69 304 LYS B O 1
ATOM 4951 N N . ASN B 1 305 ? 0.063 -20.797 -17.328 1 93.44 305 ASN B N 1
ATOM 4952 C CA . ASN B 1 305 ? -0.997 -20.922 -16.344 1 93.44 305 ASN B CA 1
ATOM 4953 C C . ASN B 1 305 ? -0.462 -21.469 -15.016 1 93.44 305 ASN B C 1
ATOM 4955 O O . ASN B 1 305 ? -1.123 -22.281 -14.359 1 93.44 305 ASN B O 1
ATOM 4959 N N . ALA B 1 306 ? 0.734 -21.031 -14.695 1 96 306 ALA B N 1
ATOM 4960 C CA . ALA B 1 306 ? 1.321 -21.391 -13.406 1 96 306 ALA B CA 1
ATOM 4961 C C . ALA B 1 306 ? 0.485 -20.859 -12.25 1 96 306 ALA B C 1
ATOM 4963 O O . ALA B 1 306 ? 0.406 -21.484 -11.195 1 96 306 ALA B O 1
ATOM 4964 N N . SER B 1 307 ? -0.181 -19.734 -12.453 1 95.81 307 SER B N 1
ATOM 4965 C CA . SER B 1 307 ? -0.976 -19.109 -11.398 1 95.81 307 SER B CA 1
ATOM 4966 C C . SER B 1 307 ? -2.189 -19.969 -11.039 1 95.81 307 SER B C 1
ATOM 4968 O O . SER B 1 307 ? -2.801 -19.781 -9.984 1 95.81 307 SER B O 1
ATOM 4970 N N . PHE B 1 308 ? -2.492 -21 -11.859 1 92.75 308 PHE B N 1
ATOM 4971 C CA . PHE B 1 308 ? -3.582 -21.938 -11.656 1 92.75 308 PHE B CA 1
ATOM 4972 C C . PHE B 1 308 ? -3.094 -23.188 -10.914 1 92.75 308 PHE B C 1
ATOM 4974 O O . PHE B 1 308 ? -3.877 -24.094 -10.617 1 92.75 308 PHE B O 1
ATOM 4981 N N . GLY B 1 309 ? -1.848 -23.172 -10.734 1 96.56 309 GLY B N 1
ATOM 4982 C CA . GLY B 1 309 ? -1.276 -24.359 -10.102 1 96.56 309 GLY B CA 1
ATOM 4983 C C . GLY B 1 309 ? -0.696 -25.344 -11.086 1 96.56 309 GLY B C 1
ATOM 4984 O O . GLY B 1 309 ? -0.354 -26.469 -10.719 1 96.56 309 GLY B O 1
ATOM 4985 N N . LEU B 1 310 ? -0.635 -24.984 -12.32 1 96.31 310 LEU B N 1
ATOM 4986 C CA . LEU B 1 310 ? -0.061 -25.875 -13.328 1 96.31 310 LEU B CA 1
ATOM 4987 C C . LEU B 1 310 ? 1.462 -25.797 -13.32 1 96.31 310 LEU B C 1
ATOM 4989 O O . LEU B 1 310 ? 2.033 -24.812 -12.852 1 96.31 310 LEU B O 1
ATOM 4993 N N . GLY B 1 311 ? 2.088 -26.859 -13.789 1 97.44 311 GLY B N 1
ATOM 4994 C CA . GLY B 1 311 ? 3.535 -26.875 -13.922 1 97.44 311 GLY B CA 1
ATOM 4995 C C . GLY B 1 311 ? 4.258 -27.125 -12.609 1 97.44 311 GLY B C 1
ATOM 4996 O O . GLY B 1 311 ? 5.406 -26.703 -12.445 1 97.44 311 GLY B O 1
ATOM 4997 N N . ARG B 1 312 ? 3.586 -27.734 -11.68 1 98 312 ARG B N 1
ATOM 4998 C CA . ARG B 1 312 ? 4.188 -28.062 -10.391 1 98 312 ARG B CA 1
ATOM 4999 C C . ARG B 1 312 ? 5.121 -29.25 -10.508 1 98 312 ARG B C 1
ATOM 5001 O O . ARG B 1 312 ? 4.785 -30.25 -11.148 1 98 312 ARG B O 1
ATOM 5008 N N . TYR B 1 313 ? 6.297 -29.125 -9.883 1 97.81 313 TYR B N 1
ATOM 5009 C CA . TYR B 1 313 ? 7.195 -30.266 -9.812 1 97.81 313 TYR B CA 1
ATOM 5010 C C . TYR B 1 313 ? 7.992 -30.266 -8.516 1 97.81 313 TYR B C 1
ATOM 5012 O O . TYR B 1 313 ? 8.008 -29.25 -7.797 1 97.81 313 TYR B O 1
ATOM 5020 N N . ARG B 1 314 ? 8.539 -31.391 -8.211 1 96.38 314 ARG B N 1
ATOM 5021 C CA . ARG B 1 314 ? 9.484 -31.562 -7.113 1 96.38 314 ARG B CA 1
ATOM 5022 C C . ARG B 1 314 ? 10.781 -32.188 -7.605 1 96.38 314 ARG B C 1
ATOM 5024 O O . ARG B 1 314 ? 10.773 -32.969 -8.562 1 96.38 314 ARG B O 1
ATOM 5031 N N . ILE B 1 315 ? 11.844 -31.797 -6.953 1 95.44 315 ILE B N 1
ATOM 5032 C CA . ILE B 1 315 ? 13.133 -32.406 -7.238 1 95.44 315 ILE B CA 1
ATOM 5033 C C . ILE B 1 315 ? 13.391 -33.531 -6.254 1 95.44 315 ILE B C 1
ATOM 5035 O O . ILE B 1 315 ? 13.391 -33.344 -5.039 1 95.44 315 ILE B O 1
ATOM 5039 N N . ILE B 1 316 ? 13.531 -34.688 -6.758 1 88.44 316 ILE B N 1
ATOM 5040 C CA . ILE B 1 316 ? 13.719 -35.844 -5.898 1 88.44 316 ILE B CA 1
ATOM 5041 C C . ILE B 1 316 ? 15.062 -36.5 -6.207 1 88.44 316 ILE B C 1
ATOM 5043 O O . ILE B 1 316 ? 15.664 -36.219 -7.25 1 88.44 316 ILE B O 1
ATOM 5047 N N . ALA B 1 317 ? 15.648 -37.25 -5.188 1 76.19 317 ALA B N 1
ATOM 5048 C CA . ALA B 1 317 ? 16.891 -38 -5.398 1 76.19 317 ALA B CA 1
ATOM 5049 C C . ALA B 1 317 ? 16.75 -38.969 -6.551 1 76.19 317 ALA B C 1
ATOM 5051 O O . ALA B 1 317 ? 15.703 -39.625 -6.703 1 76.19 317 ALA B O 1
ATOM 5052 N N . ALA B 1 318 ? 17.719 -38.875 -7.52 1 63.78 318 ALA B N 1
ATOM 5053 C CA . ALA B 1 318 ? 17.719 -39.844 -8.633 1 63.78 318 ALA B CA 1
ATOM 5054 C C . ALA B 1 318 ? 18.047 -41.25 -8.156 1 63.78 318 ALA B C 1
ATOM 5056 O O . ALA B 1 318 ? 18.812 -41.406 -7.203 1 63.78 318 ALA B O 1
#

pLDDT: mean 90.2, std 11.98, range [26.44, 98.69]

Solvent-accessible surface area (backbone atoms only — not comparable to full-atom values): 34200 Å² total; per-residue (Å²): 135,82,75,72,72,71,68,76,75,71,63,61,56,45,36,44,42,40,27,39,40,33,26,37,25,68,32,48,31,64,41,50,50,62,38,19,60,59,53,48,50,37,36,52,54,26,30,40,67,58,49,48,68,80,71,61,91,55,63,88,74,38,72,50,40,89,78,27,64,38,26,57,48,74,53,38,79,49,59,88,73,45,93,92,48,77,46,93,62,52,86,53,42,44,30,32,35,45,53,74,78,45,66,45,75,44,44,60,73,35,76,48,55,35,35,44,30,29,28,29,63,44,49,77,43,47,56,62,49,51,52,14,45,51,47,19,28,58,75,29,38,63,96,74,43,10,22,35,43,73,58,36,32,30,37,54,48,98,89,47,73,42,81,30,34,33,68,89,72,56,46,75,51,89,75,89,37,74,42,68,51,71,81,64,73,70,56,55,44,24,36,43,30,77,26,40,28,30,44,62,60,94,84,40,75,47,46,73,89,66,54,48,67,48,60,53,53,52,45,27,41,51,50,44,28,50,46,21,52,74,33,31,89,50,62,50,80,75,62,61,68,61,51,61,60,48,34,76,56,40,48,70,54,76,55,54,45,77,44,75,49,70,46,78,34,78,91,72,71,40,78,42,81,46,60,16,37,28,37,37,40,32,40,36,38,75,48,64,89,48,32,64,26,59,58,52,25,48,78,63,24,30,53,54,60,23,52,32,32,19,16,28,34,44,82,45,89,113,133,82,75,71,74,69,68,78,77,71,65,62,55,47,38,44,43,40,27,39,40,34,26,37,24,69,34,48,33,65,41,48,50,62,38,18,61,60,52,48,51,37,36,53,54,28,29,41,68,58,48,48,68,80,72,61,92,56,61,87,74,39,72,49,41,89,77,27,66,37,26,56,48,73,53,40,79,49,59,88,73,44,93,90,47,76,45,93,63,53,87,55,42,43,31,31,35,45,53,75,78,45,65,45,76,41,44,59,74,36,77,48,53,36,36,44,31,29,29,28,65,45,50,77,44,48,55,61,49,52,52,14,46,50,47,22,27,59,74,30,39,63,96,74,44,9,20,34,44,73,60,37,32,30,39,56,49,100,89,47,74,42,82,30,36,33,68,88,71,56,47,75,50,91,76,88,36,74,42,68,53,71,80,64,73,69,58,56,44,23,35,43,30,76,27,41,29,29,44,62,61,95,84,40,73,48,46,74,89,65,53,48,66,49,60,54,52,52,46,27,42,50,49,43,28,50,47,19,53,76,33,30,91,49,64,51,81,75,61,61,67,61,51,60,60,47,33,77,54,40,48,69,54,76,54,52,44,78,45,75,49,70,44,77,35,81,90,72,69,40,78,43,80,46,60,16,36,28,38,39,40,34,38,36,39,75,48,65,88,48,30,65,25,59,60,52,25,48,79,62,25,31,51,54,61,23,52,33,32,20,15,28,34,44,82,44,88,111

Organism: Nitrosomonas europaea (strain ATCC 19718 / CIP 103999 / KCTC 2705 / NBRC 14298) (NCBI:txid228410)

Foldseek 3Di:
DPPPPPPPPFFDKWFKWKKKWKWFWAFKDKAAQACLVQLLVLLLVLLCVVQPDPPDPDLVPPPCNQVTLSCLAPNPDDDCDDPVDGDPGFDGFKAKAADAGDIDMDHGGDMGMIIMMGTAPNVVVVLSSVVSSQVSQCQATDPVRIHIHTAFMWTDDPVDIHTQDGVVVVHGHDDGRMDGFDADDDQKWKKFFRFFAFFDDPNHTAFQVGDALLRFLLQLVVNQQRRCVPRTPHGDDDDSVVVSVQSVFKDKDDDKDKDKDWDADPVVRDIDIDIGIGGMMMMGGDCRSSRSSVPCCQRQAGHPPRNSVHRHIDIDDD/DPPPPPPPPFFDKWFKWKKKWKWFWAFKDKAAQACLVQLVVLLLVLLCVVQPPPPDPDLVPPPCNQVTLSCLAPNPDDDCDDPVDGDPGFDGFKAKAADHGDIDMDHGGDMGIIIMMGTAPNVVVVLSSVVSSQVSQCQATDPVRIHIHTAFMWTDDPVDIHTQDGVVVVHGHDDGRMDGFDADDDQKWKKFFRFFAFFDDPNHTAFQVGDALLRFLLQLVVNQQRRCVPRTPHGDDADSVVVSVQSVFKDKDDDKDKDWDWDADPVVRDIDIDIGIGGMMMMGGPCRSSRSSVPCCQRQAGHPPRNSVHRHIDIDDD

Sequence (636 aa):
MSTHHMAEFSSPTLSLGRYRLDWQVTRSIRLPDYAGSMLRGAFGHALRSIGCITREKDCTTCPLRRDCPYTILFEPVPPEHHPLQDFSRIPVPYIIEPPEWGTRVLHPGDTLSFHFTLIGCALQELPIAILAWRRALARGIGPDDGTAELTSIVLEQPDSSIPVYTPENGQIEPHETRLACPPPPAATIRLHITTPLRLQNNGVPLKAQTVTERALLMALVRRFALISEFHGEAAWQPDFRHLGELTSSVTGKRQLSWRDWQRYSSRQKQKMALGGLTGRWDLHGELAAFWPALWFGQWLHAGKNASFGLGRYRIIAAMSTHHMAEFSSPTLSLGRYRLDWQVTRSIRLPDYAGSMLRGAFGHALRSIGCITREKDCTTCPLRRDCPYTILFEPVPPEHHPLQDFSRIPVPYIIEPPEWGTRVLHPGDTLSFHFTLIGCALQELPIAILAWRRALARGIGPDDGTAELTSIVLEQPDSSIPVYTPENGQIEPHETRLACPPPPAATIRLHITTPLRLQNNGVPLKAQTVTERALLMALVRRFALISEFHGEAAWQPDFRHLGELTSSVTGKRQLSWRDWQRYSSRQKQKMALGGLTGRWDLHGELAAFWPALWFGQWLHAGKNASFGLGRYRIIAA

Secondary structure (DSSP, 8-state):
------------EEEEEEEEEEEEEEE-EEE-S--HHHHHHHHHHHHHHHH-SS--S-GGG-TTTTT-HHHHHTSPPPPS--SS---S----SEEEEPSSSS-EEEPTTPEEEEEEEEEGGGGGGHHHHHHHHHHHHHH-BTTTTBEEEEEEEEEE-SS-EEEEE-TTT-SPPP---EEEPPPP-SSEEEEEEEEEEB-EETTEEP-TTT--HHHHHHHHHHHHHHHHHHHSSS-----HHHHHHHGGG-EEEEEEEEEEEEEEETTTTEEEEEEEEEEEEEEES--GGGHHHHHHHHHH--BTTGGGTTT-EEEE--/------------EEEEEEEEEEEEEEE-EEE-S--HHHHHHHHHHHHHHHH-SS--S-GGG-TTTTT-HHHHHTSPPPPS--SS---S----SEEEEPSSSS-EEEPTTPEEEEEEEEEGGGGGGHHHHHHHHHHHHHH-BTTTTBEEEEEEEEEE-SS-EEEEE-TTT-SPPP---EEEPPPP-SSEEEEEEEEEE--EETTEEP-TTT--HHHHHHHHHHHHHHHHHHHSSS-----HHHHHHHGGG-EEEEEEEEEEEEEEETTTTEEEEEEEEEEEEEEES--GGGHHHHHHHHHH--STTGGGTTT-EEEE--